Protein AF-0000000083249543 (afdb_homodimer)

Foldseek 3Di:
DLVLLQLLLLCQVVQALCVSCVVVVHDSVVSVVSPVVVCVVVVHRQWDDDPPTIDGDPVVVVVNVVSVVVVVLVVVVCVVVVCVVVVQQAEAEEEDAPLVCVVCVVLVVVLCVVPVSYHYHYDHDADCAVVQLSPVHAKYKYLDDDDDPQKDKDFFEKFWKWKKAWCPDPCQPAAEDEPQCCLVDPAAEAELDCVSCVVHPNPDPRSCVSPVDPDYHNHQVVQVVCRLVVNGMYIHTPSSCVPPPDSGMGTHAYPPNTDMTIIMMMHGPVSCVPPSSVSSVVSSCVVRPYD/DLVLLQLLLLCQVVQALCVSCVVVVHDSVVSVVSPVVVCVVVVHRQWDDDPPTIDGDPVVVVVNVVSVVVVVLVVVVCVVVCCVVVPFQQEAEEEDAPLVCVVCVVLVVVLCVVPVSYHYHYDHDADCAVVQLSPVHAKYKYLDDDDDPQKDKDFFEKFWKWKKAWCPDPCQPAAEDEPQCCLVDPAAEAELDCVSCVVRPPPDPRNCVSPVPPDYHNHQVVQVVCRLVVNGMYIHTPSSCVPPPDSGMGTHAYPPNTDMTIIMMMHGPVSCVPPSSVSSVVSSCVVRPYD

InterPro domains:
  IPR000847 LysR, HTH, N-terminal domain [PF00126] (2-61)
  IPR000847 LysR, HTH, N-terminal domain [PR00039] (17-28)
  IPR000847 LysR, HTH, N-terminal domain [PR00039] (28-38)
  IPR000847 LysR, HTH, N-terminal domain [PR00039] (38-49)
  IPR000847 LysR, HTH, N-terminal domain [PS50931] (1-57)
  IPR005119 LysR, substrate-binding [PF03466] (91-288)
  IPR036388 Winged helix-like DNA-binding domain superfamily [G3DSA:1.10.10.10] (1-87)
  IPR036390 Winged helix DNA-binding domain superfamily [SSF46785] (2-84)
  IPR050950 HTH-type LysR transcriptional regulators [PTHR30419] (2-290)

pLDDT: mean 78.31, std 14.5, range [35.41, 95.62]

Nearest PDB structures (foldseek):
  5y2v-assembly1_C  TM=4.938E-01  e=5.143E-21  Synechocystis sp. PCC 6803 substr. Kazusa
  3hhg-assembly1_D  TM=5.010E-01  e=6.761E-19  Neisseria meningitidis serogroup B
  3szp-assembly1_A-2  TM=5.269E-01  e=7.385E-17  Vibrio cholerae
  3t1b-assembly1_A  TM=4.930E-01  e=1.369E-16  Vibrio cholerae
  5z49-assembly1_A  TM=6.641E-01  e=8.810E-13  Synechococcus elongatus PCC 7942 = FACHB-805

Structure (mmCIF, N/CA/C/O backbone):
data_AF-0000000083249543-model_v1
#
loop_
_entity.id
_entity.type
_entity.pdbx_description
1 polymer 'DNA-binding transcriptional LysR family regulator'
#
loop_
_atom_site.group_PDB
_atom_site.id
_atom_site.type_symbol
_atom_site.label_atom_id
_atom_site.label_alt_id
_atom_site.label_comp_id
_atom_site.label_asym_id
_atom_site.label_entity_id
_atom_site.label_seq_id
_atom_site.pdbx_PDB_ins_code
_atom_site.Cartn_x
_atom_site.Cartn_y
_atom_site.Cartn_z
_atom_site.occupancy
_atom_site.B_iso_or_equiv
_atom_site.auth_seq_id
_atom_site.auth_comp_id
_atom_site.auth_asym_id
_atom_site.auth_atom_id
_atom_site.pdbx_PDB_model_num
ATOM 1 N N . MET A 1 1 ? -8.703 34.062 3.344 1 47.53 1 MET A N 1
ATOM 2 C CA . MET A 1 1 ? -7.457 33.406 3.783 1 47.53 1 MET A CA 1
ATOM 3 C C . MET A 1 1 ? -7.121 32.219 2.91 1 47.53 1 MET A C 1
ATOM 5 O O . MET A 1 1 ? -5.98 32.062 2.479 1 47.53 1 MET A O 1
ATOM 9 N N . PHE A 1 2 ? -8.117 31.594 2.42 1 58.72 2 PHE A N 1
ATOM 10 C CA . PHE A 1 2 ? -7.898 30.422 1.594 1 58.72 2 PHE A CA 1
ATOM 11 C C . PHE A 1 2 ? -7.398 30.812 0.209 1 58.72 2 PHE A C 1
ATOM 13 O O . PHE A 1 2 ? -6.457 30.203 -0.312 1 58.72 2 PHE A O 1
ATOM 20 N N . ARG A 1 3 ? -7.973 31.812 -0.27 1 64.5 3 ARG A N 1
ATOM 21 C CA . ARG A 1 3 ? -7.578 32.281 -1.593 1 64.5 3 ARG A CA 1
ATOM 22 C C . ARG A 1 3 ? -6.133 32.75 -1.593 1 64.5 3 ARG A C 1
ATOM 24 O O . ARG A 1 3 ? -5.398 32.531 -2.557 1 64.5 3 ARG A O 1
ATOM 31 N N . GLN A 1 4 ? -5.73 33.281 -0.477 1 74.25 4 GLN A N 1
ATOM 32 C CA . GLN A 1 4 ? -4.371 33.812 -0.358 1 74.25 4 GLN A CA 1
ATOM 33 C C . GLN A 1 4 ? -3.354 32.656 -0.355 1 74.25 4 GLN A C 1
ATOM 35 O O . GLN A 1 4 ? -2.309 32.75 -1.001 1 74.25 4 GLN A O 1
ATOM 40 N N . LEU A 1 5 ? -3.748 31.703 0.285 1 76.81 5 LEU A N 1
ATOM 41 C CA . LEU A 1 5 ? -2.838 30.562 0.345 1 76.81 5 LEU A CA 1
ATOM 42 C C . LEU A 1 5 ? -2.738 29.875 -1.013 1 76.81 5 LEU A C 1
ATOM 44 O O . LEU A 1 5 ? -1.659 29.422 -1.409 1 76.81 5 LEU A O 1
ATOM 48 N N . GLU A 1 6 ? -3.797 29.828 -1.673 1 78.12 6 GLU A N 1
ATOM 49 C CA . GLU A 1 6 ? -3.807 29.266 -3.025 1 78.12 6 GLU A CA 1
ATOM 50 C C . GLU A 1 6 ? -2.904 30.078 -3.955 1 78.12 6 GLU A C 1
ATOM 52 O O . GLU A 1 6 ? -2.145 29.516 -4.742 1 78.12 6 GLU A O 1
ATOM 57 N N . CYS A 1 7 ? -3.076 31.344 -3.816 1 80.94 7 CYS A N 1
ATOM 58 C CA . CYS A 1 7 ? -2.248 32.25 -4.613 1 80.94 7 CYS A CA 1
ATOM 59 C C . CYS A 1 7 ? -0.77 32.031 -4.301 1 80.94 7 CYS A C 1
ATOM 61 O O . CYS A 1 7 ? 0.056 31.953 -5.211 1 80.94 7 CYS A O 1
ATOM 63 N N . PHE A 1 8 ? -0.491 31.906 -3.064 1 86.62 8 PHE A N 1
ATOM 64 C CA . PHE A 1 8 ? 0.877 31.734 -2.59 1 86.62 8 PHE A CA 1
ATOM 65 C C . PHE A 1 8 ? 1.484 30.438 -3.133 1 86.62 8 PHE A C 1
ATOM 67 O O . PHE A 1 8 ? 2.588 30.453 -3.682 1 86.62 8 PHE A O 1
ATOM 74 N N . ILE A 1 9 ? 0.707 29.484 -3.014 1 81.81 9 ILE A N 1
ATOM 75 C CA . ILE A 1 9 ? 1.176 28.188 -3.459 1 81.81 9 ILE A CA 1
ATOM 76 C C . ILE A 1 9 ? 1.433 28.203 -4.965 1 81.81 9 ILE A C 1
ATOM 78 O O . ILE A 1 9 ? 2.441 27.688 -5.438 1 81.81 9 ILE A O 1
ATOM 82 N N . GLN A 1 10 ? 0.593 28.812 -5.73 1 82.94 10 GLN A N 1
ATOM 83 C CA . GLN A 1 10 ? 0.708 28.828 -7.184 1 82.94 10 GLN A CA 1
ATOM 84 C C . GLN A 1 10 ? 1.932 29.641 -7.625 1 82.94 10 GLN A C 1
ATOM 86 O O . GLN A 1 10 ? 2.609 29.266 -8.586 1 82.94 10 GLN A O 1
ATOM 91 N N . ILE A 1 11 ? 2.205 30.594 -6.887 1 85.81 11 ILE A N 1
ATOM 92 C CA . ILE A 1 11 ? 3.379 31.391 -7.219 1 85.81 11 ILE A CA 1
ATOM 93 C C . ILE A 1 11 ? 4.648 30.594 -6.938 1 85.81 11 ILE A C 1
ATOM 95 O O . ILE A 1 11 ? 5.602 30.641 -7.715 1 85.81 11 ILE A O 1
ATOM 99 N N . CYS A 1 12 ? 4.582 29.953 -5.875 1 81.31 12 CYS A N 1
ATOM 100 C CA . CYS A 1 12 ? 5.734 29.125 -5.531 1 81.31 12 CYS A CA 1
ATOM 101 C C . CYS A 1 12 ? 5.992 28.078 -6.605 1 81.31 12 CYS A C 1
ATOM 103 O O . CYS A 1 12 ? 7.148 27.781 -6.934 1 81.31 12 CYS A O 1
ATOM 105 N N . ARG A 1 13 ? 4.941 27.609 -7.129 1 77.69 13 ARG A N 1
ATOM 106 C CA . ARG A 1 13 ? 5.023 26.562 -8.133 1 77.69 13 ARG A CA 1
ATOM 107 C C . ARG A 1 13 ? 5.52 27.109 -9.469 1 77.69 13 ARG A C 1
ATOM 109 O O . ARG A 1 13 ? 6.352 26.484 -10.133 1 77.69 13 ARG A O 1
ATOM 116 N N . GLU A 1 14 ? 5.059 28.234 -9.836 1 79.06 14 GLU A N 1
ATOM 117 C CA . GLU A 1 14 ? 5.328 28.797 -11.156 1 79.06 14 GLU A CA 1
ATOM 118 C C . GLU A 1 14 ? 6.586 29.672 -11.141 1 79.06 14 GLU A C 1
ATOM 120 O O . GLU A 1 14 ? 7.199 29.906 -12.18 1 79.06 14 GLU A O 1
ATOM 125 N N . GLY A 1 15 ? 6.918 30.078 -9.922 1 81.81 15 GLY A N 1
ATOM 126 C CA . GLY A 1 15 ? 8.07 30.953 -9.773 1 81.81 15 GLY A CA 1
ATOM 127 C C . GLY A 1 15 ? 7.852 32.344 -10.359 1 81.81 15 GLY A C 1
ATOM 128 O O . GLY A 1 15 ? 8.812 33.062 -10.648 1 81.81 15 GLY A O 1
ATOM 129 N N . SER A 1 16 ? 6.625 32.594 -10.758 1 86.44 16 SER A N 1
ATOM 130 C CA . SER A 1 16 ? 6.289 33.875 -11.383 1 86.44 16 SER A CA 1
ATOM 131 C C . SER A 1 16 ? 4.883 34.312 -10.992 1 86.44 16 SER A C 1
ATOM 133 O O . SER A 1 16 ? 3.947 33.5 -10.992 1 86.44 16 SER A O 1
ATOM 135 N N . PHE A 1 17 ? 4.758 35.625 -10.672 1 88.44 17 PHE A N 1
ATOM 136 C CA . PHE A 1 17 ? 3.453 36.188 -10.344 1 88.44 17 PHE A CA 1
ATOM 137 C C . PHE A 1 17 ? 2.537 36.188 -11.562 1 88.44 17 PHE A C 1
ATOM 139 O O . PHE A 1 17 ? 1.351 35.875 -11.453 1 88.44 17 PHE A O 1
ATOM 146 N N . THR A 1 18 ? 3.162 36.469 -12.688 1 86.75 18 THR A N 1
ATOM 147 C CA . THR A 1 18 ? 2.371 36.562 -13.906 1 86.75 18 THR A CA 1
ATOM 148 C C . THR A 1 18 ? 1.858 35.188 -14.32 1 86.75 18 THR A C 1
ATOM 150 O O . THR A 1 18 ? 0.676 35.031 -14.633 1 86.75 18 THR A O 1
ATOM 153 N N . LYS A 1 19 ? 2.705 34.25 -14.281 1 86.56 19 LYS A N 1
ATOM 154 C CA . LYS A 1 19 ? 2.32 32.906 -14.664 1 86.56 19 LYS A CA 1
ATOM 155 C C . LYS A 1 19 ? 1.305 32.312 -13.68 1 86.56 19 LYS A C 1
ATOM 157 O O . LYS A 1 19 ? 0.353 31.656 -14.094 1 86.56 19 LYS A O 1
ATOM 162 N N . ALA A 1 20 ? 1.527 32.594 -12.453 1 86.25 20 ALA A N 1
ATOM 163 C CA . ALA A 1 20 ? 0.599 32.125 -11.43 1 86.25 20 ALA A CA 1
ATOM 164 C C . ALA A 1 20 ? -0.781 32.75 -11.602 1 86.25 20 ALA A C 1
ATOM 166 O O . ALA A 1 20 ? -1.802 32.062 -11.445 1 86.25 20 ALA A O 1
ATOM 167 N N . ALA A 1 21 ? -0.806 33.938 -11.938 1 86 21 ALA A N 1
ATOM 168 C CA . ALA A 1 21 ? -2.066 34.625 -12.164 1 86 21 ALA A CA 1
ATOM 169 C C . ALA A 1 21 ? -2.824 34.031 -13.344 1 86 21 ALA A C 1
ATOM 171 O O . ALA A 1 21 ? -4.047 33.875 -13.289 1 86 21 ALA A O 1
ATOM 172 N N . GLU A 1 22 ? -2.061 33.656 -14.297 1 82.31 22 GLU A N 1
ATOM 173 C CA . GLU A 1 22 ? -2.658 33 -15.477 1 82.31 22 GLU A CA 1
ATOM 174 C C . GLU A 1 22 ? -3.293 31.672 -15.117 1 82.31 22 GLU A C 1
ATOM 176 O O . GLU A 1 22 ? -4.422 31.391 -15.523 1 82.31 22 GLU A O 1
ATOM 181 N N . VAL A 1 23 ? -2.586 31.031 -14.305 1 78.5 23 VAL A N 1
ATOM 182 C CA . VAL A 1 23 ? -3.047 29.703 -13.922 1 78.5 23 VAL A CA 1
ATOM 183 C C . VAL A 1 23 ? -4.293 29.812 -13.047 1 78.5 23 VAL A C 1
ATOM 185 O O . VAL A 1 23 ? -5.23 29.031 -13.188 1 78.5 23 VAL A O 1
ATOM 188 N N . LEU A 1 24 ? -4.352 30.734 -12.242 1 78.88 24 LEU A N 1
ATOM 189 C CA . LEU A 1 24 ? -5.441 30.906 -11.297 1 78.88 24 LEU A CA 1
ATOM 190 C C . LEU A 1 24 ? -6.562 31.75 -11.906 1 78.88 24 LEU A C 1
ATOM 192 O O . LEU A 1 24 ? -7.609 31.938 -11.281 1 78.88 24 LEU A O 1
ATOM 196 N N . MET A 1 25 ? -6.328 32.188 -13.125 1 78.88 25 MET A N 1
ATOM 197 C CA . MET A 1 25 ? -7.305 33 -13.867 1 78.88 25 MET A CA 1
ATOM 198 C C . MET A 1 25 ? -7.68 34.25 -13.086 1 78.88 25 MET A C 1
ATOM 200 O O . MET A 1 25 ? -8.867 34.562 -12.93 1 78.88 25 MET A O 1
ATOM 204 N N . VAL A 1 26 ? -6.711 34.844 -12.523 1 79.94 26 VAL A N 1
ATOM 205 C CA . VAL A 1 26 ? -6.879 36.125 -11.859 1 79.94 26 VAL A CA 1
ATOM 206 C C . VAL A 1 26 ? -5.887 37.156 -12.43 1 79.94 26 VAL A C 1
ATOM 208 O O . VAL A 1 26 ? -4.945 36.781 -13.133 1 79.94 26 VAL A O 1
ATOM 211 N N . SER A 1 27 ? -6.199 38.406 -12.32 1 82.56 27 SER A N 1
ATOM 212 C CA . SER A 1 27 ? -5.254 39.438 -12.758 1 82.56 27 SER A CA 1
ATOM 213 C C . SER A 1 27 ? -4.016 39.469 -11.867 1 82.56 27 SER A C 1
ATOM 215 O O . SER A 1 27 ? -4.086 39.125 -10.688 1 82.56 27 SER A O 1
ATOM 217 N N . GLN A 1 28 ? -2.924 39.75 -12.508 1 86.38 28 GLN A N 1
ATOM 218 C CA . GLN A 1 28 ? -1.664 39.781 -11.773 1 86.38 28 GLN A CA 1
ATOM 219 C C . GLN A 1 28 ? -1.732 40.75 -10.609 1 86.38 28 GLN A C 1
ATOM 221 O O . GLN A 1 28 ? -1.274 40.469 -9.508 1 86.38 28 GLN A O 1
ATOM 226 N N . PRO A 1 29 ? -2.32 41.969 -10.75 1 86.44 29 PRO A N 1
ATOM 227 C CA . PRO A 1 29 ? -2.414 42.875 -9.594 1 86.44 29 PRO A CA 1
ATOM 228 C C . PRO A 1 29 ? -3.24 42.281 -8.453 1 86.44 29 PRO A C 1
ATOM 230 O O . PRO A 1 29 ? -2.916 42.469 -7.281 1 86.44 29 PRO A O 1
ATOM 233 N N . THR A 1 30 ? -4.242 41.562 -8.828 1 81.62 30 THR A N 1
ATOM 234 C CA . THR A 1 30 ? -5.082 40.906 -7.836 1 81.62 30 THR A CA 1
ATOM 235 C C . THR A 1 30 ? -4.289 39.875 -7.062 1 81.62 30 THR A C 1
ATOM 237 O O . THR A 1 30 ? -4.383 39.781 -5.836 1 81.62 30 THR A O 1
ATOM 240 N N . LEU A 1 31 ? -3.578 39.094 -7.77 1 85.88 31 LEU A N 1
ATOM 241 C CA . LEU A 1 31 ? -2.748 38.062 -7.141 1 85.88 31 LEU A CA 1
ATOM 242 C C . LEU A 1 31 ? -1.699 38.719 -6.234 1 85.88 31 LEU A C 1
ATOM 244 O O . LEU A 1 31 ? -1.454 38.219 -5.129 1 85.88 31 LEU A O 1
ATOM 248 N N . SER A 1 32 ? -1.116 39.812 -6.691 1 86.38 32 SER A N 1
ATOM 249 C CA . SER A 1 32 ? -0.111 40.531 -5.914 1 86.38 32 SER A CA 1
ATOM 250 C C . SER A 1 32 ? -0.702 41.094 -4.621 1 86.38 32 SER A C 1
ATOM 252 O O . SER A 1 32 ? -0.06 41.031 -3.57 1 86.38 32 SER A O 1
ATOM 254 N N . GLN A 1 33 ? -1.858 41.531 -4.746 1 83.75 33 GLN A N 1
ATOM 255 C CA . GLN A 1 33 ? -2.549 42.062 -3.572 1 83.75 33 GLN A CA 1
ATOM 256 C C . GLN A 1 33 ? -2.82 40.969 -2.555 1 83.75 33 GLN A C 1
ATOM 258 O O . GLN A 1 33 ? -2.672 41.156 -1.35 1 83.75 33 GLN A O 1
ATOM 263 N N . GLN A 1 34 ? -3.246 39.844 -3.066 1 81.81 34 GLN A N 1
ATOM 264 C CA . GLN A 1 34 ? -3.498 38.719 -2.193 1 81.81 34 GLN A CA 1
ATOM 265 C C . GLN A 1 34 ? -2.238 38.312 -1.43 1 81.81 34 GLN A C 1
ATOM 267 O O . GLN A 1 34 ? -2.303 37.969 -0.244 1 81.81 34 GLN A O 1
ATOM 272 N N . ILE A 1 35 ? -1.172 38.375 -2.072 1 85.12 35 ILE A N 1
ATOM 273 C CA . ILE A 1 35 ? 0.094 38 -1.449 1 85.12 35 ILE A CA 1
ATOM 274 C C . ILE A 1 35 ? 0.492 39.062 -0.418 1 85.12 35 ILE A C 1
ATOM 276 O O . ILE A 1 35 ? 0.984 38.719 0.662 1 85.12 35 ILE A O 1
ATOM 280 N N . ARG A 1 36 ? 0.278 40.281 -0.744 1 82.19 36 ARG A N 1
ATOM 281 C CA . ARG A 1 36 ? 0.567 41.344 0.202 1 82.19 36 ARG A CA 1
ATOM 282 C C . ARG A 1 36 ? -0.241 41.188 1.484 1 82.19 36 ARG A C 1
ATOM 284 O O . ARG A 1 36 ? 0.281 41.375 2.584 1 82.19 36 ARG A O 1
ATOM 291 N N . PHE A 1 37 ? -1.453 40.844 1.234 1 76.38 37 PHE A N 1
ATOM 292 C CA . PHE A 1 37 ? -2.307 40.594 2.391 1 76.38 37 PHE A CA 1
ATOM 293 C C . PHE A 1 37 ? -1.778 39.438 3.217 1 76.38 37 PHE A C 1
ATOM 295 O O . PHE A 1 37 ? -1.752 39.5 4.445 1 76.38 37 PHE A O 1
ATOM 302 N N . LEU A 1 38 ? -1.419 38.406 2.553 1 77.56 38 LEU A N 1
ATOM 303 C CA . LEU A 1 38 ? -0.895 37.219 3.227 1 77.56 38 LEU A CA 1
ATOM 304 C C . LEU A 1 38 ? 0.393 37.531 3.975 1 77.56 38 LEU A C 1
ATOM 306 O O . LEU A 1 38 ? 0.577 37.125 5.117 1 77.56 38 LEU A O 1
ATOM 310 N N . GLU A 1 39 ? 1.278 38.281 3.365 1 80.06 39 GLU A N 1
ATOM 311 C CA . GLU A 1 39 ? 2.535 38.688 3.988 1 80.06 39 GLU A CA 1
ATOM 312 C C . GLU A 1 39 ? 2.291 39.562 5.199 1 80.06 39 GLU A C 1
ATOM 314 O O . GLU A 1 39 ? 2.984 39.469 6.215 1 80.06 39 GLU A O 1
ATOM 319 N N . ALA A 1 40 ? 1.326 40.406 5.047 1 73.88 40 ALA A N 1
ATOM 320 C CA . ALA A 1 40 ? 0.954 41.281 6.172 1 73.88 40 ALA A CA 1
ATOM 321 C C . ALA A 1 40 ? 0.43 40.438 7.34 1 73.88 40 ALA A C 1
ATOM 323 O O . ALA A 1 40 ? 0.74 40.719 8.5 1 73.88 40 ALA A O 1
ATOM 324 N N . GLU A 1 41 ? -0.272 39.469 6.957 1 68.5 41 GLU A N 1
ATOM 325 C CA . GLU A 1 41 ? -0.856 38.625 7.98 1 68.5 41 GLU A CA 1
ATOM 326 C C . GLU A 1 41 ? 0.215 37.781 8.68 1 68.5 41 GLU A C 1
ATOM 328 O O . GLU A 1 41 ? 0.161 37.594 9.891 1 68.5 41 GLU A O 1
ATOM 333 N N . VAL A 1 42 ? 1.174 37.344 7.859 1 70.56 42 VAL A N 1
ATOM 334 C CA . VAL A 1 42 ? 2.207 36.469 8.398 1 70.56 42 VAL A CA 1
ATOM 335 C C . VAL A 1 42 ? 3.363 37.281 8.945 1 70.56 42 VAL A C 1
ATOM 337 O O . VAL A 1 42 ? 4.16 36.812 9.75 1 70.56 42 VAL A O 1
ATOM 340 N N . GLY A 1 43 ? 3.455 38.5 8.609 1 71.94 43 GLY A N 1
ATOM 341 C CA . GLY A 1 43 ? 4.391 39.469 9.148 1 71.94 43 GLY A CA 1
ATOM 342 C C . GLY A 1 43 ? 5.77 39.406 8.516 1 71.94 43 GLY A C 1
ATOM 343 O O . GLY A 1 43 ? 6.75 39.875 9.094 1 71.94 43 GLY A O 1
ATOM 344 N N . THR A 1 44 ? 5.855 38.594 7.508 1 77.94 44 THR A N 1
ATOM 345 C CA . THR A 1 44 ? 7.133 38.469 6.809 1 77.94 44 THR A CA 1
ATOM 346 C C . THR A 1 44 ? 6.918 38.406 5.301 1 77.94 44 THR A C 1
ATOM 348 O O . THR A 1 44 ? 5.82 38.094 4.836 1 77.94 44 THR A O 1
ATOM 351 N N . SER A 1 45 ? 7.973 38.812 4.668 1 84.94 45 SER A N 1
ATOM 352 C CA . SER A 1 45 ? 7.938 38.656 3.219 1 84.94 45 SER A CA 1
ATOM 353 C C . SER A 1 45 ? 8.094 37.188 2.816 1 84.94 45 SER A C 1
ATOM 355 O O . SER A 1 45 ? 8.914 36.469 3.389 1 84.94 45 SER A O 1
ATOM 357 N N . LEU A 1 46 ? 7.254 36.844 1.905 1 85.88 46 LEU A N 1
ATOM 358 C CA . LEU A 1 46 ? 7.25 35.438 1.481 1 85.88 46 LEU A CA 1
ATOM 359 C C . LEU A 1 46 ? 8.008 35.25 0.171 1 85.88 46 LEU A C 1
ATOM 361 O O . LEU A 1 46 ? 8.43 34.156 -0.168 1 85.88 46 LEU A O 1
ATOM 365 N N . PHE A 1 47 ? 8.117 36.375 -0.564 1 88.81 47 PHE A N 1
ATOM 366 C CA . PHE A 1 47 ? 8.828 36.344 -1.838 1 88.81 47 PHE A CA 1
ATOM 367 C C . PHE A 1 47 ? 9.859 37.469 -1.902 1 88.81 47 PHE A C 1
ATOM 369 O O . PHE A 1 47 ? 9.695 38.5 -1.275 1 88.81 47 PHE A O 1
ATOM 376 N N . GLU A 1 48 ? 11.031 37.094 -2.521 1 86.69 48 GLU A N 1
ATOM 377 C CA . GLU A 1 48 ? 12.023 38.125 -2.826 1 86.69 48 GLU A CA 1
ATOM 378 C C . GLU A 1 48 ? 12.242 38.25 -4.332 1 86.69 48 GLU A C 1
ATOM 380 O O . GLU A 1 48 ? 12.156 37.25 -5.062 1 86.69 48 GLU A O 1
ATOM 385 N N . ARG A 1 49 ? 12.375 39.469 -4.789 1 77.38 49 ARG A N 1
ATOM 386 C CA . ARG A 1 49 ? 12.594 39.719 -6.207 1 77.38 49 ARG A CA 1
ATOM 387 C C . ARG A 1 49 ? 14.039 39.438 -6.602 1 77.38 49 ARG A C 1
ATOM 389 O O . ARG A 1 49 ? 14.969 39.844 -5.91 1 77.38 49 ARG A O 1
ATOM 396 N N . VAL A 1 50 ? 14.227 38.562 -7.504 1 77.19 50 VAL A N 1
ATOM 397 C CA . VAL A 1 50 ? 15.547 38.281 -8.062 1 77.19 50 VAL A CA 1
ATOM 398 C C . VAL A 1 50 ? 15.523 38.531 -9.57 1 77.19 50 VAL A C 1
ATOM 400 O O . VAL A 1 50 ? 15.016 37.688 -10.328 1 77.19 50 VAL A O 1
ATOM 403 N N . GLY A 1 51 ? 16.109 39.531 -10.031 1 70.25 51 GLY A N 1
ATOM 404 C CA . GLY A 1 51 ? 16.094 39.875 -11.438 1 70.25 51 GLY A CA 1
ATOM 405 C C . GLY A 1 51 ? 14.688 40.062 -11.992 1 70.25 51 GLY A C 1
ATOM 406 O O . GLY A 1 51 ? 13.914 40.875 -11.461 1 70.25 51 GLY A O 1
ATOM 407 N N . ARG A 1 52 ? 14.32 39.281 -13.016 1 64.69 52 ARG A N 1
ATOM 408 C CA . ARG A 1 52 ? 13.008 39.375 -13.641 1 64.69 52 ARG A CA 1
ATOM 409 C C . ARG A 1 52 ? 12.016 38.438 -13 1 64.69 52 ARG A C 1
ATOM 411 O O . ARG A 1 52 ? 10.836 38.406 -13.383 1 64.69 52 ARG A O 1
ATOM 418 N N . GLY A 1 53 ? 12.438 37.625 -11.938 1 75.69 53 GLY A N 1
ATOM 419 C CA . GLY A 1 53 ? 11.562 36.625 -11.367 1 75.69 53 GLY A CA 1
ATOM 420 C C . GLY A 1 53 ? 11.422 36.719 -9.859 1 75.69 53 GLY A C 1
ATOM 421 O O . GLY A 1 53 ? 11.75 37.781 -9.273 1 75.69 53 GLY A O 1
ATOM 422 N N . VAL A 1 54 ? 10.602 35.875 -9.227 1 83.81 54 VAL A N 1
ATOM 423 C CA . VAL A 1 54 ? 10.391 35.875 -7.785 1 83.81 54 VAL A CA 1
ATOM 424 C C . VAL A 1 54 ? 10.906 34.562 -7.195 1 83.81 54 VAL A C 1
ATOM 426 O O . VAL A 1 54 ? 10.805 33.531 -7.828 1 83.81 54 VAL A O 1
ATOM 429 N N . LYS A 1 55 ? 11.648 34.75 -6.105 1 84.31 55 LYS A N 1
ATOM 430 C CA . LYS A 1 55 ? 12.086 33.594 -5.355 1 84.31 55 LYS A CA 1
ATOM 431 C C . LYS A 1 55 ? 11.422 33.531 -3.982 1 84.31 55 LYS A C 1
ATOM 433 O O . LYS A 1 55 ? 11.211 34.562 -3.348 1 84.31 55 LYS A O 1
ATOM 438 N N . VAL A 1 56 ? 11.094 32.344 -3.586 1 83.5 56 VAL A N 1
ATOM 439 C CA . VAL A 1 56 ? 10.469 32.156 -2.281 1 83.5 56 VAL A CA 1
ATOM 440 C C . VAL A 1 56 ? 11.508 32.344 -1.18 1 83.5 56 VAL A C 1
ATOM 442 O O . VAL A 1 56 ? 12.648 31.859 -1.3 1 83.5 56 VAL A O 1
ATOM 445 N N . THR A 1 57 ? 11.18 33.188 -0.142 1 80 57 THR A N 1
ATOM 446 C CA . THR A 1 57 ? 12.07 33.406 0.989 1 80 57 THR A CA 1
ATOM 447 C C . THR A 1 57 ? 12.117 32.188 1.892 1 80 57 THR A C 1
ATOM 449 O O . THR A 1 57 ? 11.344 31.25 1.706 1 80 57 THR A O 1
ATOM 452 N N . ALA A 1 58 ? 13.023 32.219 2.785 1 71.44 58 ALA A N 1
ATOM 453 C CA . ALA A 1 58 ? 13.094 31.125 3.762 1 71.44 58 ALA A CA 1
ATOM 454 C C . ALA A 1 58 ? 11.773 30.984 4.52 1 71.44 58 ALA A C 1
ATOM 456 O O . ALA A 1 58 ? 11.289 29.859 4.727 1 71.44 58 ALA A O 1
ATOM 457 N N . ASP A 1 59 ? 11.25 32.125 4.863 1 72.5 59 ASP A N 1
ATOM 458 C CA . ASP A 1 59 ? 9.945 32.156 5.52 1 72.5 59 ASP A CA 1
ATOM 459 C C . ASP A 1 59 ? 8.859 31.656 4.578 1 72.5 59 ASP A C 1
ATOM 461 O O . ASP A 1 59 ? 7.93 30.969 5.008 1 72.5 59 ASP A O 1
ATOM 465 N N . GLY A 1 60 ? 9.031 32 3.383 1 77.94 60 GLY A N 1
ATOM 466 C CA . GLY A 1 60 ? 8.086 31.516 2.385 1 77.94 60 GLY A CA 1
ATOM 467 C C . GLY A 1 60 ? 8.102 30.016 2.221 1 77.94 60 GLY A C 1
ATOM 468 O O . GLY A 1 60 ? 7.051 29.391 2.057 1 77.94 60 GLY A O 1
ATOM 469 N N . GLU A 1 61 ? 9.203 29.531 2.291 1 74 61 GLU A N 1
ATOM 470 C CA . GLU A 1 61 ? 9.344 28.078 2.156 1 74 61 GLU A CA 1
ATOM 471 C C . GLU A 1 61 ? 8.656 27.344 3.307 1 74 61 GLU A C 1
ATOM 473 O O . GLU A 1 61 ? 8.008 26.328 3.098 1 74 61 GLU A O 1
ATOM 478 N N . ILE A 1 62 ? 8.828 27.922 4.422 1 63.44 62 ILE A N 1
ATOM 479 C CA . ILE A 1 62 ? 8.172 27.359 5.602 1 63.44 62 ILE A CA 1
ATOM 480 C C . ILE A 1 62 ? 6.66 27.438 5.434 1 63.44 62 ILE A C 1
ATOM 482 O O . ILE A 1 62 ? 5.953 26.469 5.684 1 63.44 62 ILE A O 1
ATOM 486 N N . LEU A 1 63 ? 6.219 28.594 4.988 1 69.31 63 LEU A N 1
ATOM 487 C CA . LEU A 1 63 ? 4.781 28.781 4.797 1 69.31 63 LEU A CA 1
ATOM 488 C C . LEU A 1 63 ? 4.258 27.875 3.693 1 69.31 63 LEU A C 1
ATOM 490 O O . LEU A 1 63 ? 3.127 27.391 3.766 1 69.31 63 LEU A O 1
ATOM 494 N N . TYR A 1 64 ? 5.078 27.688 2.727 1 74 64 TYR A N 1
ATOM 495 C CA . TYR A 1 64 ? 4.652 26.859 1.606 1 74 64 TYR A CA 1
ATOM 496 C C . TYR A 1 64 ? 4.277 25.469 2.078 1 74 64 TYR A C 1
ATOM 498 O O . TYR A 1 64 ? 3.213 24.953 1.723 1 74 64 TYR A O 1
ATOM 506 N N . ASP A 1 65 ? 5.07 25.031 2.838 1 61.78 65 ASP A N 1
ATOM 507 C CA . ASP A 1 65 ? 4.816 23.688 3.371 1 61.78 65 ASP A CA 1
ATOM 508 C C . ASP A 1 65 ? 3.533 23.672 4.199 1 61.78 65 ASP A C 1
ATOM 510 O O . ASP A 1 65 ? 2.717 22.75 4.062 1 61.78 65 ASP A O 1
ATOM 514 N N . LYS A 1 66 ? 3.355 24.656 4.945 1 60.97 66 LYS A N 1
ATOM 515 C CA . LYS A 1 66 ? 2.168 24.781 5.785 1 60.97 66 LYS A CA 1
ATOM 516 C C . LYS A 1 66 ? 0.922 25.031 4.941 1 60.97 66 LYS A C 1
ATOM 518 O O . LYS A 1 66 ? -0.151 24.5 5.234 1 60.97 66 LYS A O 1
ATOM 523 N N . ALA A 1 67 ? 1.152 25.812 3.975 1 67.75 67 ALA A N 1
ATOM 524 C CA . ALA A 1 67 ? 0.044 26.141 3.086 1 67.75 67 ALA A CA 1
ATOM 525 C C . ALA A 1 67 ? -0.467 24.906 2.348 1 67.75 67 ALA A C 1
ATOM 527 O O . ALA A 1 67 ? -1.677 24.734 2.199 1 67.75 67 ALA A O 1
ATOM 528 N N . LEU A 1 68 ? 0.408 24.109 1.974 1 65.12 68 LEU A N 1
ATOM 529 C CA . LEU A 1 68 ? 0.012 22.875 1.307 1 65.12 68 LEU A CA 1
ATOM 530 C C . LEU A 1 68 ? -0.825 22 2.234 1 65.12 68 LEU A C 1
ATOM 532 O O . LEU A 1 68 ? -1.835 21.422 1.814 1 65.12 68 LEU A O 1
ATOM 536 N N . SER A 1 69 ? -0.434 21.984 3.355 1 58.53 69 SER A N 1
ATOM 537 C CA . SER A 1 69 ? -1.161 21.203 4.352 1 58.53 69 SER A CA 1
ATOM 538 C C . SER A 1 69 ? -2.549 21.781 4.602 1 58.53 69 SER A C 1
ATOM 540 O O . SER A 1 69 ? -3.529 21.031 4.699 1 58.53 69 SER A O 1
ATOM 542 N N . VAL A 1 70 ? -2.635 23.031 4.691 1 56.91 70 VAL A N 1
ATOM 543 C CA . VAL A 1 70 ? -3.902 23.734 4.898 1 56.91 70 VAL A CA 1
ATOM 544 C C . VAL A 1 70 ? -4.812 23.516 3.691 1 56.91 70 VAL A C 1
ATOM 546 O O . VAL A 1 70 ? -6.008 23.25 3.848 1 56.91 70 VAL A O 1
ATOM 549 N N . MET A 1 71 ? -4.23 23.562 2.57 1 58.75 71 MET A N 1
ATOM 550 C CA . MET A 1 71 ? -5.047 23.391 1.372 1 58.75 71 MET A CA 1
ATOM 551 C C . MET A 1 71 ? -5.582 21.969 1.285 1 58.75 71 MET A C 1
ATOM 553 O O . MET A 1 71 ? -6.723 21.75 0.869 1 58.75 71 MET A O 1
ATOM 557 N N . ARG A 1 72 ? -4.746 21.156 1.655 1 57.78 72 ARG A N 1
ATOM 558 C CA . ARG A 1 72 ? -5.211 19.766 1.719 1 57.78 72 ARG A CA 1
ATOM 559 C C . ARG A 1 72 ? -6.379 19.625 2.691 1 57.78 72 ARG A C 1
ATOM 561 O O . ARG A 1 72 ? -7.352 18.922 2.406 1 57.78 72 ARG A O 1
ATOM 568 N N . LEU A 1 73 ? -6.289 20.281 3.738 1 51.47 73 LEU A N 1
ATOM 569 C CA . LEU A 1 73 ? -7.352 20.266 4.738 1 51.47 73 LEU A CA 1
ATOM 570 C C . LEU A 1 73 ? -8.617 20.922 4.199 1 51.47 73 LEU A C 1
ATOM 572 O O . LEU A 1 73 ? -9.727 20.453 4.453 1 51.47 73 LEU A O 1
ATOM 576 N N . ILE A 1 74 ? -8.445 21.953 3.527 1 49.28 74 ILE A N 1
ATOM 577 C CA . ILE A 1 74 ? -9.57 22.656 2.93 1 49.28 74 ILE A CA 1
ATOM 578 C C . ILE A 1 74 ? -10.219 21.781 1.857 1 49.28 74 ILE A C 1
ATOM 580 O O . ILE A 1 74 ? -11.445 21.672 1.791 1 49.28 74 ILE A O 1
ATOM 584 N N . GLU A 1 75 ? -9.383 21.281 1.097 1 51.81 75 GLU A N 1
ATOM 585 C CA . GLU A 1 75 ? -9.93 20.391 0.077 1 51.81 75 GLU A CA 1
ATOM 586 C C . GLU A 1 75 ? -10.68 19.219 0.71 1 51.81 75 GLU A C 1
ATOM 588 O O . GLU A 1 75 ? -11.734 18.812 0.219 1 51.81 75 GLU A O 1
ATOM 593 N N . GLU A 1 76 ? -10.078 18.844 1.694 1 51.34 76 GLU A N 1
ATOM 594 C CA . GLU A 1 76 ? -10.734 17.797 2.457 1 51.34 76 GLU A CA 1
ATOM 595 C C . GLU A 1 76 ? -12.062 18.266 3.035 1 51.34 76 GLU A C 1
ATOM 597 O O . GLU A 1 76 ? -13.055 17.547 3.014 1 51.34 76 GLU A O 1
ATOM 602 N N . SER A 1 77 ? -12.055 19.453 3.533 1 45.09 77 SER A N 1
ATOM 603 C CA . SER A 1 77 ? -13.281 20.047 4.062 1 45.09 77 SER A CA 1
ATOM 604 C C . SER A 1 77 ? -14.312 20.266 2.959 1 45.09 77 SER A C 1
ATOM 606 O O . SER A 1 77 ? -15.5 20.047 3.164 1 45.09 77 SER A O 1
ATOM 608 N N . LYS A 1 78 ? -13.789 20.781 1.936 1 46.62 78 LYS A N 1
ATOM 609 C CA . LYS A 1 78 ? -14.695 20.938 0.802 1 46.62 78 LYS A CA 1
ATOM 610 C C . LYS A 1 78 ? -15.281 19.609 0.369 1 46.62 78 LYS A C 1
ATOM 612 O O . LYS A 1 78 ? -16.469 19.516 0.069 1 46.62 78 LYS A O 1
ATOM 617 N N . LYS A 1 79 ? -14.406 18.719 0.289 1 46 79 LYS A N 1
ATOM 618 C CA . LYS A 1 79 ? -14.898 17.391 -0.034 1 46 79 LYS A CA 1
ATOM 619 C C . LYS A 1 79 ? -15.938 16.922 0.984 1 46 79 LYS A C 1
ATOM 621 O O . LYS A 1 79 ? -16.984 16.391 0.612 1 46 79 LYS A O 1
ATOM 626 N N . GLU A 1 80 ? -15.602 17.188 2.166 1 44.38 80 GLU A N 1
ATOM 627 C CA . GLU A 1 80 ? -16.531 16.812 3.227 1 44.38 80 GLU A CA 1
ATOM 628 C C . GLU A 1 80 ? -17.844 17.594 3.115 1 44.38 80 GLU A C 1
ATOM 630 O O . GLU A 1 80 ? -18.922 17.016 3.273 1 44.38 80 GLU A O 1
ATOM 635 N N . THR A 1 81 ? -17.719 18.891 2.914 1 41.12 81 THR A N 1
ATOM 636 C CA . THR A 1 81 ? -18.906 19.719 2.779 1 41.12 81 THR A CA 1
ATOM 637 C C . THR A 1 81 ? -19.656 19.375 1.498 1 41.12 81 THR A C 1
ATOM 639 O O . THR A 1 81 ? -20.891 19.328 1.487 1 41.12 81 THR A O 1
ATOM 642 N N . TYR A 1 82 ? -18.953 19.297 0.456 1 40.38 82 TYR A N 1
ATOM 643 C CA . TYR A 1 82 ? -19.578 18.859 -0.785 1 40.38 82 TYR A CA 1
ATOM 644 C C . TYR A 1 82 ? -20.266 17.516 -0.604 1 40.38 82 TYR A C 1
ATOM 646 O O . TYR A 1 82 ? -21.406 17.312 -1.05 1 40.38 82 TYR A O 1
ATOM 654 N N . GLU A 1 83 ? -19.484 16.641 -0.073 1 42.22 83 GLU A N 1
ATOM 655 C CA . GLU A 1 83 ? -20.094 15.344 0.196 1 42.22 83 GLU A CA 1
ATOM 656 C C . GLU A 1 83 ? -21.297 15.469 1.126 1 42.22 83 GLU A C 1
ATOM 658 O O . GLU A 1 83 ? -22.281 14.75 0.974 1 42.22 83 GLU A O 1
ATOM 663 N N . LEU A 1 84 ? -21.219 16.344 1.985 1 38.66 84 LEU A N 1
ATOM 664 C CA . LEU A 1 84 ? -22.391 16.625 2.803 1 38.66 84 LEU A CA 1
ATOM 665 C C . LEU A 1 84 ? -23.531 17.203 1.951 1 38.66 84 LEU A C 1
ATOM 667 O O . LEU A 1 84 ? -24.688 16.844 2.145 1 38.66 84 LEU A O 1
ATOM 671 N N . ARG A 1 85 ? -23.281 18.234 1.25 1 35.41 85 ARG A N 1
ATOM 672 C CA . ARG A 1 85 ? -24.344 18.828 0.453 1 35.41 85 ARG A CA 1
ATOM 673 C C . ARG A 1 85 ? -24.766 17.906 -0.68 1 35.41 85 ARG A C 1
ATOM 675 O O . ARG A 1 85 ? -25.906 17.969 -1.166 1 35.41 85 ARG A O 1
ATOM 682 N N . HIS A 1 86 ? -23.875 17.438 -1.517 1 39.81 86 HIS A N 1
ATOM 683 C CA . HIS A 1 86 ? -24.297 16.484 -2.543 1 39.81 86 HIS A CA 1
ATOM 684 C C . HIS A 1 86 ? -24.344 15.07 -1.994 1 39.81 86 HIS A C 1
ATOM 686 O O . HIS A 1 86 ? -23.391 14.305 -2.143 1 39.81 86 HIS A O 1
ATOM 692 N N . ALA A 1 87 ? -24.953 14.758 -0.999 1 41.09 87 ALA A N 1
ATOM 693 C CA . ALA A 1 87 ? -25.391 13.594 -0.237 1 41.09 87 ALA A CA 1
ATOM 694 C C . ALA A 1 87 ? -25.578 12.375 -1.145 1 41.09 87 ALA A C 1
ATOM 696 O O . ALA A 1 87 ? -25.766 11.258 -0.664 1 41.09 87 ALA A O 1
ATOM 697 N N . ARG A 1 88 ? -25.984 12.508 -2.391 1 40.41 88 ARG A N 1
ATOM 698 C CA . ARG A 1 88 ? -26.516 11.289 -2.99 1 40.41 88 ARG A CA 1
ATOM 699 C C . ARG A 1 88 ? -25.406 10.297 -3.309 1 40.41 88 ARG A C 1
ATOM 701 O O . ARG A 1 88 ? -25.672 9.117 -3.531 1 40.41 88 ARG A O 1
ATOM 708 N N . VAL A 1 89 ? -24.281 10.742 -3.803 1 51.06 89 VAL A N 1
ATOM 709 C CA . VAL A 1 89 ? -23.438 9.648 -4.258 1 51.06 89 VAL A CA 1
ATOM 710 C C . VAL A 1 89 ? -22.703 9.031 -3.068 1 51.06 89 VAL A C 1
ATOM 712 O O . VAL A 1 89 ? -21.906 9.703 -2.402 1 51.06 89 VAL A O 1
ATOM 715 N N . ASN A 1 90 ? -23.172 8.117 -2.283 1 72.12 90 ASN A N 1
ATOM 716 C CA . ASN A 1 90 ? -22.766 7.27 -1.168 1 72.12 90 ASN A CA 1
ATOM 717 C C . ASN A 1 90 ? -21.422 6.598 -1.443 1 72.12 90 ASN A C 1
ATOM 719 O O . ASN A 1 90 ? -21.375 5.516 -2.031 1 72.12 90 ASN A O 1
ATOM 723 N N . LYS A 1 91 ? -20.328 7.434 -1.324 1 81.81 91 LYS A N 1
ATOM 724 C CA . LYS A 1 91 ? -19 6.844 -1.52 1 81.81 91 LYS A CA 1
ATOM 725 C C . LYS A 1 91 ? -18.344 6.535 -0.183 1 81.81 91 LYS A C 1
ATOM 727 O O . LYS A 1 91 ? -18.484 7.297 0.776 1 81.81 91 LYS A O 1
ATOM 732 N N . LEU A 1 92 ? -17.656 5.43 -0.158 1 89.88 92 LEU A N 1
ATOM 733 C CA . LEU A 1 92 ? -16.922 4.973 1.017 1 89.88 92 LEU A CA 1
ATOM 734 C C . LEU A 1 92 ? -15.477 4.648 0.661 1 89.88 92 LEU A C 1
ATOM 736 O O . LEU A 1 92 ? -15.219 3.807 -0.204 1 89.88 92 LEU A O 1
ATOM 740 N N . SER A 1 93 ? -14.562 5.359 1.284 1 91 93 SER A N 1
ATOM 741 C CA . SER A 1 93 ? -13.141 5.102 1.083 1 91 93 SER A CA 1
ATOM 742 C C . SER A 1 93 ? -12.602 4.133 2.133 1 91 93 SER A C 1
ATOM 744 O O . SER A 1 93 ? -12.703 4.398 3.332 1 91 93 SER A O 1
ATOM 746 N N . ILE A 1 94 ? -11.961 3.082 1.609 1 93.5 94 ILE A N 1
ATOM 747 C CA . ILE A 1 94 ? -11.531 2.002 2.494 1 93.5 94 ILE A CA 1
ATOM 748 C C . ILE A 1 94 ? -10.023 1.792 2.361 1 93.5 94 ILE A C 1
ATOM 750 O O . ILE A 1 94 ? -9.508 1.654 1.25 1 93.5 94 ILE A O 1
ATOM 754 N N . GLY A 1 95 ? -9.344 1.885 3.463 1 92.38 95 GLY A N 1
ATOM 755 C CA . GLY A 1 95 ? -7.945 1.472 3.516 1 92.38 95 GLY A CA 1
ATOM 756 C C . GLY A 1 95 ? -7.773 0.013 3.895 1 92.38 95 GLY A C 1
ATOM 757 O O . GLY A 1 95 ? -8.242 -0.421 4.949 1 92.38 95 GLY A O 1
ATOM 758 N N . ILE A 1 96 ? -7.066 -0.719 2.994 1 91.06 96 ILE A N 1
ATOM 759 C CA . ILE A 1 96 ? -6.914 -2.152 3.211 1 91.06 96 ILE A CA 1
ATOM 760 C C . ILE A 1 96 ? -5.699 -2.666 2.439 1 91.06 96 ILE A C 1
ATOM 762 O O . ILE A 1 96 ? -5.414 -2.195 1.337 1 91.06 96 ILE A O 1
ATOM 766 N N . SER A 1 97 ? -5 -3.555 3.068 1 87.94 97 SER A N 1
ATOM 767 C CA . SER A 1 97 ? -3.898 -4.156 2.326 1 87.94 97 SER A CA 1
ATOM 768 C C . SER A 1 97 ? -4.41 -5.043 1.198 1 87.94 97 SER A C 1
ATOM 770 O O . SER A 1 97 ? -5.492 -5.625 1.301 1 87.94 97 SER A O 1
ATOM 772 N N . PRO A 1 98 ? -3.613 -5.16 0.119 1 82.94 98 PRO A N 1
ATOM 773 C CA . PRO A 1 98 ? -4.051 -6.008 -0.992 1 82.94 98 PRO A CA 1
ATOM 774 C C . PRO A 1 98 ? -4.352 -7.441 -0.558 1 82.94 98 PRO A C 1
ATOM 776 O O . PRO A 1 98 ? -5.312 -8.047 -1.038 1 82.94 98 PRO A O 1
ATOM 779 N N . MET A 1 99 ? -3.598 -7.941 0.301 1 82.94 99 MET A N 1
ATOM 780 C CA . MET A 1 99 ? -3.801 -9.32 0.74 1 82.94 99 MET A CA 1
ATOM 781 C C . MET A 1 99 ? -5.094 -9.453 1.538 1 82.94 99 MET A C 1
ATOM 783 O O . MET A 1 99 ? -5.844 -10.414 1.357 1 82.94 99 MET A O 1
ATOM 787 N N . ASP A 1 100 ? -5.297 -8.508 2.391 1 88 100 ASP A N 1
ATOM 788 C CA . ASP A 1 100 ? -6.535 -8.539 3.16 1 88 100 ASP A CA 1
ATOM 789 C C . ASP A 1 100 ? -7.746 -8.305 2.26 1 88 100 ASP A C 1
ATOM 791 O O . ASP A 1 100 ? -8.812 -8.875 2.488 1 88 100 ASP A O 1
ATOM 795 N N . PHE A 1 101 ? -7.605 -7.477 1.326 1 89.25 101 PHE A N 1
ATOM 796 C CA . PHE A 1 101 ? -8.68 -7.258 0.366 1 89.25 101 PHE A CA 1
ATOM 797 C C . PHE A 1 101 ? -9.062 -8.562 -0.324 1 89.25 101 PHE A C 1
ATOM 799 O O . PHE A 1 101 ? -10.242 -8.875 -0.469 1 89.25 101 PHE A O 1
ATOM 806 N N . PHE A 1 102 ? -8.055 -9.234 -0.715 1 83.75 102 PHE A N 1
ATOM 807 C CA . PHE A 1 102 ? -8.312 -10.5 -1.392 1 83.75 102 PHE A CA 1
ATOM 808 C C . PHE A 1 102 ? -9.148 -11.422 -0.517 1 83.75 102 PHE A C 1
ATOM 810 O O . PHE A 1 102 ? -10.117 -12.016 -0.989 1 83.75 102 PHE A O 1
ATOM 817 N N . CYS A 1 103 ? -8.812 -11.477 0.712 1 84.38 103 CYS A N 1
ATOM 818 C CA . CYS A 1 103 ? -9.492 -12.375 1.64 1 84.38 103 CYS A CA 1
ATOM 819 C C . CYS A 1 103 ? -10.906 -11.891 1.935 1 84.38 103 CYS A C 1
ATOM 821 O O . CYS A 1 103 ? -11.812 -12.695 2.156 1 84.38 103 CYS A O 1
ATOM 823 N N . LEU A 1 104 ? -11.133 -10.602 1.87 1 89.69 104 LEU A N 1
ATOM 824 C CA . LEU A 1 104 ? -12.414 -10.031 2.279 1 89.69 104 LEU A CA 1
ATOM 825 C C . LEU A 1 104 ? -13.266 -9.688 1.064 1 89.69 104 LEU A C 1
ATOM 827 O O . LEU A 1 104 ? -14.344 -9.102 1.205 1 89.69 104 LEU A O 1
ATOM 831 N N . THR A 1 105 ? -12.828 -10.016 -0.078 1 88.38 105 THR A N 1
ATOM 832 C CA . THR A 1 105 ? -13.539 -9.688 -1.312 1 88.38 105 THR A CA 1
ATOM 833 C C . THR A 1 105 ? -14.977 -10.195 -1.262 1 88.38 105 THR A C 1
ATOM 835 O O . THR A 1 105 ? -15.906 -9.469 -1.624 1 88.38 105 THR A O 1
ATOM 838 N N . PRO A 1 106 ? -15.203 -11.461 -0.797 1 87.38 106 PRO A N 1
ATOM 839 C CA . PRO A 1 106 ? -16.594 -11.938 -0.724 1 87.38 106 PRO A CA 1
ATOM 840 C C . PRO A 1 106 ? -17.469 -11.039 0.144 1 87.38 106 PRO A C 1
ATOM 842 O O . PRO A 1 106 ? -18.625 -10.781 -0.204 1 87.38 106 PRO A O 1
ATOM 845 N N . GLN A 1 107 ? -16.906 -10.594 1.217 1 91.44 107 GLN A N 1
ATOM 846 C CA . GLN A 1 107 ? -17.656 -9.719 2.105 1 91.44 107 GLN A CA 1
ATOM 847 C C . GLN A 1 107 ? -17.938 -8.375 1.444 1 91.44 107 GLN A C 1
ATOM 849 O O . GLN A 1 107 ? -19.047 -7.828 1.573 1 91.44 107 GLN A O 1
ATOM 854 N N . PHE A 1 108 ? -16.984 -7.848 0.731 1 92.25 108 PHE A N 1
ATOM 855 C CA . PHE A 1 108 ? -17.188 -6.578 0.045 1 92.25 108 PHE A CA 1
ATOM 856 C C . PHE A 1 108 ? -18.219 -6.719 -1.065 1 92.25 108 PHE A C 1
ATOM 858 O O . PHE A 1 108 ? -19 -5.801 -1.308 1 92.25 108 PHE A O 1
ATOM 865 N N . THR A 1 109 ? -18.172 -7.801 -1.74 1 88.75 109 THR A N 1
ATOM 866 C CA . THR A 1 109 ? -19.141 -8.062 -2.795 1 88.75 109 THR A CA 1
ATOM 867 C C . THR A 1 109 ? -20.562 -8.141 -2.221 1 88.75 109 THR A C 1
ATOM 869 O O . THR A 1 109 ? -21.5 -7.555 -2.771 1 88.75 109 THR A O 1
ATOM 872 N N . LYS A 1 110 ? -20.672 -8.906 -1.144 1 90.25 110 LYS A N 1
ATOM 873 C CA . LYS A 1 110 ? -21.969 -9.008 -0.479 1 90.25 110 LYS A CA 1
ATOM 874 C C . LYS A 1 110 ? -22.453 -7.641 -0.003 1 90.25 110 LYS A C 1
ATOM 876 O O . LYS A 1 110 ? -23.641 -7.336 -0.087 1 90.25 110 LYS A O 1
ATOM 881 N N . PHE A 1 111 ? -21.609 -6.895 0.536 1 92.19 111 PHE A N 1
ATOM 882 C CA . PHE A 1 111 ? -21.953 -5.547 0.966 1 92.19 111 PHE A CA 1
ATOM 883 C C . PHE A 1 111 ? -22.5 -4.727 -0.202 1 92.19 111 PHE A C 1
ATOM 885 O O . PHE A 1 111 ? -23.5 -4.023 -0.065 1 92.19 111 PHE A O 1
ATOM 892 N N . HIS A 1 112 ? -21.781 -4.793 -1.229 1 86.06 112 HIS A N 1
ATOM 893 C CA . HIS A 1 112 ? -22.203 -4.055 -2.418 1 86.06 112 HIS A CA 1
ATOM 894 C C . HIS A 1 112 ? -23.578 -4.508 -2.898 1 86.06 112 HIS A C 1
ATOM 896 O O . HIS A 1 112 ? -24.359 -3.699 -3.4 1 86.06 112 HIS A O 1
ATOM 902 N N . GLU A 1 113 ? -23.812 -5.754 -2.873 1 86.75 113 GLU A N 1
ATOM 903 C CA . GLU A 1 113 ? -25.125 -6.285 -3.26 1 86.75 113 GLU A CA 1
ATOM 904 C C . GLU A 1 113 ? -26.234 -5.738 -2.367 1 86.75 113 GLU A C 1
ATOM 906 O O . GLU A 1 113 ? -27.328 -5.43 -2.844 1 86.75 113 GLU A O 1
ATOM 911 N N . GLN A 1 114 ? -25.906 -5.656 -1.131 1 88.44 114 GLN A N 1
ATOM 912 C CA . GLN A 1 114 ? -26.891 -5.164 -0.163 1 88.44 114 GLN A CA 1
ATOM 913 C C . GLN A 1 114 ? -27.062 -3.65 -0.275 1 88.44 114 GLN A C 1
ATOM 915 O O . GLN A 1 114 ? -28.156 -3.127 -0.066 1 88.44 114 GLN A O 1
ATOM 920 N N . TYR A 1 115 ? -26.016 -2.996 -0.534 1 89 115 TYR A N 1
ATOM 921 C CA . TYR A 1 115 ? -26.031 -1.542 -0.647 1 89 115 TYR A CA 1
ATOM 922 C C . TYR A 1 115 ? -25.438 -1.089 -1.976 1 89 115 TYR A C 1
ATOM 924 O O . TYR A 1 115 ? -24.422 -0.412 -2.004 1 89 115 TYR A O 1
ATOM 932 N N . PRO A 1 116 ? -26.125 -1.238 -3 1 84.25 116 PRO A N 1
ATOM 933 C CA . PRO A 1 116 ? -25.594 -0.971 -4.34 1 84.25 116 PRO A CA 1
ATOM 934 C C . PRO A 1 116 ? -25.375 0.517 -4.598 1 84.25 116 PRO A C 1
ATOM 936 O O . PRO A 1 116 ? -24.641 0.883 -5.527 1 84.25 116 PRO A O 1
ATOM 939 N N . ASP A 1 117 ? -25.875 1.297 -3.797 1 81.88 117 ASP A N 1
ATOM 940 C CA . ASP A 1 117 ? -25.766 2.736 -4.016 1 81.88 117 ASP A CA 1
ATOM 941 C C . ASP A 1 117 ? -24.484 3.295 -3.422 1 81.88 117 ASP A C 1
ATOM 943 O O . ASP A 1 117 ? -24.109 4.438 -3.695 1 81.88 117 ASP A O 1
ATOM 947 N N . ILE A 1 118 ? -23.828 2.473 -2.699 1 86.5 118 ILE A N 1
ATOM 948 C CA . ILE A 1 118 ? -22.578 2.922 -2.09 1 86.5 118 ILE A CA 1
ATOM 949 C C . ILE A 1 118 ? -21.406 2.508 -2.967 1 86.5 118 ILE A C 1
ATOM 951 O O . ILE A 1 118 ? -21.156 1.314 -3.172 1 86.5 118 ILE A O 1
ATOM 955 N N . ALA A 1 119 ? -20.719 3.477 -3.43 1 86.38 119 ALA A N 1
ATOM 956 C CA . ALA A 1 119 ? -19.5 3.197 -4.184 1 86.38 119 ALA A CA 1
ATOM 957 C C . ALA A 1 119 ? -18.312 3 -3.252 1 86.38 119 ALA A C 1
ATOM 959 O O . ALA A 1 119 ? -18.109 3.783 -2.322 1 86.38 119 ALA A O 1
ATOM 960 N N . LEU A 1 120 ? -17.562 1.914 -3.506 1 90.69 120 LEU A N 1
ATOM 961 C CA . LEU A 1 120 ? -16.422 1.602 -2.666 1 90.69 120 LEU A CA 1
ATOM 962 C C . LEU A 1 120 ? -15.109 1.949 -3.375 1 90.69 120 LEU A C 1
ATOM 964 O O . LEU A 1 120 ? -14.891 1.539 -4.52 1 90.69 120 LEU A O 1
ATOM 968 N N . THR A 1 121 ? -14.336 2.732 -2.711 1 89.5 121 THR A N 1
ATOM 969 C CA . THR A 1 121 ? -12.984 3.025 -3.17 1 89.5 121 THR A CA 1
ATOM 970 C C . THR A 1 121 ? -11.945 2.438 -2.215 1 89.5 121 THR A C 1
ATOM 972 O O . THR A 1 121 ? -12.016 2.656 -1.004 1 89.5 121 THR A O 1
ATOM 975 N N . PHE A 1 122 ? -10.961 1.751 -2.791 1 90.69 122 PHE A N 1
ATOM 976 C CA . PHE A 1 122 ? -9.977 1.065 -1.958 1 90.69 122 PHE A CA 1
ATOM 977 C C . PHE A 1 122 ? -8.602 1.695 -2.117 1 90.69 122 PHE A C 1
ATOM 979 O O . PHE A 1 122 ? -8.109 1.855 -3.236 1 90.69 122 PHE A O 1
ATOM 986 N N . ALA A 1 123 ? -8.031 2.025 -1.035 1 86.06 123 ALA A N 1
ATOM 987 C CA . ALA A 1 123 ? -6.633 2.455 -0.992 1 86.06 123 ALA A CA 1
ATOM 988 C C . ALA A 1 123 ? -5.754 1.394 -0.343 1 86.06 123 ALA A C 1
ATOM 990 O O . ALA A 1 123 ? -6.105 0.839 0.702 1 86.06 123 ALA A O 1
ATOM 991 N N . SER A 1 124 ? -4.66 1.166 -1.061 1 81.81 124 SER A N 1
ATOM 992 C CA . SER A 1 124 ? -3.729 0.202 -0.489 1 81.81 124 SER A CA 1
ATOM 993 C C . SER A 1 124 ? -3.02 0.776 0.734 1 81.81 124 SER A C 1
ATOM 995 O O . SER A 1 124 ? -2.301 1.773 0.631 1 81.81 124 SER A O 1
ATOM 997 N N . ALA A 1 125 ? -3.271 0.15 1.872 1 76.56 125 ALA A N 1
ATOM 998 C CA . ALA A 1 125 ? -2.646 0.628 3.104 1 76.56 125 ALA A CA 1
ATOM 999 C C . ALA A 1 125 ? -2.439 -0.514 4.094 1 76.56 125 ALA A C 1
ATOM 1001 O O . ALA A 1 125 ? -3.344 -1.323 4.312 1 76.56 125 ALA A O 1
ATOM 1002 N N . GLU A 1 126 ? -1.14 -0.596 4.531 1 67.56 126 GLU A N 1
ATOM 1003 C CA . GLU A 1 126 ? -0.88 -1.556 5.598 1 67.56 126 GLU A CA 1
ATOM 1004 C C . GLU A 1 126 ? -1.287 -0.994 6.957 1 67.56 126 GLU A C 1
ATOM 1006 O O . GLU A 1 126 ? -1.763 -1.73 7.824 1 67.56 126 GLU A O 1
ATOM 1011 N N . ASN A 1 127 ? -1.023 0.239 7.176 1 67.44 127 ASN A N 1
ATOM 1012 C CA . ASN A 1 127 ? -1.465 1.008 8.336 1 67.44 127 ASN A CA 1
ATOM 1013 C C . ASN A 1 127 ? -2.211 2.271 7.922 1 67.44 127 ASN A C 1
ATOM 1015 O O . ASN A 1 127 ? -1.629 3.166 7.305 1 67.44 127 ASN A O 1
ATOM 1019 N N . SER A 1 128 ? -3.549 2.188 8.297 1 75.44 128 SER A N 1
ATOM 1020 C CA . SER A 1 128 ? -4.375 3.283 7.805 1 75.44 128 SER A CA 1
ATOM 1021 C C . SER A 1 128 ? -4.719 4.266 8.922 1 75.44 128 SER A C 1
ATOM 1023 O O . SER A 1 128 ? -5.605 5.105 8.766 1 75.44 128 SER A O 1
ATOM 1025 N N . SER A 1 129 ? -4.027 4.125 10.023 1 76.88 129 SER A N 1
ATOM 1026 C CA . SER A 1 129 ? -4.418 4.922 11.18 1 76.88 129 SER A CA 1
ATOM 1027 C C . SER A 1 129 ? -4.316 6.414 10.875 1 76.88 129 SER A C 1
ATOM 1029 O O . SER A 1 129 ? -5.234 7.18 11.18 1 76.88 129 SER A O 1
ATOM 1031 N N . GLN A 1 130 ? -3.26 6.707 10.281 1 71.38 130 GLN A N 1
ATOM 1032 C CA . GLN A 1 130 ? -3.051 8.117 9.977 1 71.38 130 GLN A CA 1
ATOM 1033 C C . GLN A 1 130 ? -4.031 8.602 8.914 1 71.38 130 GLN A C 1
ATOM 1035 O O . GLN A 1 130 ? -4.562 9.711 9.008 1 71.38 130 GLN A O 1
ATOM 1040 N N . GLN A 1 131 ? -4.246 7.809 7.988 1 78.31 131 GLN A N 1
ATOM 1041 C CA . GLN A 1 131 ? -5.148 8.172 6.898 1 78.31 131 GLN A CA 1
ATOM 1042 C C . GLN A 1 131 ? -6.586 8.297 7.398 1 78.31 131 GLN A C 1
ATOM 1044 O O . GLN A 1 131 ? -7.359 9.102 6.879 1 78.31 131 GLN A O 1
ATOM 1049 N N . VAL A 1 132 ? -6.902 7.492 8.312 1 81.81 132 VAL A N 1
ATOM 1050 C CA . VAL A 1 132 ? -8.234 7.57 8.914 1 81.81 132 VAL A CA 1
ATOM 1051 C C . VAL A 1 132 ? -8.344 8.828 9.773 1 81.81 132 VAL A C 1
ATOM 1053 O O . VAL A 1 132 ? -9.352 9.531 9.727 1 81.81 132 VAL A O 1
ATOM 1056 N N . ALA A 1 133 ? -7.277 9.07 10.477 1 75 133 ALA A N 1
ATOM 1057 C CA . ALA A 1 133 ? -7.258 10.234 11.359 1 75 133 ALA A CA 1
ATOM 1058 C C . ALA A 1 133 ? -7.379 11.523 10.562 1 75 133 ALA A C 1
ATOM 1060 O O . ALA A 1 133 ? -8.047 12.469 10.992 1 75 133 ALA A O 1
ATOM 1061 N N . ASP A 1 134 ? -6.773 11.445 9.398 1 67.56 134 ASP A N 1
ATOM 1062 C CA . ASP A 1 134 ? -6.797 12.664 8.602 1 67.56 134 ASP A CA 1
ATOM 1063 C C . ASP A 1 134 ? -7.957 12.648 7.609 1 67.56 134 ASP A C 1
ATOM 1065 O O . ASP A 1 134 ? -8.07 13.539 6.762 1 67.56 134 ASP A O 1
ATOM 1069 N N . SER A 1 135 ? -8.727 11.648 7.617 1 74.12 135 SER A N 1
ATOM 1070 C CA . SER A 1 135 ? -9.984 11.508 6.887 1 74.12 135 SER A CA 1
ATOM 1071 C C . SER A 1 135 ? -9.734 11.258 5.406 1 74.12 135 SER A C 1
ATOM 1073 O O . SER A 1 135 ? -10.617 11.477 4.574 1 74.12 135 SER A O 1
ATOM 1075 N N . SER A 1 136 ? -8.594 10.898 5.102 1 75.12 136 SER A N 1
ATOM 1076 C CA . SER A 1 136 ? -8.336 10.484 3.727 1 75.12 136 SER A CA 1
ATOM 1077 C C . SER A 1 136 ? -8.977 9.133 3.43 1 75.12 136 SER A C 1
ATOM 1079 O O . SER A 1 136 ? -9.25 8.805 2.271 1 75.12 136 SER A O 1
ATOM 1081 N N . ILE A 1 137 ? -9.188 8.406 4.496 1 86.19 137 ILE A N 1
ATOM 1082 C CA . ILE A 1 137 ? -9.875 7.121 4.453 1 86.19 137 ILE A CA 1
ATOM 1083 C C . ILE A 1 137 ? -11 7.105 5.488 1 86.19 137 ILE A C 1
ATOM 1085 O O . ILE A 1 137 ? -10.828 7.602 6.605 1 86.19 137 ILE A O 1
ATOM 1089 N N . ASP A 1 138 ? -12.102 6.582 5.066 1 89.38 138 ASP A N 1
ATOM 1090 C CA . ASP A 1 138 ? -13.242 6.539 5.973 1 89.38 138 ASP A CA 1
ATOM 1091 C C . ASP A 1 138 ? -13.117 5.379 6.953 1 89.38 138 ASP A C 1
ATOM 1093 O O . ASP A 1 138 ? -13.438 5.523 8.141 1 89.38 138 ASP A O 1
ATOM 1097 N N . ILE A 1 139 ? -12.742 4.25 6.383 1 92.38 139 ILE A N 1
ATOM 1098 C CA . ILE A 1 139 ? -12.625 3.033 7.18 1 92.38 139 ILE A CA 1
ATOM 1099 C C . ILE A 1 139 ? -11.312 2.32 6.852 1 92.38 139 ILE A C 1
ATOM 1101 O O . ILE A 1 139 ? -10.922 2.236 5.688 1 92.38 139 ILE A O 1
ATOM 1105 N N . GLY A 1 140 ? -10.664 1.903 7.887 1 93 140 GLY A N 1
ATOM 1106 C CA . GLY A 1 140 ? -9.445 1.124 7.703 1 93 140 GLY A CA 1
ATOM 1107 C C . GLY A 1 140 ? -9.57 -0.302 8.203 1 93 140 GLY A C 1
ATOM 1108 O O . GLY A 1 140 ? -10.195 -0.549 9.234 1 93 140 GLY A O 1
ATOM 1109 N N . PHE A 1 141 ? -9.102 -1.234 7.41 1 92.25 141 PHE A N 1
ATOM 1110 C CA . PHE A 1 141 ? -8.883 -2.613 7.832 1 92.25 141 PHE A CA 1
ATOM 1111 C C . PHE A 1 141 ? -7.406 -2.867 8.117 1 92.25 141 PHE A C 1
ATOM 1113 O O . PHE A 1 141 ? -6.574 -2.779 7.211 1 92.25 141 PHE A O 1
ATOM 1120 N N . THR A 1 142 ? -7.121 -3.123 9.383 1 90.19 142 THR A N 1
ATOM 1121 C CA . THR A 1 142 ? -5.699 -3.197 9.719 1 90.19 142 THR A CA 1
ATOM 1122 C C . THR A 1 142 ? -5.477 -4.086 10.938 1 90.19 142 THR A C 1
ATOM 1124 O O . THR A 1 142 ? -6.395 -4.305 11.727 1 90.19 142 THR A O 1
ATOM 1127 N N . ASP A 1 143 ? -4.27 -4.641 10.945 1 87.06 143 ASP A N 1
ATOM 1128 C CA . ASP A 1 143 ? -3.859 -5.344 12.156 1 87.06 143 ASP A CA 1
ATOM 1129 C C . ASP A 1 143 ? -2.885 -4.504 12.977 1 87.06 143 ASP A C 1
ATOM 1131 O O . ASP A 1 143 ? -2.416 -4.941 14.031 1 87.06 143 ASP A O 1
ATOM 1135 N N . GLN A 1 144 ? -2.521 -3.443 12.391 1 75.62 144 GLN A N 1
ATOM 1136 C CA . GLN A 1 144 ? -1.644 -2.516 13.094 1 75.62 144 GLN A CA 1
ATOM 1137 C C . GLN A 1 144 ? -2.396 -1.256 13.508 1 75.62 144 GLN A C 1
ATOM 1139 O O . GLN A 1 144 ? -3.098 -0.648 12.695 1 75.62 144 GLN A O 1
ATOM 1144 N N . TYR A 1 145 ? -2.59 -1.051 14.727 1 67.88 145 TYR A N 1
ATOM 1145 C CA . TYR A 1 145 ? -3.338 0.111 15.195 1 67.88 145 TYR A CA 1
ATOM 1146 C C . TYR A 1 145 ? -2.52 0.921 16.188 1 67.88 145 TYR A C 1
ATOM 1148 O O . TYR A 1 145 ? -1.943 0.364 17.125 1 67.88 145 TYR A O 1
ATOM 1156 N N . ASP A 1 146 ? -2.344 2.146 15.68 1 66.06 146 ASP A N 1
ATOM 1157 C CA . ASP A 1 146 ? -1.823 3.082 16.672 1 66.06 146 ASP A CA 1
ATOM 1158 C C . ASP A 1 146 ? -2.957 3.748 17.438 1 66.06 146 ASP A C 1
ATOM 1160 O O . ASP A 1 146 ? -3.83 4.387 16.859 1 66.06 146 ASP A O 1
ATOM 1164 N N . PRO A 1 147 ? -2.965 3.41 18.672 1 61.25 147 PRO A N 1
ATOM 1165 C CA . PRO A 1 147 ? -4.035 4.031 19.469 1 61.25 147 PRO A CA 1
ATOM 1166 C C . PRO A 1 147 ? -4.117 5.543 19.25 1 61.25 147 PRO A C 1
ATOM 1168 O O . PRO A 1 147 ? -3.092 6.227 19.25 1 61.25 147 PRO A O 1
ATOM 1171 N N . ASN A 1 148 ? -5.172 5.914 18.703 1 64.19 148 ASN A N 1
ATOM 1172 C CA . ASN A 1 148 ? -5.516 7.309 18.453 1 64.19 148 ASN A CA 1
ATOM 1173 C C . ASN A 1 148 ? -6.926 7.637 18.938 1 64.19 148 ASN A C 1
ATOM 1175 O O . ASN A 1 148 ? -7.863 6.875 18.688 1 64.19 148 ASN A O 1
ATOM 1179 N N . LYS A 1 149 ? -6.973 8.586 19.766 1 62.66 149 LYS A N 1
ATOM 1180 C CA . LYS A 1 149 ? -8.258 8.922 20.375 1 62.66 149 LYS A CA 1
ATOM 1181 C C . LYS A 1 149 ? -9.305 9.227 19.312 1 62.66 149 LYS A C 1
ATOM 1183 O O . LYS A 1 149 ? -10.508 9.062 19.547 1 62.66 149 LYS A O 1
ATOM 1188 N N . GLU A 1 150 ? -8.852 9.688 18.234 1 71.25 150 GLU A N 1
ATOM 1189 C CA . GLU A 1 150 ? -9.805 10.07 17.203 1 71.25 150 GLU A CA 1
ATOM 1190 C C . GLU A 1 150 ? -10.242 8.867 16.375 1 71.25 150 GLU A C 1
ATOM 1192 O O . GLU A 1 150 ? -11.203 8.945 15.609 1 71.25 150 GLU A O 1
ATOM 1197 N N . VAL A 1 151 ? -9.492 7.898 16.641 1 82.06 151 VAL A N 1
ATOM 1198 C CA . VAL A 1 151 ? -9.758 6.719 15.82 1 82.06 151 VAL A CA 1
ATOM 1199 C C . VAL A 1 151 ? -10.336 5.605 16.688 1 82.06 151 VAL A C 1
ATOM 1201 O O . VAL A 1 151 ? -9.789 5.277 17.734 1 82.06 151 VAL A O 1
ATOM 1204 N N . HIS A 1 152 ? -11.508 5.215 16.375 1 85.56 152 HIS A N 1
ATOM 1205 C CA . HIS A 1 152 ? -12.141 4.074 17.031 1 85.56 152 HIS A CA 1
ATOM 1206 C C . HIS A 1 152 ? -11.742 2.766 16.359 1 85.56 152 HIS A C 1
ATOM 1208 O O . HIS A 1 152 ? -11.625 2.705 15.133 1 85.56 152 HIS A O 1
ATOM 1214 N N . MET A 1 153 ? -11.594 1.843 17.203 1 88.25 153 MET A N 1
ATOM 1215 C CA . MET A 1 153 ? -11.188 0.529 16.703 1 88.25 153 MET A CA 1
ATOM 1216 C C . MET A 1 153 ? -12.203 -0.537 17.109 1 88.25 153 MET A C 1
ATOM 1218 O O . MET A 1 153 ? -12.672 -0.555 18.25 1 88.25 153 MET A O 1
ATOM 1222 N N . LEU A 1 154 ? -12.578 -1.384 16.188 1 88.25 154 LEU A N 1
ATOM 1223 C CA . LEU A 1 154 ? -13.43 -2.545 16.422 1 88.25 154 LEU A CA 1
ATOM 1224 C C . LEU A 1 154 ? -12.742 -3.826 15.961 1 88.25 154 LEU A C 1
ATOM 1226 O O . LEU A 1 154 ? -12.227 -3.895 14.844 1 88.25 154 LEU A O 1
ATOM 1230 N N . HIS A 1 155 ? -12.797 -4.719 16.828 1 89.69 155 HIS A N 1
ATOM 1231 C CA . HIS A 1 155 ? -12.188 -6 16.469 1 89.69 155 HIS A CA 1
ATOM 1232 C C . HIS A 1 155 ? -13.062 -6.766 15.484 1 89.69 155 HIS A C 1
ATOM 1234 O O . HIS A 1 155 ? -14.281 -6.848 15.656 1 89.69 155 HIS A O 1
ATOM 1240 N N . LEU A 1 156 ? -12.438 -7.32 14.453 1 90.5 156 LEU A N 1
ATOM 1241 C CA . LEU A 1 156 ? -13.18 -8.078 13.453 1 90.5 156 LEU A CA 1
ATOM 1242 C C . LEU A 1 156 ? -12.953 -9.578 13.625 1 90.5 156 LEU A C 1
ATOM 1244 O O . LEU A 1 156 ? -13.891 -10.328 13.898 1 90.5 156 LEU A O 1
ATOM 1248 N N . TYR A 1 157 ? -11.641 -9.984 13.438 1 88 157 TYR A N 1
ATOM 1249 C CA . TYR A 1 157 ? -11.328 -11.406 13.57 1 88 157 TYR A CA 1
ATOM 1250 C C . TYR A 1 157 ? -9.844 -11.609 13.836 1 88 157 TYR A C 1
ATOM 1252 O O . TYR A 1 157 ? -9.055 -10.664 13.773 1 88 157 TYR A O 1
ATOM 1260 N N . LYS A 1 158 ? -9.555 -12.812 14.273 1 89.81 158 LYS A N 1
ATOM 1261 C CA . LYS A 1 158 ? -8.172 -13.234 14.469 1 89.81 158 LYS A CA 1
ATOM 1262 C C . LYS A 1 158 ? -7.754 -14.258 13.414 1 89.81 158 LYS A C 1
ATOM 1264 O O . LYS A 1 158 ? -8.594 -15.008 12.898 1 89.81 158 LYS A O 1
ATOM 1269 N N . GLU A 1 159 ? -6.547 -14.18 13.078 1 89.69 159 GLU A N 1
ATOM 1270 C CA . GLU A 1 159 ? -6.023 -15.141 12.117 1 89.69 159 GLU A CA 1
ATOM 1271 C C . GLU A 1 159 ? -4.621 -15.602 12.5 1 89.69 159 GLU A C 1
ATOM 1273 O O . GLU A 1 159 ? -3.812 -14.805 12.984 1 89.69 159 GLU A O 1
ATOM 1278 N N . GLU A 1 160 ? -4.367 -16.875 12.242 1 91.31 160 GLU A N 1
ATOM 1279 C CA . GLU A 1 160 ? -3.047 -17.438 12.523 1 91.31 160 GLU A CA 1
ATOM 1280 C C . GLU A 1 160 ? -2.031 -17 11.469 1 91.31 160 GLU A C 1
ATOM 1282 O O . GLU A 1 160 ? -2.377 -16.812 10.297 1 91.31 160 GLU A O 1
ATOM 1287 N N . LEU A 1 161 ? -0.85 -16.797 12 1 92.5 161 LEU A N 1
ATOM 1288 C CA . LEU A 1 161 ? 0.293 -16.609 11.117 1 92.5 161 LEU A CA 1
ATOM 1289 C C . LEU A 1 161 ? 1.062 -17.906 10.945 1 92.5 161 LEU A C 1
ATOM 1291 O O . LEU A 1 161 ? 1.047 -18.766 11.828 1 92.5 161 LEU A O 1
ATOM 1295 N N . ALA A 1 162 ? 1.667 -18.031 9.828 1 92.94 162 ALA A N 1
ATOM 1296 C CA . ALA A 1 162 ? 2.416 -19.25 9.5 1 92.94 162 ALA A CA 1
ATOM 1297 C C . ALA A 1 162 ? 3.746 -18.906 8.836 1 92.94 162 ALA A C 1
ATOM 1299 O O . ALA A 1 162 ? 3.957 -17.766 8.406 1 92.94 162 ALA A O 1
ATOM 1300 N N . LEU A 1 163 ? 4.562 -19.859 8.875 1 93.06 163 LEU A N 1
ATOM 1301 C CA . LEU A 1 163 ? 5.82 -19.719 8.148 1 93.06 163 LEU A CA 1
ATOM 1302 C C . LEU A 1 163 ? 5.645 -20.094 6.68 1 93.06 163 LEU A C 1
ATOM 1304 O O . LEU A 1 163 ? 5.109 -21.156 6.363 1 93.06 163 LEU A O 1
ATOM 1308 N N . VAL A 1 164 ? 6.047 -19.219 5.844 1 92.88 164 VAL A N 1
ATOM 1309 C CA . VAL A 1 164 ? 5.953 -19.453 4.406 1 92.88 164 VAL A CA 1
ATOM 1310 C C . VAL A 1 164 ? 7.352 -19.609 3.816 1 92.88 164 VAL A C 1
ATOM 1312 O O . VAL A 1 164 ? 8.203 -18.734 3.994 1 92.88 164 VAL A O 1
ATOM 1315 N N . VAL A 1 165 ? 7.488 -20.719 3.137 1 93.31 165 VAL A N 1
ATOM 1316 C CA . VAL A 1 165 ? 8.781 -21 2.516 1 93.31 165 VAL A CA 1
ATOM 1317 C C . VAL A 1 165 ? 8.586 -21.297 1.029 1 93.31 165 VAL A C 1
ATOM 1319 O O . VAL A 1 165 ? 7.465 -21.547 0.583 1 93.31 165 VAL A O 1
ATOM 1322 N N . TYR A 1 166 ? 9.633 -21.047 0.213 1 91.88 166 TYR A N 1
ATOM 1323 C CA . TYR A 1 166 ? 9.562 -21.438 -1.192 1 91.88 166 TYR A CA 1
ATOM 1324 C C . TYR A 1 166 ? 9.656 -22.938 -1.351 1 91.88 166 TYR A C 1
ATOM 1326 O O . TYR A 1 166 ? 10.133 -23.641 -0.449 1 91.88 166 TYR A O 1
ATOM 1334 N N . ALA A 1 167 ? 9.25 -23.547 -2.473 1 90.31 167 ALA A N 1
ATOM 1335 C CA . ALA A 1 167 ? 8.961 -24.969 -2.68 1 90.31 167 ALA A CA 1
ATOM 1336 C C . ALA A 1 167 ? 10.219 -25.812 -2.504 1 90.31 167 ALA A C 1
ATOM 1338 O O . ALA A 1 167 ? 10.156 -26.953 -2.049 1 90.31 167 ALA A O 1
ATOM 1339 N N . ASP A 1 168 ? 11.312 -25.312 -2.834 1 93.81 168 ASP A N 1
ATOM 1340 C CA . ASP A 1 168 ? 12.531 -26.109 -2.734 1 93.81 168 ASP A CA 1
ATOM 1341 C C . ASP A 1 168 ? 13.344 -25.719 -1.499 1 93.81 168 ASP A C 1
ATOM 1343 O O . ASP A 1 168 ? 14.539 -26 -1.423 1 93.81 168 ASP A O 1
ATOM 1347 N N . HIS A 1 169 ? 12.766 -25.094 -0.564 1 94.94 169 HIS A N 1
ATOM 1348 C CA . HIS A 1 169 ? 13.406 -24.781 0.706 1 94.94 169 HIS A CA 1
ATOM 1349 C C . HIS A 1 169 ? 13.664 -26.047 1.521 1 94.94 169 HIS A C 1
ATOM 1351 O O . HIS A 1 169 ? 12.867 -26.984 1.48 1 94.94 169 HIS A O 1
ATOM 1357 N N . PRO A 1 170 ? 14.672 -26.062 2.277 1 94.94 170 PRO A N 1
ATOM 1358 C CA . PRO A 1 170 ? 15 -27.234 3.08 1 94.94 170 PRO A CA 1
ATOM 1359 C C . PRO A 1 170 ? 13.867 -27.641 4.023 1 94.94 170 PRO A C 1
ATOM 1361 O O . PRO A 1 170 ? 13.734 -28.828 4.363 1 94.94 170 PRO A O 1
ATOM 1364 N N . TRP A 1 171 ? 13.094 -26.703 4.414 1 95.5 171 TRP A N 1
ATOM 1365 C CA . TRP A 1 171 ? 12.016 -27 5.355 1 95.5 171 TRP A CA 1
ATOM 1366 C C . TRP A 1 171 ? 10.695 -27.219 4.625 1 95.5 171 TRP A C 1
ATOM 1368 O O . TRP A 1 171 ? 9.641 -27.344 5.258 1 95.5 171 TRP A O 1
ATOM 1378 N N . ALA A 1 172 ? 10.695 -27.281 3.32 1 94.12 172 ALA A N 1
ATOM 1379 C CA . ALA A 1 172 ? 9.484 -27.312 2.51 1 94.12 172 ALA A CA 1
ATOM 1380 C C . ALA A 1 172 ? 8.664 -28.562 2.797 1 94.12 172 ALA A C 1
ATOM 1382 O O . ALA A 1 172 ? 7.445 -28.578 2.611 1 94.12 172 ALA A O 1
ATOM 1383 N N . ASP A 1 173 ? 9.25 -29.562 3.303 1 94.31 173 ASP A N 1
ATOM 1384 C CA . ASP A 1 173 ? 8.547 -30.812 3.539 1 94.31 173 ASP A CA 1
ATOM 1385 C C . ASP A 1 173 ? 7.949 -30.859 4.941 1 94.31 173 ASP A C 1
ATOM 1387 O O . ASP A 1 173 ? 7.18 -31.766 5.27 1 94.31 173 ASP A O 1
ATOM 1391 N N . ARG A 1 174 ? 8.281 -29.875 5.691 1 94.81 174 ARG A N 1
ATOM 1392 C CA . ARG A 1 174 ? 7.719 -29.797 7.039 1 94.81 174 ARG A CA 1
ATOM 1393 C C . ARG A 1 174 ? 6.316 -29.203 7.016 1 94.81 174 ARG A C 1
ATOM 1395 O O . ARG A 1 174 ? 6.016 -28.344 6.188 1 94.81 174 ARG A O 1
ATOM 1402 N N . THR A 1 175 ? 5.512 -29.734 7.945 1 94.06 175 THR A N 1
ATOM 1403 C CA . THR A 1 175 ? 4.148 -29.203 8.008 1 94.06 175 THR A CA 1
ATOM 1404 C C . THR A 1 175 ? 3.943 -28.375 9.266 1 94.06 175 THR A C 1
ATOM 1406 O O . THR A 1 175 ? 3.068 -27.5 9.297 1 94.06 175 THR A O 1
ATOM 1409 N N . VAL A 1 176 ? 4.727 -28.703 10.281 1 95.62 176 VAL A N 1
ATOM 1410 C CA . VAL A 1 176 ? 4.625 -28 11.547 1 95.62 176 VAL A CA 1
ATOM 1411 C C . VAL A 1 176 ? 6.02 -27.812 12.148 1 95.62 176 VAL A C 1
ATOM 1413 O O . VAL A 1 176 ? 6.855 -28.719 12.086 1 95.62 176 VAL A O 1
ATOM 1416 N N . ILE A 1 177 ? 6.25 -26.656 12.648 1 94.12 177 ILE A N 1
ATOM 1417 C CA . ILE A 1 177 ? 7.48 -26.406 13.391 1 94.12 177 ILE A CA 1
ATOM 1418 C C . ILE A 1 177 ? 7.18 -25.578 14.633 1 94.12 177 ILE A C 1
ATOM 1420 O O . ILE A 1 177 ? 6.207 -24.812 14.656 1 94.12 177 ILE A O 1
ATOM 1424 N N . SER A 1 178 ? 7.984 -25.781 15.672 1 91.06 178 SER A N 1
ATOM 1425 C CA . SER A 1 178 ? 7.852 -24.906 16.828 1 91.06 178 SER A CA 1
ATOM 1426 C C . SER A 1 178 ? 8.453 -23.531 16.578 1 91.06 178 SER A C 1
ATOM 1428 O O . SER A 1 178 ? 9.406 -23.406 15.797 1 91.06 178 SER A O 1
ATOM 1430 N N . PHE A 1 179 ? 7.848 -22.609 17.219 1 87 179 PHE A N 1
ATOM 1431 C CA . PHE A 1 179 ? 8.336 -21.25 17.062 1 87 179 PHE A CA 1
ATOM 1432 C C . PHE A 1 179 ? 9.812 -21.156 17.422 1 87 179 PHE A C 1
ATOM 1434 O O . PHE A 1 179 ? 10.57 -20.438 16.766 1 87 179 PHE A O 1
ATOM 1441 N N . GLN A 1 180 ? 10.25 -21.906 18.375 1 83.56 180 GLN A N 1
ATOM 1442 C CA . GLN A 1 180 ? 11.633 -21.891 18.844 1 83.56 180 GLN A CA 1
ATOM 1443 C C . GLN A 1 180 ? 12.57 -22.469 17.781 1 83.56 180 GLN A C 1
ATOM 1445 O O . GLN A 1 180 ? 13.742 -22.078 17.703 1 83.56 180 GLN A O 1
ATOM 1450 N N . GLU A 1 181 ? 12.109 -23.406 17.016 1 87.69 181 GLU A N 1
ATOM 1451 C CA . GLU A 1 181 ? 12.914 -24.031 15.969 1 87.69 181 GLU A CA 1
ATOM 1452 C C . GLU A 1 181 ? 13.367 -23.016 14.922 1 87.69 181 GLU A C 1
ATOM 1454 O O . GLU A 1 181 ? 14.305 -23.281 14.164 1 87.69 181 GLU A O 1
ATOM 1459 N N . LEU A 1 182 ? 12.703 -21.875 14.914 1 87.94 182 LEU A N 1
ATOM 1460 C CA . LEU A 1 182 ? 13.078 -20.828 13.977 1 87.94 182 LEU A CA 1
ATOM 1461 C C . LEU A 1 182 ? 14.508 -20.375 14.219 1 87.94 182 LEU A C 1
ATOM 1463 O O . LEU A 1 182 ? 15.133 -19.781 13.328 1 87.94 182 LEU A O 1
ATOM 1467 N N . GLU A 1 183 ? 14.945 -20.578 15.32 1 81.81 183 GLU A N 1
ATOM 1468 C CA . GLU A 1 183 ? 16.312 -20.203 15.648 1 81.81 183 GLU A CA 1
ATOM 1469 C C . GLU A 1 183 ? 17.312 -21 14.812 1 81.81 183 GLU A C 1
ATOM 1471 O O . GLU A 1 183 ? 18.469 -20.562 14.641 1 81.81 183 GLU A O 1
ATOM 1476 N N . ASP A 1 184 ? 16.875 -22.141 14.32 1 84.12 184 ASP A N 1
ATOM 1477 C CA . ASP A 1 184 ? 17.734 -23.016 13.539 1 84.12 184 ASP A CA 1
ATOM 1478 C C . ASP A 1 184 ? 17.688 -22.656 12.055 1 84.12 184 ASP A C 1
ATOM 1480 O O . ASP A 1 184 ? 18.344 -23.281 11.234 1 84.12 184 ASP A O 1
ATOM 1484 N N . LEU A 1 185 ? 16.906 -21.625 11.75 1 86.5 185 LEU A N 1
ATOM 1485 C CA . LEU A 1 185 ? 16.766 -21.219 10.359 1 86.5 185 LEU A CA 1
ATOM 1486 C C . LEU A 1 185 ? 18.062 -20.656 9.812 1 86.5 185 LEU A C 1
ATOM 1488 O O . LEU A 1 185 ? 18.688 -19.797 10.438 1 86.5 185 LEU A O 1
ATOM 1492 N N . GLU A 1 186 ? 18.422 -21.109 8.633 1 83.56 186 GLU A N 1
ATOM 1493 C CA . GLU A 1 186 ? 19.656 -20.625 7.996 1 83.56 186 GLU A CA 1
ATOM 1494 C C . GLU A 1 186 ? 19.359 -19.453 7.055 1 83.56 186 GLU A C 1
ATOM 1496 O O . GLU A 1 186 ? 20.203 -18.594 6.852 1 83.56 186 GLU A O 1
ATOM 1501 N N . SER A 1 187 ? 18.172 -19.484 6.539 1 87.19 187 SER A N 1
ATOM 1502 C CA . SER A 1 187 ? 17.797 -18.422 5.617 1 87.19 187 SER A CA 1
ATOM 1503 C C . SER A 1 187 ? 17.328 -17.188 6.371 1 87.19 187 SER A C 1
ATOM 1505 O O . SER A 1 187 ? 17.031 -17.25 7.566 1 87.19 187 SER A O 1
ATOM 1507 N N . SER A 1 188 ? 17.25 -16.078 5.637 1 87.75 188 SER A N 1
ATOM 1508 C CA . SER A 1 188 ? 16.688 -14.859 6.207 1 87.75 188 SER A CA 1
ATOM 1509 C C . SER A 1 188 ? 15.219 -15.031 6.551 1 87.75 188 SER A C 1
ATOM 1511 O O . SER A 1 188 ? 14.477 -15.68 5.812 1 87.75 188 SER A O 1
ATOM 1513 N N . LEU A 1 189 ? 14.875 -14.461 7.688 1 89.06 189 LEU A N 1
ATOM 1514 C CA . LEU A 1 189 ? 13.477 -14.453 8.109 1 89.06 189 LEU A CA 1
ATOM 1515 C C . LEU A 1 189 ? 12.883 -13.055 8 1 89.06 189 LEU A C 1
ATOM 1517 O O . LEU A 1 189 ? 13.406 -12.102 8.578 1 89.06 189 LEU A O 1
ATOM 1521 N N . PHE A 1 190 ? 11.828 -13.055 7.238 1 89.06 190 PHE A N 1
ATOM 1522 C CA . PHE A 1 190 ? 11.125 -11.789 7.066 1 89.06 190 PHE A CA 1
ATOM 1523 C C . PHE A 1 190 ? 9.836 -11.773 7.883 1 89.06 190 PHE A C 1
ATOM 1525 O O . PHE A 1 190 ? 9.062 -12.734 7.859 1 89.06 190 PHE A O 1
ATOM 1532 N N . VAL A 1 191 ? 9.672 -10.664 8.609 1 84.81 191 VAL A N 1
ATOM 1533 C CA . VAL A 1 191 ? 8.453 -10.484 9.391 1 84.81 191 VAL A CA 1
ATOM 1534 C C . VAL A 1 191 ? 7.922 -9.062 9.203 1 84.81 191 VAL A C 1
ATOM 1536 O O . VAL A 1 191 ? 8.695 -8.117 9.102 1 84.81 191 VAL A O 1
ATOM 1539 N N . GLY A 1 192 ? 6.641 -8.992 9.109 1 83.88 192 GLY A N 1
ATOM 1540 C CA . GLY A 1 192 ? 6.039 -7.668 9.039 1 83.88 192 GLY A CA 1
ATOM 1541 C C . GLY A 1 192 ? 5.98 -6.969 10.383 1 83.88 192 GLY A C 1
ATOM 1542 O O . GLY A 1 192 ? 5.949 -5.738 10.445 1 83.88 192 GLY A O 1
ATOM 1543 N N . ASP A 1 193 ? 5.816 -7.684 11.398 1 79 193 ASP A N 1
ATOM 1544 C CA . ASP A 1 193 ? 5.781 -7.211 12.781 1 79 193 ASP A CA 1
ATOM 1545 C C . ASP A 1 193 ? 7.012 -7.684 13.555 1 79 193 ASP A C 1
ATOM 1547 O O . ASP A 1 193 ? 7.082 -8.836 13.977 1 79 193 ASP A O 1
ATOM 1551 N N . LYS A 1 194 ? 7.812 -6.797 13.883 1 74.94 194 LYS A N 1
ATOM 1552 C CA . LYS A 1 194 ? 9.086 -7.129 14.516 1 74.94 194 LYS A CA 1
ATOM 1553 C C . LYS A 1 194 ? 8.867 -7.656 15.938 1 74.94 194 LYS A C 1
ATOM 1555 O O . LYS A 1 194 ? 9.75 -8.305 16.5 1 74.94 194 LYS A O 1
ATOM 1560 N N . SER A 1 195 ? 7.68 -7.32 16.469 1 75 195 SER A N 1
ATOM 1561 C CA . SER A 1 195 ? 7.402 -7.832 17.812 1 75 195 SER A CA 1
ATOM 1562 C C . SER A 1 195 ? 7.375 -9.359 17.828 1 75 195 SER A C 1
ATOM 1564 O O . SER A 1 195 ? 7.543 -9.977 18.891 1 75 195 SER A O 1
ATOM 1566 N N . LEU A 1 196 ? 7.172 -9.945 16.75 1 76 196 LEU A N 1
ATOM 1567 C CA . LEU A 1 196 ? 7.16 -11.398 16.641 1 76 196 LEU A CA 1
ATOM 1568 C C . LEU A 1 196 ? 8.539 -11.977 16.938 1 76 196 LEU A C 1
ATOM 1570 O O . LEU A 1 196 ? 8.656 -13.07 17.5 1 76 196 LEU A O 1
ATOM 1574 N N . ILE A 1 197 ? 9.461 -11.164 16.562 1 72.56 197 ILE A N 1
ATOM 1575 C CA . ILE A 1 197 ? 10.836 -11.625 16.75 1 72.56 197 ILE A CA 1
ATOM 1576 C C . ILE A 1 197 ? 11.203 -11.547 18.234 1 72.56 197 ILE A C 1
ATOM 1578 O O . ILE A 1 197 ? 12.039 -12.32 18.703 1 72.56 197 ILE A O 1
ATOM 1582 N N . GLU A 1 198 ? 10.602 -10.539 18.828 1 67.88 198 GLU A N 1
ATOM 1583 C CA . GLU A 1 198 ? 10.898 -10.375 20.25 1 67.88 198 GLU A CA 1
ATOM 1584 C C . GLU A 1 198 ? 10.555 -11.641 21.031 1 67.88 198 GLU A C 1
ATOM 1586 O O . GLU A 1 198 ? 11.117 -11.891 22.109 1 67.88 198 GLU A O 1
ATOM 1591 N N . HIS A 1 199 ? 9.641 -12.32 20.531 1 63.66 199 HIS A N 1
ATOM 1592 C CA . HIS A 1 199 ? 9.242 -13.555 21.188 1 63.66 199 HIS A CA 1
ATOM 1593 C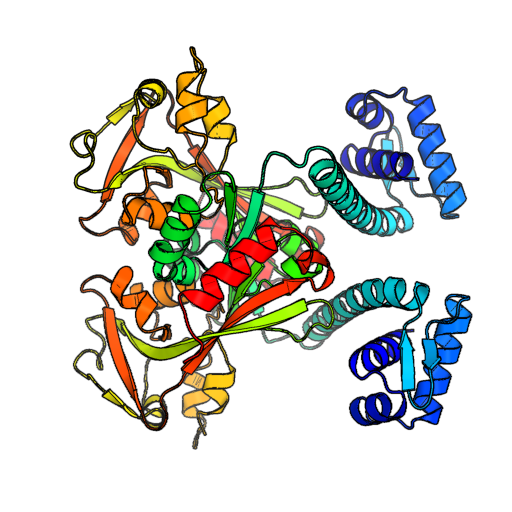 C . HIS A 1 199 ? 10.281 -14.648 20.984 1 63.66 199 HIS A C 1
ATOM 1595 O O . HIS A 1 199 ? 10.242 -15.688 21.656 1 63.66 199 HIS A O 1
ATOM 1601 N N . LEU A 1 200 ? 11.023 -14.336 20.047 1 62.69 200 LEU A N 1
ATOM 1602 C CA . LEU A 1 200 ? 12.102 -15.297 19.828 1 62.69 200 LEU A CA 1
ATOM 1603 C C . LEU A 1 200 ? 13.25 -15.062 20.797 1 62.69 200 LEU A C 1
ATOM 1605 O O . LEU A 1 200 ? 13.617 -13.914 21.062 1 62.69 200 LEU A O 1
ATOM 1609 N N . GLN A 1 201 ? 13.328 -15.602 22.016 1 53.53 201 GLN A N 1
ATOM 1610 C CA . GLN A 1 201 ? 14.422 -15.555 22.984 1 53.53 201 GLN A CA 1
ATOM 1611 C C . GLN A 1 201 ? 15.711 -16.109 22.375 1 53.53 201 GLN A C 1
ATOM 1613 O O . GLN A 1 201 ? 15.992 -17.297 22.484 1 53.53 201 GLN A O 1
ATOM 1618 N N . PRO A 1 202 ? 16.328 -15.18 21.625 1 49.56 202 PRO A N 1
ATOM 1619 C CA . PRO A 1 202 ? 17.531 -15.828 21.078 1 49.56 202 PRO A CA 1
ATOM 1620 C C . PRO A 1 202 ? 18.438 -16.391 22.172 1 49.56 202 PRO A C 1
ATOM 1622 O O . PRO A 1 202 ? 18.75 -15.695 23.141 1 49.56 202 PRO A O 1
ATOM 1625 N N . SER A 1 203 ? 18.266 -17.422 22.625 1 49.44 203 SER A N 1
ATOM 1626 C CA . SER A 1 203 ? 19.297 -17.906 23.531 1 49.44 203 SER A CA 1
ATOM 1627 C C . SER A 1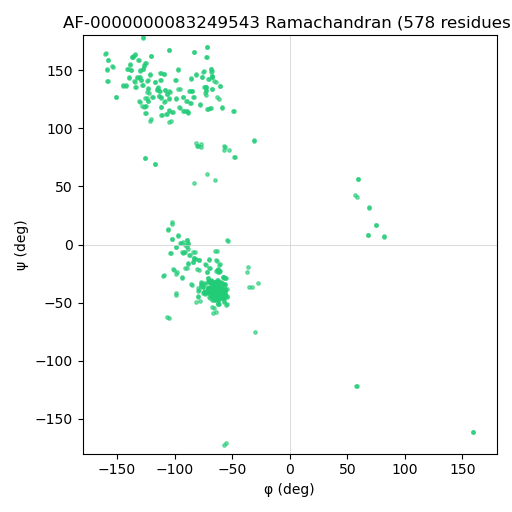 203 ? 20.688 -17.453 23.094 1 49.44 203 SER A C 1
ATOM 1629 O O . SER A 1 203 ? 21.641 -17.5 23.859 1 49.44 203 SER A O 1
ATOM 1631 N N . GLY A 1 204 ? 21.141 -17.328 21.719 1 42.25 204 GLY A N 1
ATOM 1632 C CA . GLY A 1 204 ? 22.453 -16.938 21.219 1 42.25 204 GLY A CA 1
ATOM 1633 C C . GLY A 1 204 ? 22.391 -15.93 20.094 1 42.25 204 GLY A C 1
ATOM 1634 O O . GLY A 1 204 ? 21.312 -15.609 19.594 1 42.25 204 GLY A O 1
ATOM 1635 N N . ALA A 1 205 ? 23.594 -15.18 19.734 1 44.59 205 ALA A N 1
ATOM 1636 C CA . ALA A 1 205 ? 24.094 -14.242 18.719 1 44.59 205 ALA A CA 1
ATOM 1637 C C . ALA A 1 205 ? 23.547 -14.578 17.344 1 44.59 205 ALA A C 1
ATOM 1639 O O . ALA A 1 205 ? 23.484 -13.711 16.469 1 44.59 205 ALA A O 1
ATOM 1640 N N . ARG A 1 206 ? 23.203 -15.695 17.172 1 44.12 206 ARG A N 1
ATOM 1641 C CA . ARG A 1 206 ? 23.016 -16.219 15.812 1 44.12 206 ARG A CA 1
ATOM 1642 C C . ARG A 1 206 ? 21.688 -15.742 15.227 1 44.12 206 ARG A C 1
ATOM 1644 O O . ARG A 1 206 ? 21.609 -15.445 14.031 1 44.12 206 ARG A O 1
ATOM 1651 N N . ILE A 1 207 ? 20.578 -15.805 15.836 1 47.53 207 ILE A N 1
ATOM 1652 C CA . ILE A 1 207 ? 19.281 -15.469 15.258 1 47.53 207 ILE A CA 1
ATOM 1653 C C . ILE A 1 207 ? 19.266 -13.992 14.867 1 47.53 207 ILE A C 1
ATOM 1655 O O . ILE A 1 207 ? 18.719 -13.633 13.82 1 47.53 207 ILE A O 1
ATOM 1659 N N . ALA A 1 208 ? 19.891 -13.195 15.695 1 49.03 208 ALA A N 1
ATOM 1660 C CA . ALA A 1 208 ? 19.906 -11.766 15.383 1 49.03 208 ALA A CA 1
ATOM 1661 C C . ALA A 1 208 ? 20.5 -11.516 14 1 49.03 208 ALA A C 1
ATOM 1663 O O . ALA A 1 208 ? 20.047 -10.633 13.273 1 49.03 208 ALA A O 1
ATOM 1664 N N . LYS A 1 209 ? 21.547 -12.297 13.742 1 49.12 209 LYS A N 1
ATOM 1665 C CA . LYS A 1 209 ? 22.266 -12.148 12.484 1 49.12 209 LYS A CA 1
ATOM 1666 C C . LYS A 1 209 ? 21.375 -12.547 11.297 1 49.12 209 LYS A C 1
ATOM 1668 O O . LYS A 1 209 ? 21.438 -11.922 10.234 1 49.12 209 LYS A O 1
ATOM 1673 N N . THR A 1 210 ? 20.688 -13.711 11.477 1 49.53 210 THR A N 1
ATOM 1674 C CA . THR A 1 210 ? 19.844 -14.258 10.414 1 49.53 210 THR A CA 1
ATOM 1675 C C . THR A 1 210 ? 18.609 -13.398 10.211 1 49.53 210 THR A C 1
ATOM 1677 O O . THR A 1 210 ? 18.094 -13.289 9.094 1 49.53 210 THR A O 1
ATOM 1680 N N . LEU A 1 211 ? 18.203 -12.82 11.328 1 53.5 211 LEU A N 1
ATOM 1681 C CA . LEU A 1 211 ? 17.016 -11.977 11.305 1 53.5 211 LEU A CA 1
ATOM 1682 C C . LEU A 1 211 ? 17.344 -10.586 10.773 1 53.5 211 LEU A C 1
ATOM 1684 O O . LEU A 1 211 ? 16.438 -9.805 10.461 1 53.5 211 LEU A O 1
ATOM 1688 N N . GLN A 1 212 ? 18.594 -10.312 10.867 1 54.47 212 GLN A N 1
ATOM 1689 C CA . GLN A 1 212 ? 19 -8.984 10.422 1 54.47 212 GLN A CA 1
ATOM 1690 C C . GLN A 1 212 ? 18.938 -8.867 8.898 1 54.47 212 GLN A C 1
ATOM 1692 O O . GLN A 1 212 ? 19.922 -9.102 8.203 1 54.47 212 GLN A O 1
ATOM 1697 N N . SER A 1 213 ? 17.641 -9.078 8.484 1 61.16 213 SER A N 1
ATOM 1698 C CA . SER A 1 213 ? 17.453 -9.008 7.043 1 61.16 213 SER A CA 1
ATOM 1699 C C . SER A 1 213 ? 17.781 -7.609 6.516 1 61.16 213 SER A C 1
ATOM 1701 O O . SER A 1 213 ? 17.531 -6.613 7.199 1 61.16 213 SER A O 1
ATOM 1703 N N . LYS A 1 214 ? 18.641 -7.625 5.543 1 75.81 214 LYS A N 1
ATOM 1704 C CA . LYS A 1 214 ? 19 -6.422 4.805 1 75.81 214 LYS A CA 1
ATOM 1705 C C . LYS A 1 214 ? 17.812 -5.863 4.035 1 75.81 214 LYS A C 1
ATOM 1707 O O . LYS A 1 214 ? 17.859 -4.75 3.512 1 75.81 214 LYS A O 1
ATOM 1712 N N . PHE A 1 215 ? 16.703 -6.684 4.105 1 83.81 215 PHE A N 1
ATOM 1713 C CA . PHE A 1 215 ? 15.43 -6.258 3.529 1 83.81 215 PHE A CA 1
ATOM 1714 C C . PHE A 1 215 ? 14.32 -6.297 4.574 1 83.81 215 PHE A C 1
ATOM 1716 O O . PHE A 1 215 ? 14.141 -7.309 5.258 1 83.81 215 PHE A O 1
ATOM 1723 N N . GLU A 1 216 ? 13.68 -5.223 4.707 1 87.44 216 GLU A N 1
ATOM 1724 C CA . GLU A 1 216 ? 12.57 -5.145 5.652 1 87.44 216 GLU A CA 1
ATOM 1725 C C . GLU A 1 216 ? 11.328 -4.539 5.004 1 87.44 216 GLU A C 1
ATOM 1727 O O . GLU A 1 216 ? 11.438 -3.686 4.117 1 87.44 216 GLU A O 1
ATOM 1732 N N . SER A 1 217 ? 10.195 -5.059 5.422 1 89.38 217 SER A N 1
ATOM 1733 C CA . SER A 1 217 ? 8.93 -4.492 4.977 1 89.38 217 SER A CA 1
ATOM 1734 C C . SER A 1 217 ? 7.797 -4.859 5.93 1 89.38 217 SER A C 1
ATOM 1736 O O . SER A 1 217 ? 7.84 -5.906 6.582 1 89.38 217 SER A O 1
ATOM 1738 N N . THR A 1 218 ? 6.836 -3.975 5.977 1 84.69 218 THR A N 1
ATOM 1739 C CA . THR A 1 218 ? 5.621 -4.301 6.719 1 84.69 218 THR A CA 1
ATOM 1740 C C . THR A 1 218 ? 4.52 -4.773 5.777 1 84.69 218 THR A C 1
ATOM 1742 O O . THR A 1 218 ? 3.436 -5.156 6.223 1 84.69 218 THR A O 1
ATOM 1745 N N . SER A 1 219 ? 4.789 -4.773 4.543 1 87.38 219 SER A N 1
ATOM 1746 C CA . SER A 1 219 ? 3.807 -5.18 3.545 1 87.38 219 SER A CA 1
ATOM 1747 C C . SER A 1 219 ? 3.83 -6.691 3.332 1 87.38 219 SER A C 1
ATOM 1749 O O . SER A 1 219 ? 4.848 -7.25 2.918 1 87.38 219 SER A O 1
ATOM 1751 N N . THR A 1 220 ? 2.723 -7.266 3.557 1 86.81 220 THR A N 1
ATOM 1752 C CA . THR A 1 220 ? 2.605 -8.703 3.355 1 86.81 220 THR A CA 1
ATOM 1753 C C . THR A 1 220 ? 2.9 -9.07 1.904 1 86.81 220 THR A C 1
ATOM 1755 O O . THR A 1 220 ? 3.5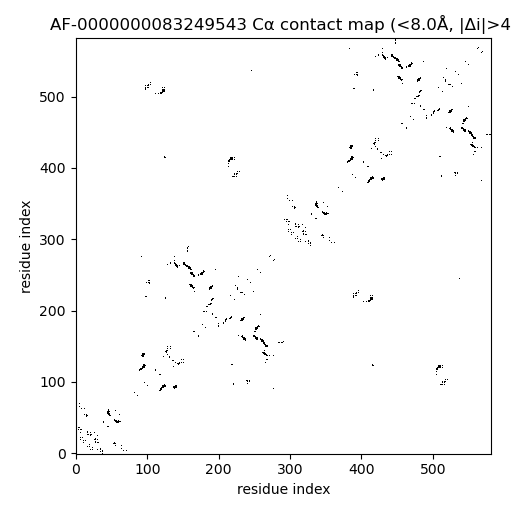59 -10.078 1.636 1 86.81 220 THR A O 1
ATOM 1758 N N . ALA A 1 221 ? 2.42 -8.281 1.035 1 83.94 221 ALA A N 1
ATOM 1759 C CA . ALA A 1 221 ? 2.627 -8.562 -0.383 1 83.94 221 ALA A CA 1
ATOM 1760 C C . ALA A 1 221 ? 4.109 -8.508 -0.743 1 83.94 221 ALA A C 1
ATOM 1762 O O . ALA A 1 221 ? 4.598 -9.328 -1.526 1 83.94 221 ALA A O 1
ATOM 1763 N N . ILE A 1 222 ? 4.801 -7.543 -0.24 1 88.12 222 ILE A N 1
ATOM 1764 C CA . ILE A 1 222 ? 6.227 -7.414 -0.509 1 88.12 222 ILE A CA 1
ATOM 1765 C C . ILE A 1 222 ? 6.98 -8.586 0.116 1 88.12 222 ILE A C 1
ATOM 1767 O O . ILE A 1 222 ? 7.855 -9.18 -0.519 1 88.12 222 ILE A O 1
ATOM 1771 N N . LEU A 1 223 ? 6.641 -8.914 1.285 1 89.19 223 LEU A N 1
ATOM 1772 C CA . LEU A 1 223 ? 7.277 -10.039 1.957 1 89.19 223 LEU A CA 1
ATOM 1773 C C . LEU A 1 223 ? 7.055 -11.336 1.181 1 89.19 223 LEU A C 1
ATOM 1775 O O . LEU A 1 223 ? 7.977 -12.141 1.035 1 89.19 223 LEU A O 1
ATOM 1779 N N . LEU A 1 224 ? 5.855 -11.453 0.737 1 86.75 224 LEU A N 1
ATOM 1780 C CA . LEU A 1 224 ? 5.543 -12.633 -0.072 1 86.75 224 LEU A CA 1
ATOM 1781 C C . LEU A 1 224 ? 6.406 -12.672 -1.329 1 86.75 224 LEU A C 1
ATOM 1783 O O . LEU A 1 224 ? 6.887 -13.734 -1.726 1 86.75 224 LEU A O 1
ATOM 1787 N N . SER A 1 225 ? 6.535 -11.539 -1.905 1 84.5 225 SER A N 1
ATOM 1788 C CA . SER A 1 225 ? 7.379 -11.445 -3.092 1 84.5 225 SER A CA 1
ATOM 1789 C C . SER A 1 225 ? 8.812 -11.852 -2.783 1 84.5 225 SER A C 1
ATOM 1791 O O . SER A 1 225 ? 9.469 -12.5 -3.598 1 84.5 225 SER A O 1
ATOM 1793 N N . MET A 1 226 ? 9.297 -11.461 -1.682 1 88.81 226 MET A N 1
ATOM 1794 C CA . MET A 1 226 ? 10.648 -11.812 -1.271 1 88.81 226 MET A CA 1
ATOM 1795 C C . MET A 1 226 ? 10.805 -13.328 -1.134 1 88.81 226 MET A C 1
ATOM 1797 O O . MET A 1 226 ? 11.82 -13.891 -1.543 1 88.81 226 MET A O 1
ATOM 1801 N N . VAL A 1 227 ? 9.82 -13.977 -0.617 1 89.56 227 VAL A N 1
ATOM 1802 C CA . VAL A 1 227 ? 9.844 -15.422 -0.469 1 89.56 227 VAL A CA 1
ATOM 1803 C C . VAL A 1 227 ? 9.797 -16.078 -1.845 1 89.56 227 VAL A C 1
ATOM 1805 O O . VAL A 1 227 ? 10.539 -17.031 -2.111 1 89.56 227 VAL A O 1
ATOM 1808 N N . LEU A 1 228 ? 8.945 -15.562 -2.658 1 84.38 228 LEU A N 1
ATOM 1809 C CA . LEU A 1 228 ? 8.805 -16.109 -4.004 1 84.38 228 LEU A CA 1
ATOM 1810 C C . LEU A 1 228 ? 10.125 -16.016 -4.766 1 84.38 228 LEU A C 1
ATOM 1812 O O . LEU A 1 228 ? 10.43 -16.891 -5.582 1 84.38 228 LEU A O 1
ATOM 1816 N N . GLN A 1 229 ? 10.812 -15.008 -4.445 1 83.94 229 GLN A N 1
ATOM 1817 C CA . GLN A 1 229 ? 12.094 -14.805 -5.113 1 83.94 229 GLN A CA 1
ATOM 1818 C C . GLN A 1 229 ? 13.219 -15.508 -4.367 1 83.94 229 GLN A C 1
ATOM 1820 O O . GLN A 1 229 ? 14.398 -15.273 -4.645 1 83.94 229 GLN A O 1
ATOM 1825 N N . LYS A 1 230 ? 12.906 -16.203 -3.355 1 89.25 230 LYS A N 1
ATOM 1826 C CA . LYS A 1 230 ? 13.797 -17.094 -2.605 1 89.25 230 LYS A CA 1
ATOM 1827 C C . LYS A 1 230 ? 14.852 -16.297 -1.846 1 89.25 230 LYS A C 1
ATOM 1829 O O . LYS A 1 230 ? 16 -16.719 -1.729 1 89.25 230 LYS A O 1
ATOM 1834 N N . MET A 1 231 ? 14.445 -15.109 -1.449 1 88.12 231 MET A N 1
ATOM 1835 C CA . MET A 1 231 ? 15.344 -14.266 -0.667 1 88.12 231 MET A CA 1
ATOM 1836 C C . MET A 1 231 ? 15.383 -14.711 0.79 1 88.12 231 MET A C 1
ATOM 1838 O O . MET A 1 231 ? 16.266 -14.305 1.546 1 88.12 231 MET A O 1
ATOM 1842 N N . GLY A 1 232 ? 14.484 -15.523 1.155 1 91.81 232 GLY A N 1
ATOM 1843 C CA . GLY A 1 232 ? 14.289 -16.016 2.51 1 91.81 232 GLY A CA 1
ATOM 1844 C C . GLY A 1 232 ? 12.898 -16.547 2.756 1 91.81 232 GLY A C 1
ATOM 1845 O O . GLY A 1 232 ? 12.219 -16.969 1.818 1 91.81 232 GLY A O 1
ATOM 1846 N N . VAL A 1 233 ? 12.609 -16.625 4.043 1 93.38 233 VAL A N 1
ATOM 1847 C CA . VAL A 1 233 ? 11.281 -17.078 4.438 1 93.38 233 VAL A CA 1
ATOM 1848 C C . VAL A 1 233 ? 10.586 -16 5.254 1 93.38 233 VAL A C 1
ATOM 1850 O O . VAL A 1 233 ? 11.219 -15.039 5.703 1 93.38 233 VAL A O 1
ATOM 1853 N N . ALA A 1 234 ? 9.273 -16.172 5.32 1 92.62 234 ALA A N 1
ATOM 1854 C CA . ALA A 1 234 ? 8.547 -15.102 6.004 1 92.62 234 ALA A CA 1
ATOM 1855 C C . ALA A 1 234 ? 7.426 -15.672 6.871 1 92.62 234 ALA A C 1
ATOM 1857 O O . ALA A 1 234 ? 6.926 -16.766 6.609 1 92.62 234 ALA A O 1
ATOM 1858 N N . ILE A 1 235 ? 7.113 -14.969 7.91 1 91.5 235 ILE A N 1
ATOM 1859 C CA . ILE A 1 235 ? 5.906 -15.242 8.68 1 91.5 235 ILE A CA 1
ATOM 1860 C C . ILE A 1 235 ? 4.758 -14.375 8.164 1 91.5 235 ILE A C 1
ATOM 1862 O O . ILE A 1 235 ? 4.805 -13.148 8.281 1 91.5 235 ILE A O 1
ATOM 1866 N N . LEU A 1 236 ? 3.758 -15.047 7.617 1 91.62 236 LEU A N 1
ATOM 1867 C CA . LEU A 1 236 ? 2.656 -14.359 6.949 1 91.62 236 LEU A CA 1
ATOM 1868 C C . LEU A 1 236 ? 1.316 -14.969 7.344 1 91.62 236 LEU A C 1
ATOM 1870 O O . LEU A 1 236 ? 1.265 -16.094 7.844 1 91.62 236 LEU A O 1
ATOM 1874 N N . PRO A 1 237 ? 0.24 -14.164 7.09 1 89.38 237 PRO A N 1
ATOM 1875 C CA . PRO A 1 237 ? -1.079 -14.758 7.316 1 89.38 237 PRO A CA 1
ATOM 1876 C C . PRO A 1 237 ? -1.335 -15.984 6.441 1 89.38 237 PRO A C 1
ATOM 1878 O O . PRO A 1 237 ? -1.05 -15.953 5.242 1 89.38 237 PRO A O 1
ATOM 1881 N N . ALA A 1 238 ? -1.895 -16.984 7.078 1 81.62 238 ALA A N 1
ATOM 1882 C CA . ALA A 1 238 ? -2.137 -18.25 6.379 1 81.62 238 ALA A CA 1
ATOM 1883 C C . ALA A 1 238 ? -3.094 -18.047 5.207 1 81.62 238 ALA A C 1
ATOM 1885 O O . ALA A 1 238 ? -2.949 -18.688 4.164 1 81.62 238 ALA A O 1
ATOM 1886 N N . SER A 1 239 ? -3.992 -17.141 5.34 1 76.88 239 SER A N 1
ATOM 1887 C CA . SER A 1 239 ? -5 -16.891 4.316 1 76.88 239 SER A CA 1
ATOM 1888 C C . SER A 1 239 ? -4.379 -16.297 3.059 1 76.88 239 SER A C 1
ATOM 1890 O O . SER A 1 239 ? -4.93 -16.422 1.964 1 76.88 239 SER A O 1
ATOM 1892 N N . SER A 1 240 ? -3.326 -15.531 3.219 1 72 240 SER A N 1
ATOM 1893 C CA . SER A 1 240 ? -2.693 -14.828 2.104 1 72 240 SER A CA 1
ATOM 1894 C C . SER A 1 240 ? -2.137 -15.82 1.081 1 72 240 SER A C 1
ATOM 1896 O O . SER A 1 240 ? -2.094 -15.523 -0.115 1 72 240 SER A O 1
ATOM 1898 N N . ILE A 1 241 ? -1.743 -16.922 1.479 1 65.5 241 ILE A N 1
ATOM 1899 C CA . ILE A 1 241 ? -1.008 -17.875 0.647 1 65.5 241 ILE A CA 1
ATOM 1900 C C . ILE A 1 241 ? -1.99 -18.734 -0.145 1 65.5 241 ILE A C 1
ATOM 1902 O O . ILE A 1 241 ? -1.706 -19.125 -1.279 1 65.5 241 ILE A O 1
ATOM 1906 N N . GLU A 1 242 ? -3.01 -18.969 0.462 1 62.06 242 GLU A N 1
ATOM 1907 C CA . GLU A 1 242 ? -3.977 -19.844 -0.198 1 62.06 242 GLU A CA 1
ATOM 1908 C C . GLU A 1 242 ? -4.473 -19.234 -1.505 1 62.06 242 GLU A C 1
ATOM 1910 O O . GLU A 1 242 ? -4.816 -19.953 -2.441 1 62.06 242 GLU A O 1
ATOM 1915 N N . ILE A 1 243 ? -4.348 -18.031 -1.528 1 57.78 243 ILE A N 1
ATOM 1916 C CA . ILE A 1 243 ? -4.988 -17.328 -2.639 1 57.78 243 ILE A CA 1
ATOM 1917 C C . ILE A 1 243 ? -3.953 -17.031 -3.725 1 57.78 243 ILE A C 1
ATOM 1919 O O . ILE A 1 243 ? -4.246 -17.141 -4.918 1 57.78 243 ILE A O 1
ATOM 1923 N N . LEU A 1 244 ? -2.879 -16.641 -3.215 1 58.44 244 LEU A N 1
ATOM 1924 C CA . LEU A 1 244 ? -1.945 -16.062 -4.176 1 58.44 244 LEU A CA 1
ATOM 1925 C C . LEU A 1 244 ? -0.901 -17.094 -4.598 1 58.44 244 LEU A C 1
ATOM 1927 O O . LEU A 1 244 ? -0.207 -16.906 -5.602 1 58.44 244 LEU A O 1
ATOM 1931 N N . SER A 1 245 ? -0.754 -18.031 -3.703 1 58.19 245 SER A N 1
ATOM 1932 C CA . SER A 1 245 ? 0.486 -18.766 -3.891 1 58.19 245 SER A CA 1
ATOM 1933 C C . SER A 1 245 ? 0.222 -20.125 -4.531 1 58.19 245 SER A C 1
ATOM 1935 O O . SER A 1 245 ? -0.776 -20.781 -4.227 1 58.19 245 SER A O 1
ATOM 1937 N N . GLY A 1 246 ? 0.6 -20.172 -5.812 1 61.69 246 GLY A N 1
ATOM 1938 C CA . GLY A 1 246 ? 0.698 -21.422 -6.551 1 61.69 246 GLY A CA 1
ATOM 1939 C C . GLY A 1 246 ? 1.639 -22.422 -5.91 1 61.69 246 GLY A C 1
ATOM 1940 O O . GLY A 1 246 ? 2.02 -22.266 -4.746 1 61.69 246 GLY A O 1
ATOM 1941 N N . PRO A 1 247 ? 1.937 -23.516 -6.531 1 66 247 PRO A N 1
ATOM 1942 C CA . PRO A 1 247 ? 2.818 -24.609 -6.129 1 66 247 PRO A CA 1
ATOM 1943 C C . PRO A 1 247 ? 4.219 -24.141 -5.75 1 66 247 PRO A C 1
ATOM 1945 O O . PRO A 1 247 ? 5.012 -24.906 -5.207 1 66 247 PRO A O 1
ATOM 1948 N N . GLN A 1 248 ? 4.473 -22.922 -5.75 1 81.19 248 GLN A N 1
ATOM 1949 C CA . GLN A 1 248 ? 5.828 -22.422 -5.555 1 81.19 248 GLN A CA 1
ATOM 1950 C C . GLN A 1 248 ? 6.098 -22.125 -4.082 1 81.19 248 GLN A C 1
ATOM 1952 O O . GLN A 1 248 ? 7.238 -21.875 -3.689 1 81.19 248 GLN A O 1
ATOM 1957 N N . LEU A 1 249 ? 5.043 -22.219 -3.287 1 87.5 249 LEU A N 1
ATOM 1958 C CA . LEU A 1 249 ? 5.203 -21.875 -1.879 1 87.5 249 LEU A CA 1
ATOM 1959 C C . LEU A 1 249 ? 4.629 -22.969 -0.984 1 87.5 249 LEU A C 1
ATOM 1961 O O . LEU A 1 249 ? 3.738 -23.703 -1.4 1 87.5 249 LEU A O 1
ATOM 1965 N N . LYS A 1 250 ? 5.195 -23.078 0.135 1 90.31 250 LYS A N 1
ATOM 1966 C CA . LYS A 1 250 ? 4.723 -24.016 1.16 1 90.31 250 LYS A CA 1
ATOM 1967 C C . LYS A 1 250 ? 4.43 -23.281 2.467 1 90.31 250 LYS A C 1
ATOM 1969 O O . LYS A 1 250 ? 5.18 -22.391 2.865 1 90.31 250 LYS A O 1
ATOM 1974 N N . ILE A 1 251 ? 3.334 -23.75 3.053 1 91.56 251 ILE A N 1
ATOM 1975 C CA . ILE A 1 251 ? 2.926 -23.156 4.32 1 91.56 251 ILE A CA 1
ATOM 1976 C C . ILE A 1 251 ? 3.227 -24.125 5.461 1 91.56 251 ILE A C 1
ATOM 1978 O O . ILE A 1 251 ? 2.852 -25.297 5.406 1 91.56 251 ILE A O 1
ATOM 1982 N N . ILE A 1 252 ? 3.893 -23.625 6.465 1 94.06 252 ILE A N 1
ATOM 1983 C CA . ILE A 1 252 ? 4.246 -24.422 7.629 1 94.06 252 ILE A CA 1
ATOM 1984 C C . ILE A 1 252 ? 3.604 -23.828 8.883 1 94.06 252 ILE A C 1
ATOM 1986 O O . ILE A 1 252 ? 3.803 -22.656 9.188 1 94.06 252 ILE A O 1
ATOM 1990 N N . ARG A 1 253 ? 2.908 -24.625 9.594 1 94.62 253 ARG A N 1
ATOM 1991 C CA . ARG A 1 253 ? 2.254 -24.172 10.812 1 94.62 253 ARG A CA 1
ATOM 1992 C C . ARG A 1 253 ? 3.271 -23.938 11.922 1 94.62 253 ARG A C 1
ATOM 1994 O O . ARG A 1 253 ? 4.184 -24.75 12.117 1 94.62 253 ARG A O 1
ATOM 2001 N N . LEU A 1 254 ? 3.145 -22.781 12.594 1 93.38 254 LEU A N 1
ATOM 2002 C CA . LEU A 1 254 ? 3.961 -22.484 13.758 1 93.38 254 LEU A CA 1
ATOM 2003 C C . LEU A 1 254 ? 3.215 -22.812 15.047 1 93.38 254 LEU A C 1
ATOM 2005 O O . LEU A 1 254 ? 2.043 -22.469 15.203 1 93.38 254 LEU A O 1
ATOM 2009 N N . VAL A 1 255 ? 3.957 -23.5 15.922 1 93.25 255 VAL A N 1
ATOM 2010 C CA . VAL A 1 255 ? 3.328 -23.891 17.188 1 93.25 255 VAL A CA 1
ATOM 2011 C C . VAL A 1 255 ? 4.242 -23.516 18.344 1 93.25 255 VAL A C 1
ATOM 2013 O O . VAL A 1 255 ? 5.41 -23.172 18.141 1 93.25 255 VAL A O 1
ATOM 2016 N N . ASN A 1 256 ? 3.662 -23.406 19.484 1 88.81 256 ASN A N 1
ATOM 2017 C CA . ASN A 1 256 ? 4.355 -23.219 20.75 1 88.81 256 ASN A CA 1
ATOM 2018 C C . ASN A 1 256 ? 5.195 -21.938 20.734 1 88.81 256 ASN A C 1
ATOM 2020 O O . ASN A 1 256 ? 6.398 -21.984 21 1 88.81 256 ASN A O 1
ATOM 2024 N N . PRO A 1 257 ? 4.547 -20.953 20.484 1 88 257 PRO A N 1
ATOM 2025 C CA . PRO A 1 257 ? 3.127 -20.672 20.25 1 88 257 PRO A CA 1
ATOM 2026 C C . PRO A 1 257 ? 2.793 -20.438 18.781 1 88 257 PRO A C 1
ATOM 2028 O O . PRO A 1 257 ? 3.697 -20.359 17.953 1 88 257 PRO A O 1
ATOM 2031 N N . THR A 1 258 ? 1.544 -20.453 18.578 1 90.5 258 THR A N 1
ATOM 2032 C CA . THR A 1 258 ? 1.078 -20.031 17.266 1 90.5 258 THR A CA 1
ATOM 2033 C C . THR A 1 258 ? 0.829 -18.531 17.234 1 90.5 258 THR A C 1
ATOM 2035 O O . THR A 1 258 ? -0.048 -18.031 17.953 1 90.5 258 THR A O 1
ATOM 2038 N N . PRO A 1 259 ? 1.636 -17.875 16.422 1 90.5 259 PRO A N 1
ATOM 2039 C CA . PRO A 1 259 ? 1.373 -16.438 16.359 1 90.5 259 PRO A CA 1
ATOM 2040 C C . PRO A 1 259 ? 0.036 -16.109 15.695 1 90.5 259 PRO A C 1
ATOM 2042 O O . PRO A 1 259 ? -0.373 -16.797 14.758 1 90.5 259 PRO A O 1
ATOM 2045 N N . VAL A 1 260 ? -0.599 -15.039 16.234 1 89.88 260 VAL A N 1
ATOM 2046 C CA . VAL A 1 260 ? -1.899 -14.617 15.727 1 89.88 260 VAL A CA 1
ATOM 2047 C C . VAL A 1 260 ? -1.902 -13.109 15.5 1 89.88 260 VAL A C 1
ATOM 2049 O O . VAL A 1 260 ? -1.186 -12.367 16.172 1 89.88 260 VAL A O 1
ATOM 2052 N N . ARG A 1 261 ? -2.602 -12.781 14.43 1 88.44 261 ARG A N 1
ATOM 2053 C CA . ARG A 1 261 ? -2.842 -11.352 14.242 1 88.44 261 ARG A CA 1
ATOM 2054 C C . ARG A 1 261 ? -4.32 -11.016 14.422 1 88.44 261 ARG A C 1
ATOM 2056 O O . ARG A 1 261 ? -5.184 -11.859 14.188 1 88.44 261 ARG A O 1
ATOM 2063 N N . LYS A 1 262 ? -4.527 -9.82 14.93 1 89.25 262 LYS A N 1
ATOM 2064 C CA . LYS A 1 262 ? -5.883 -9.312 15.133 1 89.25 262 LYS A CA 1
ATOM 2065 C C . LYS A 1 262 ? -6.25 -8.273 14.078 1 89.25 262 LYS A C 1
ATOM 2067 O O . LYS A 1 262 ? -5.641 -7.207 14.016 1 89.25 262 LYS A O 1
ATOM 2072 N N . MET A 1 263 ? -7.242 -8.688 13.297 1 90.69 263 MET A N 1
ATOM 2073 C CA . MET A 1 263 ? -7.727 -7.75 12.289 1 90.69 263 MET A CA 1
ATOM 2074 C C . MET A 1 263 ? -8.805 -6.836 12.867 1 90.69 263 MET A C 1
ATOM 2076 O O . MET A 1 263 ? -9.742 -7.305 13.516 1 90.69 263 MET A O 1
ATOM 2080 N N . ASN A 1 264 ? -8.594 -5.523 12.586 1 91.12 264 ASN A N 1
ATOM 2081 C CA . ASN A 1 264 ? -9.492 -4.527 13.156 1 91.12 264 ASN A CA 1
ATOM 2082 C C . ASN A 1 264 ? -10.062 -3.609 12.078 1 91.12 264 ASN A C 1
ATOM 2084 O O . ASN A 1 264 ? -9.461 -3.438 11.023 1 91.12 264 ASN A O 1
ATOM 2088 N N . LEU A 1 265 ? -11.219 -3.16 12.391 1 91.88 265 LEU A N 1
ATOM 2089 C CA . LEU A 1 265 ? -11.82 -2.051 11.664 1 91.88 265 LEU A CA 1
ATOM 2090 C C . LEU A 1 265 ? -11.625 -0.738 12.422 1 91.88 265 LEU A C 1
ATOM 2092 O O . LEU A 1 265 ? -11.93 -0.649 13.609 1 91.88 265 LEU A O 1
ATOM 2096 N N . ILE A 1 266 ? -11.062 0.219 11.711 1 91.38 266 ILE A N 1
ATOM 2097 C CA . ILE A 1 266 ? -10.836 1.497 12.375 1 91.38 266 ILE A CA 1
ATOM 2098 C C . ILE A 1 266 ? -11.555 2.609 11.617 1 91.38 266 ILE A C 1
ATOM 2100 O O . ILE A 1 266 ? -11.641 2.572 10.383 1 91.38 266 ILE A O 1
ATOM 2104 N N . PHE A 1 267 ? -12.039 3.586 12.297 1 88.75 267 PHE A N 1
ATOM 2105 C CA . PHE A 1 267 ? -12.734 4.738 11.727 1 88.75 267 PHE A CA 1
ATOM 2106 C C . PHE A 1 267 ? -12.688 5.922 12.688 1 88.75 267 PHE A C 1
ATOM 2108 O O . PHE A 1 267 ? -12.414 5.754 13.875 1 88.75 267 PHE A O 1
ATOM 2115 N N . ARG A 1 268 ? -12.883 7.039 12.094 1 83.62 268 ARG A N 1
ATOM 2116 C CA . ARG A 1 268 ? -12.891 8.227 12.938 1 83.62 268 ARG A CA 1
ATOM 2117 C C . ARG A 1 268 ? -14.141 8.266 13.812 1 83.62 268 ARG A C 1
ATOM 2119 O O . ARG A 1 268 ? -15.242 7.992 13.336 1 83.62 268 ARG A O 1
ATOM 2126 N N . ARG A 1 269 ? -13.977 8.711 14.969 1 74.75 269 ARG A N 1
ATOM 2127 C CA . ARG A 1 269 ? -15.07 8.719 15.938 1 74.75 269 ARG A CA 1
ATOM 2128 C C . ARG A 1 269 ? -16.234 9.562 15.438 1 74.75 269 ARG A C 1
ATOM 2130 O O . ARG A 1 269 ? -17.391 9.148 15.547 1 74.75 269 ARG A O 1
ATOM 2137 N N . HIS A 1 270 ? -15.992 10.664 14.867 1 68.38 270 HIS A N 1
ATOM 2138 C CA . HIS A 1 270 ? -17.062 11.562 14.453 1 68.38 270 HIS A CA 1
ATOM 2139 C C . HIS A 1 270 ? -17.656 11.133 13.117 1 68.38 270 HIS A C 1
ATOM 2141 O O . HIS A 1 270 ? -18.703 11.648 12.695 1 68.38 270 HIS A O 1
ATOM 2147 N N . HIS A 1 271 ? -17 10.258 12.484 1 66.69 271 HIS A N 1
ATOM 2148 C CA . HIS A 1 271 ? -17.469 9.812 11.18 1 66.69 271 HIS A CA 1
ATOM 2149 C C . HIS A 1 271 ? -18.531 8.719 11.32 1 66.69 271 HIS A C 1
ATOM 2151 O O . HIS A 1 271 ? -19.188 8.359 10.344 1 66.69 271 HIS A O 1
ATOM 2157 N N . TYR A 1 272 ? -18.734 8.305 12.508 1 67.38 272 TYR A N 1
ATOM 2158 C CA . TYR A 1 272 ? -19.75 7.273 12.711 1 67.38 272 TYR A CA 1
ATOM 2159 C C . TYR A 1 272 ? -21.125 7.785 12.328 1 67.38 272 TYR A C 1
ATOM 2161 O O . TYR A 1 272 ? -22.016 7 11.984 1 67.38 272 TYR A O 1
ATOM 2169 N N . GLN A 1 273 ? -21.188 8.945 12.203 1 68.25 273 GLN A N 1
ATOM 2170 C CA . GLN A 1 273 ? -22.484 9.531 11.875 1 68.25 273 GLN A CA 1
ATOM 2171 C C . GLN A 1 273 ? -22.75 9.477 10.367 1 68.25 273 GLN A C 1
ATOM 2173 O O . GLN A 1 273 ? -23.891 9.625 9.922 1 68.25 273 GLN A O 1
ATOM 2178 N N . ASN A 1 274 ? -21.766 9.227 9.609 1 77.88 274 ASN A N 1
ATOM 2179 C CA . ASN A 1 274 ? -21.938 9 8.18 1 77.88 274 ASN A CA 1
ATOM 2180 C C . ASN A 1 274 ? -22.656 7.68 7.902 1 77.88 274 ASN A C 1
ATOM 2182 O O . ASN A 1 274 ? -22.188 6.613 8.312 1 77.88 274 ASN A O 1
ATOM 2186 N N . PRO A 1 275 ? -23.781 7.723 7.324 1 80.5 275 PRO A N 1
ATOM 2187 C CA . PRO A 1 275 ? -24.594 6.516 7.129 1 80.5 275 PRO A CA 1
ATOM 2188 C C . PRO A 1 275 ? -23.844 5.418 6.383 1 80.5 275 PRO A C 1
ATOM 2190 O O . PRO A 1 275 ? -23.984 4.234 6.703 1 80.5 275 PRO A O 1
ATOM 2193 N N . SER A 1 276 ? -23.078 5.805 5.395 1 86.75 276 SER A N 1
ATOM 2194 C CA . SER A 1 276 ? -22.328 4.812 4.637 1 86.75 276 SER A CA 1
ATOM 2195 C C . SER A 1 276 ? -21.297 4.117 5.516 1 86.75 276 SER A C 1
ATOM 2197 O O . SER A 1 276 ? -21.094 2.906 5.402 1 86.75 276 SER A O 1
ATOM 2199 N N . VAL A 1 277 ? -20.688 4.82 6.352 1 88.88 277 VAL A N 1
ATOM 2200 C CA . VAL A 1 277 ? -19.719 4.281 7.289 1 88.88 277 VAL A CA 1
ATOM 2201 C C . VAL A 1 277 ? -20.406 3.34 8.273 1 88.88 277 VAL A C 1
ATOM 2203 O O . VAL A 1 277 ? -19.938 2.225 8.508 1 88.88 277 VAL A O 1
ATOM 2206 N N . GLN A 1 278 ? -21.484 3.795 8.773 1 87 278 GLN A N 1
ATOM 2207 C CA . GLN A 1 278 ? -22.25 2.994 9.734 1 87 278 GLN A CA 1
ATOM 2208 C C . GLN A 1 278 ? -22.719 1.684 9.109 1 87 278 GLN A C 1
ATOM 2210 O O . GLN A 1 278 ? -22.625 0.624 9.727 1 87 278 GLN A O 1
ATOM 2215 N N . LYS A 1 279 ? -23.25 1.771 7.961 1 89.56 279 LYS A N 1
ATOM 2216 C CA . LYS A 1 279 ? -23.703 0.578 7.258 1 89.56 279 LYS A CA 1
ATOM 2217 C C . LYS A 1 279 ? -22.578 -0.42 7.055 1 89.56 279 LYS A C 1
ATOM 2219 O O . LYS A 1 279 ? -22.766 -1.626 7.23 1 89.56 279 LYS A O 1
ATOM 2224 N N . CYS A 1 280 ? -21.453 0.104 6.645 1 92.38 280 CYS A N 1
ATOM 2225 C CA . CYS A 1 280 ? -20.312 -0.758 6.41 1 92.38 280 CYS A CA 1
ATOM 2226 C C . CYS A 1 280 ? -19.859 -1.435 7.703 1 92.38 280 CYS A C 1
ATOM 2228 O O . CYS A 1 280 ? -19.641 -2.646 7.727 1 92.38 280 CYS A O 1
ATOM 2230 N N . ILE A 1 281 ? -19.797 -0.688 8.734 1 90.56 281 ILE A N 1
ATOM 2231 C CA . ILE A 1 281 ? -19.359 -1.204 10.031 1 90.56 281 ILE A CA 1
ATOM 2232 C C . ILE A 1 281 ? -20.344 -2.285 10.5 1 90.56 281 ILE A C 1
ATOM 2234 O O . ILE A 1 281 ? -19.922 -3.385 10.867 1 90.56 281 ILE A O 1
ATOM 2238 N N . ASP A 1 282 ? -21.578 -1.96 10.477 1 89.5 282 ASP A N 1
ATOM 2239 C CA . ASP A 1 282 ? -22.594 -2.898 10.93 1 89.5 282 ASP A CA 1
ATOM 2240 C C . ASP A 1 282 ? -22.562 -4.188 10.109 1 89.5 282 ASP A C 1
ATOM 2242 O O . ASP A 1 282 ? -22.688 -5.281 10.656 1 89.5 282 ASP A O 1
ATOM 2246 N N . PHE A 1 283 ? -22.375 -4.062 8.906 1 92.94 283 PHE A N 1
ATOM 2247 C CA . PHE A 1 283 ? -22.344 -5.215 8.016 1 92.94 283 PHE A CA 1
ATOM 2248 C C . PHE A 1 283 ? -21.203 -6.152 8.391 1 92.94 283 PHE A C 1
ATOM 2250 O O . PHE A 1 283 ? -21.391 -7.359 8.523 1 92.94 283 PHE A O 1
ATOM 2257 N N . PHE A 1 284 ? -20.031 -5.598 8.523 1 93.06 284 PHE A N 1
ATOM 2258 C CA . PHE A 1 284 ? -18.859 -6.43 8.766 1 93.06 284 PHE A CA 1
ATOM 2259 C C . PHE A 1 284 ? -18.875 -7.012 10.172 1 93.06 284 PHE A C 1
ATOM 2261 O O . PHE A 1 284 ? -18.406 -8.117 10.406 1 93.06 284 PHE A O 1
ATOM 2268 N N . LEU A 1 285 ? -19.422 -6.34 11.086 1 88 285 LEU A N 1
ATOM 2269 C CA . LEU A 1 285 ? -19.547 -6.871 12.438 1 88 285 LEU A CA 1
ATOM 2270 C C . LEU A 1 285 ? -20.531 -8.031 12.477 1 88 285 LEU A C 1
ATOM 2272 O O . LEU A 1 285 ? -20.375 -8.969 13.25 1 88 285 LEU A O 1
ATOM 2276 N N . GLU A 1 286 ? -21.484 -7.961 11.672 1 86.88 286 GLU A N 1
ATOM 2277 C CA . GLU A 1 286 ? -22.484 -9.023 11.586 1 86.88 286 GLU A CA 1
ATOM 2278 C C . GLU A 1 286 ? -21.922 -10.25 10.875 1 86.88 286 GLU A C 1
ATOM 2280 O O . GLU A 1 286 ? -22.203 -11.391 11.258 1 86.88 286 GLU A O 1
ATOM 2285 N N . GLN A 1 287 ? -21.188 -10.07 9.852 1 84.38 287 GLN A N 1
ATOM 2286 C CA . GLN A 1 287 ? -20.688 -11.156 9.016 1 84.38 287 GLN A CA 1
ATOM 2287 C C . GLN A 1 287 ? -19.516 -11.867 9.688 1 84.38 287 GLN A C 1
ATOM 2289 O O . GLN A 1 287 ? -19.266 -13.047 9.43 1 84.38 287 GLN A O 1
ATOM 2294 N N . MET A 1 288 ? -18.75 -11.102 10.367 1 76.56 288 MET A N 1
ATOM 2295 C CA . MET A 1 288 ? -17.562 -11.695 10.969 1 76.56 288 MET A CA 1
ATOM 2296 C C . MET A 1 288 ? -17.609 -11.602 12.492 1 76.56 288 MET A C 1
ATOM 2298 O O . MET A 1 288 ? -16.859 -10.844 13.102 1 76.56 288 MET A O 1
ATOM 2302 N N . PRO A 1 289 ? -18.469 -12.32 13.055 1 58.47 289 PRO A N 1
ATOM 2303 C CA . PRO A 1 289 ? -18.609 -12.195 14.508 1 58.47 289 PRO A CA 1
ATOM 2304 C C . PRO A 1 289 ? -17.297 -12.516 15.25 1 58.47 289 PRO A C 1
ATOM 2306 O O . PRO A 1 289 ? -16.516 -13.336 14.773 1 58.47 289 PRO A O 1
ATOM 2309 N N . SER A 1 290 ? -16.766 -11.469 15.992 1 57.72 290 SER A N 1
ATOM 2310 C CA . SER A 1 290 ? -15.578 -11.562 16.828 1 57.72 290 SER A CA 1
ATOM 2311 C C . SER A 1 290 ? -15.422 -12.961 17.422 1 57.72 290 SER A C 1
ATOM 2313 O O . SER A 1 290 ? -16.359 -13.5 18.016 1 57.72 290 SER A O 1
ATOM 2315 N N . SER A 1 291 ? -14.695 -13.781 16.641 1 49.5 291 SER A N 1
ATOM 2316 C CA . SER A 1 291 ? -14.414 -14.992 17.406 1 49.5 291 SER A CA 1
ATOM 2317 C C . SER A 1 291 ? -13.477 -14.703 18.578 1 49.5 291 SER A C 1
ATOM 2319 O O . SER A 1 291 ? -12.656 -13.781 18.516 1 49.5 291 SER A O 1
ATOM 2321 N N . MET B 1 1 ? 10.172 24.188 23.844 1 47.47 1 MET B N 1
ATOM 2322 C CA . MET B 1 1 ? 8.93 24.156 23.094 1 47.47 1 MET B CA 1
ATOM 2323 C C . MET B 1 1 ? 8.555 22.719 22.734 1 47.47 1 MET B C 1
ATOM 2325 O O . MET B 1 1 ? 7.402 22.312 22.891 1 47.47 1 MET B O 1
ATOM 2329 N N . PHE B 1 2 ? 9.531 21.906 22.562 1 58.78 2 PHE B N 1
ATOM 2330 C CA . PHE B 1 2 ? 9.273 20.531 22.203 1 58.78 2 PHE B CA 1
ATOM 2331 C C . PHE B 1 2 ? 8.766 19.734 23.391 1 58.78 2 PHE B C 1
ATOM 2333 O O . PHE B 1 2 ? 7.809 18.969 23.281 1 58.78 2 PHE B O 1
ATOM 2340 N N . ARG B 1 3 ? 9.359 19.984 24.469 1 64.75 3 ARG B N 1
ATOM 2341 C CA . ARG B 1 3 ? 8.953 19.281 25.688 1 64.75 3 ARG B CA 1
ATOM 2342 C C . ARG B 1 3 ? 7.523 19.641 26.062 1 64.75 3 ARG B C 1
ATOM 2344 O O . ARG B 1 3 ? 6.766 18.781 26.531 1 64.75 3 ARG B O 1
ATOM 2351 N N . GLN B 1 4 ? 7.156 20.844 25.75 1 74.25 4 GLN B N 1
ATOM 2352 C CA . GLN B 1 4 ? 5.812 21.297 26.094 1 74.25 4 GLN B CA 1
ATOM 2353 C C . GLN B 1 4 ? 4.766 20.609 25.219 1 74.25 4 GLN B C 1
ATOM 2355 O O . GLN B 1 4 ? 3.715 20.203 25.719 1 74.25 4 GLN B O 1
ATOM 2360 N N . LEU B 1 5 ? 5.145 20.453 24.062 1 76.81 5 LEU B N 1
ATOM 2361 C CA . LEU B 1 5 ? 4.207 19.797 23.172 1 76.81 5 LEU B CA 1
ATOM 2362 C C . LEU B 1 5 ? 4.066 18.328 23.516 1 76.81 5 LEU B C 1
ATOM 2364 O O . LEU B 1 5 ? 2.971 17.766 23.438 1 76.81 5 LEU B O 1
ATOM 2368 N N . GLU B 1 6 ? 5.109 17.75 23.875 1 78.12 6 GLU B N 1
ATOM 2369 C CA . GLU B 1 6 ? 5.082 16.359 24.328 1 78.12 6 GLU B CA 1
ATOM 2370 C C . GLU B 1 6 ? 4.184 16.188 25.562 1 78.12 6 GLU B C 1
ATOM 2372 O O . GLU B 1 6 ? 3.4 15.242 25.641 1 78.12 6 GLU B O 1
ATOM 2377 N N . CYS B 1 7 ? 4.387 17.094 26.438 1 81.06 7 CYS B N 1
ATOM 2378 C CA . CYS B 1 7 ? 3.57 17.094 27.656 1 81.06 7 CYS B CA 1
ATOM 2379 C C . CYS B 1 7 ? 2.092 17.25 27.312 1 81.06 7 CYS B C 1
ATOM 2381 O O . CYS B 1 7 ? 1.248 16.531 27.844 1 81.06 7 CYS B O 1
ATOM 2383 N N . PHE B 1 8 ? 1.839 18.109 26.406 1 86.56 8 PHE B N 1
ATOM 2384 C CA . PHE B 1 8 ? 0.476 18.406 25.984 1 86.56 8 PHE B CA 1
ATOM 2385 C C . PHE B 1 8 ? -0.177 17.188 25.359 1 86.56 8 PHE B C 1
ATOM 2387 O O . PHE B 1 8 ? -1.289 16.797 25.719 1 86.56 8 PHE B O 1
ATOM 2394 N N . ILE B 1 9 ? 0.577 16.641 24.531 1 81.94 9 ILE B N 1
ATOM 2395 C CA . ILE B 1 9 ? 0.063 15.469 23.828 1 81.94 9 ILE B CA 1
ATOM 2396 C C . ILE B 1 9 ? -0.218 14.344 24.812 1 81.94 9 ILE B C 1
ATOM 2398 O O . ILE B 1 9 ? -1.248 13.672 24.719 1 81.94 9 ILE B O 1
ATOM 2402 N N . GLN B 1 10 ? 0.624 14.117 25.75 1 82.81 10 GLN B N 1
ATOM 2403 C CA . GLN B 1 10 ? 0.485 13.023 26.719 1 82.81 10 GLN B CA 1
ATOM 2404 C C . GLN B 1 10 ? -0.725 13.242 27.625 1 82.81 10 GLN B C 1
ATOM 2406 O O . GLN B 1 10 ? -1.429 12.289 27.953 1 82.81 10 GLN B O 1
ATOM 2411 N N . ILE B 1 11 ? -0.96 14.43 27.891 1 85.75 11 ILE B N 1
ATOM 2412 C CA . ILE B 1 11 ? -2.119 14.727 28.719 1 85.75 11 ILE B CA 1
ATOM 2413 C C . ILE B 1 11 ? -3.402 14.461 27.938 1 85.75 11 ILE B C 1
ATOM 2415 O O . ILE B 1 11 ? -4.371 13.922 28.469 1 85.75 11 ILE B O 1
ATOM 2419 N N . CYS B 1 12 ? -3.342 14.859 26.766 1 81.31 12 CYS B N 1
ATOM 2420 C CA . CYS B 1 12 ? -4.508 14.625 25.906 1 81.31 12 CYS B CA 1
ATOM 2421 C C . CYS B 1 12 ? -4.816 13.141 25.812 1 81.31 12 CYS B C 1
ATOM 2423 O O . CYS B 1 12 ? -5.984 12.742 25.812 1 81.31 12 CYS B O 1
ATOM 2425 N N . ARG B 1 13 ? -3.789 12.414 25.781 1 77.75 13 ARG B N 1
ATOM 2426 C CA . ARG B 1 13 ? -3.914 10.969 25.625 1 77.75 13 ARG B CA 1
ATOM 2427 C C . ARG B 1 13 ? -4.418 10.32 26.906 1 77.75 13 ARG B C 1
ATOM 2429 O O . ARG B 1 13 ? -5.277 9.438 26.859 1 77.75 13 ARG B O 1
ATOM 2436 N N . GLU B 1 14 ? -3.922 10.734 28 1 78.81 14 GLU B N 1
ATOM 2437 C CA . GLU B 1 14 ? -4.195 10.094 29.281 1 78.81 14 GLU B CA 1
ATOM 2438 C C . GLU B 1 14 ? -5.43 10.695 29.953 1 78.81 14 GLU B C 1
ATOM 2440 O O . GLU B 1 14 ? -6.051 10.062 30.797 1 78.81 14 GLU B O 1
ATOM 2445 N N . GLY B 1 15 ? -5.738 11.906 29.484 1 81.5 15 GLY B N 1
ATOM 2446 C CA . GLY B 1 15 ? -6.863 12.617 30.078 1 81.5 15 GLY B CA 1
ATOM 2447 C C . GLY B 1 15 ? -6.621 13.047 31.516 1 81.5 15 GLY B C 1
ATOM 2448 O O . GLY B 1 15 ? -7.566 13.32 32.25 1 81.5 15 GLY B O 1
ATOM 2449 N N . SER B 1 16 ? -5.395 12.867 31.953 1 86.31 16 SER B N 1
ATOM 2450 C CA . SER B 1 16 ? -5.031 13.203 33.312 1 86.31 16 SER B CA 1
ATOM 2451 C C . SER B 1 16 ? -3.609 13.75 33.406 1 86.31 16 SER B C 1
ATOM 2453 O O . SER B 1 16 ? -2.695 13.203 32.781 1 86.31 16 SER B O 1
ATOM 2455 N N . PHE B 1 17 ? -3.432 14.836 34.219 1 88.38 17 PHE B N 1
ATOM 2456 C CA . PHE B 1 17 ? -2.105 15.414 34.406 1 88.38 17 PHE B CA 1
ATOM 2457 C C . PHE B 1 17 ? -1.212 14.445 35.188 1 88.38 17 PHE B C 1
ATOM 2459 O O . PHE B 1 17 ? -0.032 14.289 34.844 1 88.38 17 PHE B O 1
ATOM 2466 N N . THR B 1 18 ? -1.841 13.781 36.125 1 86.56 18 THR B N 1
ATOM 2467 C CA . THR B 1 18 ? -1.069 12.875 36.969 1 86.56 18 THR B CA 1
ATOM 2468 C C . THR B 1 18 ? -0.597 11.664 36.156 1 86.56 18 THR B C 1
ATOM 2470 O O . THR B 1 18 ? 0.569 11.273 36.25 1 86.56 18 THR B O 1
ATOM 2473 N N . LYS B 1 19 ? -1.472 11.133 35.438 1 86.56 19 LYS B N 1
ATOM 2474 C CA . LYS B 1 19 ? -1.126 9.961 34.656 1 86.56 19 LYS B CA 1
ATOM 2475 C C . LYS B 1 19 ? -0.111 10.312 33.562 1 86.56 19 LYS B C 1
ATOM 2477 O O . LYS B 1 19 ? 0.818 9.547 33.312 1 86.56 19 LYS B O 1
ATOM 2482 N N . ALA B 1 20 ? -0.309 11.422 32.969 1 86.25 20 ALA B N 1
ATOM 2483 C CA . ALA B 1 20 ? 0.624 11.883 31.953 1 86.25 20 ALA B CA 1
ATOM 2484 C C . ALA B 1 20 ? 2.016 12.109 32.531 1 86.25 20 ALA B C 1
ATOM 2486 O O . ALA B 1 20 ? 3.021 11.766 31.906 1 86.25 20 ALA B O 1
ATOM 2487 N N . ALA B 1 21 ? 2.066 12.609 33.656 1 86 21 ALA B N 1
ATOM 2488 C CA . ALA B 1 21 ? 3.34 12.852 34.344 1 86 21 ALA B CA 1
ATOM 2489 C C . ALA B 1 21 ? 4.062 11.539 34.625 1 86 21 ALA B C 1
ATOM 2491 O O . ALA B 1 21 ? 5.285 11.445 34.469 1 86 21 ALA B O 1
ATOM 2492 N N . GLU B 1 22 ? 3.275 10.586 34.938 1 82.38 22 GLU B N 1
ATOM 2493 C CA . GLU B 1 22 ? 3.836 9.258 35.219 1 82.38 22 GLU B CA 1
ATOM 2494 C C . GLU B 1 22 ? 4.441 8.656 33.938 1 82.38 22 GLU B C 1
ATOM 2496 O O . GLU B 1 22 ? 5.555 8.125 33.969 1 82.38 22 GLU B O 1
ATOM 2501 N N . VAL B 1 23 ? 3.738 8.891 32.938 1 78.81 23 VAL B N 1
ATOM 2502 C CA . VAL B 1 23 ? 4.172 8.312 31.672 1 78.81 23 VAL B CA 1
ATOM 2503 C C . VAL B 1 23 ? 5.434 9.023 31.188 1 78.81 23 VAL B C 1
ATOM 2505 O O . VAL B 1 23 ? 6.352 8.383 30.656 1 78.81 23 VAL B O 1
ATOM 2508 N N . LEU B 1 24 ? 5.523 10.227 31.375 1 78.88 24 LEU B N 1
ATOM 2509 C CA . LEU B 1 24 ? 6.637 11.039 30.891 1 78.88 24 LEU B CA 1
ATOM 2510 C C . LEU B 1 24 ? 7.77 11.07 31.906 1 78.88 24 LEU B C 1
ATOM 2512 O O . LEU B 1 24 ? 8.828 11.641 31.641 1 78.88 24 LEU B O 1
ATOM 2516 N N . MET B 1 25 ? 7.52 10.43 33.062 1 79.06 25 MET B N 1
ATOM 2517 C CA . MET B 1 25 ? 8.5 10.344 34.125 1 79.06 25 MET B CA 1
ATOM 2518 C C . MET B 1 25 ? 8.93 11.742 34.594 1 79.06 25 MET B C 1
ATOM 2520 O O . MET B 1 25 ? 10.125 12.016 34.719 1 79.06 25 MET B O 1
ATOM 2524 N N . VAL B 1 26 ? 7.988 12.57 34.688 1 80.12 26 VAL B N 1
ATOM 2525 C CA . VAL B 1 26 ? 8.203 13.906 35.25 1 80.12 26 VAL B CA 1
ATOM 2526 C C . VAL B 1 26 ? 7.227 14.148 36.375 1 80.12 26 VAL B C 1
ATOM 2528 O O . VAL B 1 26 ? 6.262 13.398 36.562 1 80.12 26 VAL B O 1
ATOM 2531 N N . SER B 1 27 ? 7.578 15.039 37.281 1 82.44 27 SER B N 1
ATOM 2532 C CA . SER B 1 27 ? 6.648 15.391 38.344 1 82.44 27 SER B CA 1
ATOM 2533 C C . SER B 1 27 ? 5.43 16.125 37.812 1 82.44 27 SER B C 1
ATOM 2535 O O . SER B 1 27 ? 5.512 16.812 36.781 1 82.44 27 SER B O 1
ATOM 2537 N N . GLN B 1 28 ? 4.336 15.844 38.438 1 86 28 GLN B N 1
ATOM 2538 C CA . GLN B 1 28 ? 3.09 16.469 38 1 86 28 GLN B CA 1
ATOM 2539 C C . GLN B 1 28 ? 3.207 18 38 1 86 28 GLN B C 1
ATOM 2541 O O . GLN B 1 28 ? 2.764 18.656 37.062 1 86 28 GLN B O 1
ATOM 2546 N N . PRO B 1 29 ? 3.82 18.641 39.031 1 86.31 29 PRO B N 1
ATOM 2547 C CA . PRO B 1 29 ? 3.957 20.094 38.969 1 86.31 29 PRO B CA 1
ATOM 2548 C C . PRO B 1 29 ? 4.785 20.562 37.781 1 86.31 29 PRO B C 1
ATOM 2550 O O . PRO B 1 29 ? 4.484 21.594 37.156 1 86.31 29 PRO B O 1
ATOM 2553 N N . THR B 1 30 ? 5.766 19.781 37.469 1 81.62 30 THR B N 1
ATOM 2554 C CA . THR B 1 30 ? 6.602 20.094 36.312 1 81.62 30 THR B CA 1
ATOM 2555 C C . THR B 1 30 ? 5.789 20.047 35 1 81.62 30 THR B C 1
ATOM 2557 O O . THR B 1 30 ? 5.898 20.922 34.156 1 81.62 30 THR B O 1
ATOM 2560 N N . LEU B 1 31 ? 5.043 19.031 34.906 1 85.81 31 LEU B N 1
ATOM 2561 C CA . LEU B 1 31 ? 4.195 18.891 33.719 1 85.81 31 LEU B CA 1
ATOM 2562 C C . LEU B 1 31 ? 3.178 20.016 33.625 1 85.81 31 LEU B C 1
ATOM 2564 O O . LEU B 1 31 ? 2.936 20.562 32.562 1 85.81 31 LEU B O 1
ATOM 2568 N N . SER B 1 32 ? 2.613 20.391 34.781 1 86.25 32 SER B N 1
ATOM 2569 C CA . SER B 1 32 ? 1.641 21.484 34.844 1 86.25 32 SER B CA 1
ATOM 2570 C C . SER B 1 32 ? 2.268 22.812 34.438 1 86.25 32 SER B C 1
ATOM 2572 O O . SER B 1 32 ? 1.642 23.594 33.719 1 86.25 32 SER B O 1
ATOM 2574 N N . GLN B 1 33 ? 3.439 22.969 34.844 1 83.69 33 GLN B N 1
ATOM 2575 C CA . GLN B 1 33 ? 4.164 24.172 34.469 1 83.69 33 GLN B CA 1
ATOM 2576 C C . GLN B 1 33 ? 4.418 24.234 32.969 1 83.69 33 GLN B C 1
ATOM 2578 O O . GLN B 1 33 ? 4.297 25.297 32.375 1 83.69 33 GLN B O 1
ATOM 2583 N N . GLN B 1 34 ? 4.805 23.125 32.469 1 81.81 34 GLN B N 1
ATOM 2584 C CA . GLN B 1 34 ? 5.043 23.062 31.016 1 81.81 34 GLN B CA 1
ATOM 2585 C C . GLN B 1 34 ? 3.785 23.422 30.234 1 81.81 34 GLN B C 1
ATOM 2587 O O . GLN B 1 34 ? 3.859 24.109 29.219 1 81.81 34 GLN B O 1
ATOM 2592 N N . ILE B 1 35 ? 2.705 23 30.703 1 85.06 35 ILE B N 1
ATOM 2593 C CA . ILE B 1 35 ? 1.44 23.281 30.031 1 85.06 35 ILE B CA 1
ATOM 2594 C C . ILE B 1 35 ? 1.087 24.766 30.172 1 85.06 35 ILE B C 1
ATOM 2596 O O . ILE B 1 35 ? 0.601 25.391 29.234 1 85.06 35 ILE B O 1
ATOM 2600 N N . ARG B 1 36 ? 1.33 25.281 31.312 1 82.38 36 ARG B N 1
ATOM 2601 C CA . ARG B 1 36 ? 1.085 26.703 31.531 1 82.38 36 ARG B CA 1
ATOM 2602 C C . ARG B 1 36 ? 1.91 27.547 30.578 1 82.38 36 ARG B C 1
ATOM 2604 O O . ARG B 1 36 ? 1.411 28.531 30.016 1 82.38 36 ARG B O 1
ATOM 2611 N N . PHE B 1 37 ? 3.113 27.125 30.469 1 76.44 37 PHE B N 1
ATOM 2612 C CA . PHE B 1 37 ? 3.979 27.828 29.531 1 76.44 37 PHE B CA 1
ATOM 2613 C C . PHE B 1 37 ? 3.434 27.719 28.125 1 76.44 37 PHE B C 1
ATOM 2615 O O . PHE B 1 37 ? 3.432 28.703 27.375 1 76.44 37 PHE B O 1
ATOM 2622 N N . LEU B 1 38 ? 3.029 26.562 27.75 1 77.56 38 LEU B N 1
ATOM 2623 C CA . LEU B 1 38 ? 2.484 26.328 26.422 1 77.56 38 LEU B CA 1
ATOM 2624 C C . LEU B 1 38 ? 1.22 27.156 26.203 1 77.56 38 LEU B C 1
ATOM 2626 O O . LEU B 1 38 ? 1.045 27.766 25.141 1 77.56 38 LEU B O 1
ATOM 2630 N N . GLU B 1 39 ? 0.344 27.188 27.172 1 80.12 39 GLU B N 1
ATOM 2631 C CA . GLU B 1 39 ? -0.89 27.969 27.094 1 80.12 39 GLU B CA 1
ATOM 2632 C C . GLU B 1 39 ? -0.597 29.453 26.984 1 80.12 39 GLU B C 1
ATOM 2634 O O . GLU B 1 39 ? -1.276 30.188 26.266 1 80.12 39 GLU B O 1
ATOM 2639 N N . ALA B 1 40 ? 0.395 29.844 27.719 1 73.75 40 ALA B N 1
ATOM 2640 C CA . ALA B 1 40 ? 0.811 31.234 27.641 1 73.75 40 ALA B CA 1
ATOM 2641 C C . ALA B 1 40 ? 1.331 31.578 26.25 1 73.75 40 ALA B C 1
ATOM 2643 O O . ALA B 1 40 ? 1.051 32.656 25.734 1 73.75 40 ALA B O 1
ATOM 2644 N N . GLU B 1 41 ? 1.994 30.656 25.75 1 68.81 41 GLU B N 1
ATOM 2645 C CA . GLU B 1 41 ? 2.568 30.875 24.422 1 68.81 41 GLU B CA 1
ATOM 2646 C C . GLU B 1 41 ? 1.482 30.906 23.359 1 68.81 41 GLU B C 1
ATOM 2648 O O . GLU B 1 41 ? 1.55 31.703 22.422 1 68.81 41 GLU B O 1
ATOM 2653 N N . VAL B 1 42 ? 0.499 30.031 23.547 1 70.62 42 VAL B N 1
ATOM 2654 C CA . VAL B 1 42 ? -0.55 29.906 22.547 1 70.62 42 VAL B CA 1
ATOM 2655 C C . VAL B 1 42 ? -1.674 30.891 22.844 1 70.62 42 VAL B C 1
ATOM 2657 O O . VAL B 1 42 ? -2.473 31.234 21.969 1 70.62 42 VAL B O 1
ATOM 2660 N N . GLY B 1 43 ? -1.752 31.422 23.984 1 71.44 43 GLY B N 1
ATOM 2661 C CA . GLY B 1 43 ? -2.65 32.5 24.391 1 71.44 43 GLY B CA 1
ATOM 2662 C C . GLY B 1 43 ? -4.039 32 24.75 1 71.44 43 GLY B C 1
ATOM 2663 O O . GLY B 1 43 ? -5 32.781 24.75 1 71.44 43 GLY B O 1
ATOM 2664 N N . THR B 1 44 ? -4.168 30.703 24.781 1 77.88 44 THR B N 1
ATOM 2665 C CA . THR B 1 44 ? -5.457 30.125 25.156 1 77.88 44 THR B CA 1
ATOM 2666 C C . THR B 1 44 ? -5.273 28.922 26.062 1 77.88 44 THR B C 1
ATOM 2668 O O . THR B 1 44 ? -4.195 28.328 26.109 1 77.88 44 THR B O 1
ATOM 2671 N N . SER B 1 45 ? -6.32 28.734 26.797 1 84.81 45 SER B N 1
ATOM 2672 C CA . SER B 1 45 ? -6.312 27.516 27.609 1 84.81 45 SER B CA 1
ATOM 2673 C C . SER B 1 45 ? -6.52 26.281 26.75 1 84.81 45 SER B C 1
ATOM 2675 O O . SER B 1 45 ? -7.348 26.281 25.844 1 84.81 45 SER B O 1
ATOM 2677 N N . LEU B 1 46 ? -5.707 25.312 27.062 1 86 46 LEU B N 1
ATOM 2678 C CA . LEU B 1 46 ? -5.75 24.094 26.25 1 86 46 LEU B CA 1
ATOM 2679 C C . LEU B 1 46 ? -6.527 23 26.969 1 86 46 LEU B C 1
ATOM 2681 O O . LEU B 1 46 ? -6.973 22.047 26.344 1 86 46 LEU B O 1
ATOM 2685 N N . PHE B 1 47 ? -6.625 23.156 28.297 1 88.75 47 PHE B N 1
ATOM 2686 C CA . PHE B 1 47 ? -7.352 22.188 29.094 1 88.75 47 PHE B CA 1
ATOM 2687 C C . PHE B 1 47 ? -8.359 22.875 30 1 88.75 47 PHE B C 1
ATOM 2689 O O . PHE B 1 47 ? -8.148 24.031 30.406 1 88.75 47 PHE B O 1
ATOM 2696 N N . GLU B 1 48 ? -9.539 22.188 30.125 1 86.5 48 GLU B N 1
ATOM 2697 C CA . GLU B 1 48 ? -10.516 22.641 31.125 1 86.5 48 GLU B CA 1
ATOM 2698 C C . GLU B 1 48 ? -10.75 21.578 32.188 1 86.5 48 GLU B C 1
ATOM 2700 O O . GLU B 1 48 ? -10.695 20.375 31.906 1 86.5 48 GLU B O 1
ATOM 2705 N N . ARG B 1 49 ? -10.867 22.016 33.406 1 77.25 49 ARG B N 1
ATOM 2706 C CA . ARG B 1 49 ? -11.094 21.109 34.531 1 77.25 49 ARG B CA 1
ATOM 2707 C C . ARG B 1 49 ? -12.555 20.672 34.594 1 77.25 49 ARG B C 1
ATOM 2709 O O . ARG B 1 49 ? -13.461 21.484 34.469 1 77.25 49 ARG B O 1
ATOM 2716 N N . VAL B 1 50 ? -12.773 19.391 34.5 1 77.44 50 VAL B N 1
ATOM 2717 C CA . VAL B 1 50 ? -14.109 18.828 34.688 1 77.44 50 VAL B CA 1
ATOM 2718 C C . VAL B 1 50 ? -14.102 17.828 35.812 1 77.44 50 VAL B C 1
ATOM 2720 O O . VAL B 1 50 ? -13.641 16.703 35.656 1 77.44 50 VAL B O 1
ATOM 2723 N N . GLY B 1 51 ? -14.648 18.172 36.906 1 70.44 51 GLY B N 1
ATOM 2724 C CA . GLY B 1 51 ? -14.633 17.328 38.062 1 70.44 51 GLY B CA 1
ATOM 2725 C C . GLY B 1 51 ? -13.234 16.969 38.531 1 70.44 51 GLY B C 1
ATOM 2726 O O . GLY B 1 51 ? -12.422 17.875 38.781 1 70.44 51 GLY B O 1
ATOM 2727 N N . ARG B 1 52 ? -12.906 15.68 38.594 1 65 52 ARG B N 1
ATOM 2728 C CA . ARG B 1 52 ? -11.594 15.234 39.062 1 65 52 ARG B CA 1
ATOM 2729 C C . ARG B 1 52 ? -10.625 15.062 37.875 1 65 52 ARG B C 1
ATOM 2731 O O . ARG B 1 52 ? -9.461 14.727 38.094 1 65 52 ARG B O 1
ATOM 2738 N N . GLY B 1 53 ? -11.062 15.367 36.594 1 75.62 53 GLY B N 1
ATOM 2739 C CA . GLY B 1 53 ? -10.219 15.133 35.469 1 75.62 53 GLY B CA 1
ATOM 2740 C C . GLY B 1 53 ? -10.047 16.359 34.562 1 75.62 53 GLY B C 1
ATOM 2741 O O . GLY B 1 53 ? -10.328 17.469 35 1 75.62 53 GLY B O 1
ATOM 2742 N N . VAL B 1 54 ? -9.25 16.266 33.5 1 83.69 54 VAL B N 1
ATOM 2743 C CA . VAL B 1 54 ? -9.016 17.359 32.562 1 83.69 54 VAL B CA 1
ATOM 2744 C C . VAL B 1 54 ? -9.555 17 31.188 1 83.69 54 VAL B C 1
ATOM 2746 O O . VAL B 1 54 ? -9.484 15.828 30.781 1 83.69 54 VAL B O 1
ATOM 2749 N N . LYS B 1 55 ? -10.273 17.953 30.641 1 84.19 55 LYS B N 1
ATOM 2750 C CA . LYS B 1 55 ? -10.734 17.797 29.266 1 84.19 55 LYS B CA 1
ATOM 2751 C C . LYS B 1 55 ? -10.047 18.797 28.344 1 84.19 55 LYS B C 1
ATOM 2753 O O . LYS B 1 55 ? -9.805 19.938 28.719 1 84.19 55 LYS B O 1
ATOM 2758 N N . VAL B 1 56 ? -9.742 18.344 27.188 1 83.25 56 VAL B N 1
ATOM 2759 C CA . VAL B 1 56 ? -9.102 19.188 26.188 1 83.25 56 VAL B CA 1
ATOM 2760 C C . VAL B 1 56 ? -10.117 20.188 25.625 1 83.25 56 VAL B C 1
ATOM 2762 O O . VAL B 1 56 ? -11.266 19.828 25.359 1 83.25 56 VAL B O 1
ATOM 2765 N N . THR B 1 57 ? -9.75 21.531 25.609 1 79.88 57 THR B N 1
ATOM 2766 C CA . THR B 1 57 ? -10.625 22.562 25.062 1 79.88 57 THR B CA 1
ATOM 2767 C C . THR B 1 57 ? -10.68 22.469 23.547 1 79.88 57 THR B C 1
ATOM 2769 O O . THR B 1 57 ? -9.938 21.703 22.938 1 79.88 57 THR B O 1
ATOM 2772 N N . ALA B 1 58 ? -11.562 23.188 22.984 1 71 58 ALA B N 1
ATOM 2773 C CA . ALA B 1 58 ? -11.648 23.25 21.531 1 71 58 ALA B CA 1
ATOM 2774 C C . ALA B 1 58 ? -10.32 23.703 20.922 1 71 58 ALA B C 1
ATOM 2776 O O . ALA B 1 58 ? -9.859 23.125 19.938 1 71 58 ALA B O 1
ATOM 2777 N N . ASP B 1 59 ? -9.773 24.688 21.594 1 72.31 59 ASP B N 1
ATOM 2778 C CA . ASP B 1 59 ? -8.461 25.156 21.172 1 72.31 59 ASP B CA 1
ATOM 2779 C C . ASP B 1 59 ? -7.395 24.094 21.375 1 72.31 59 ASP B C 1
ATOM 2781 O O . ASP B 1 59 ? -6.48 23.953 20.562 1 72.31 59 ASP B O 1
ATOM 2785 N N . GLY B 1 60 ? -7.582 23.406 22.406 1 77.69 60 GLY B N 1
ATOM 2786 C CA . GLY B 1 60 ? -6.668 22.297 22.688 1 77.69 60 GLY B CA 1
ATOM 2787 C C . GLY B 1 60 ? -6.727 21.203 21.625 1 77.69 60 GLY B C 1
ATOM 2788 O O . GLY B 1 60 ? -5.695 20.656 21.25 1 77.69 60 GLY B O 1
ATOM 2789 N N . GLU B 1 61 ? -7.836 20.984 21.219 1 73.56 61 GLU B N 1
ATOM 2790 C CA . GLU B 1 61 ? -8.016 19.969 20.203 1 73.56 61 GLU B CA 1
ATOM 2791 C C . GLU B 1 61 ? -7.328 20.359 18.891 1 73.56 61 GLU B C 1
ATOM 2793 O O . GLU B 1 61 ? -6.711 19.516 18.234 1 73.56 61 GLU B O 1
ATOM 2798 N N . ILE B 1 62 ? -7.465 21.578 18.609 1 63.22 62 ILE B N 1
ATOM 2799 C CA . ILE B 1 62 ? -6.805 22.109 17.422 1 63.22 62 ILE B CA 1
ATOM 2800 C C . ILE B 1 62 ? -5.289 21.969 17.578 1 63.22 62 ILE B C 1
ATOM 2802 O O . ILE B 1 62 ? -4.605 21.516 16.656 1 63.22 62 ILE B O 1
ATOM 2806 N N . LEU B 1 63 ? -4.836 22.375 18.75 1 69.31 63 LEU B N 1
ATOM 2807 C CA . LEU B 1 63 ? -3.398 22.297 19 1 69.31 63 LEU B CA 1
ATOM 2808 C C . LEU B 1 63 ? -2.92 20.844 19.016 1 69.31 63 LEU B C 1
ATOM 2810 O O . LEU B 1 63 ? -1.802 20.562 18.578 1 69.31 63 LEU B O 1
ATOM 2814 N N . TYR B 1 64 ? -3.771 20.016 19.5 1 73.94 64 TYR B N 1
ATOM 2815 C CA . TYR B 1 64 ? -3.389 18.609 19.578 1 73.94 64 TYR B CA 1
ATOM 2816 C C . TYR B 1 64 ? -3.041 18.062 18.203 1 73.94 64 TYR B C 1
ATOM 2818 O O . TYR B 1 64 ? -1.999 17.438 18.031 1 73.94 64 TYR B O 1
ATOM 2826 N N . ASP B 1 65 ? -3.822 18.391 17.391 1 61.91 65 ASP B N 1
ATOM 2827 C CA . ASP B 1 65 ? -3.594 17.938 16.031 1 61.91 65 ASP B CA 1
ATOM 2828 C C . ASP B 1 65 ? -2.299 18.516 15.469 1 61.91 65 ASP B C 1
ATOM 2830 O O . ASP B 1 65 ? -1.513 17.797 14.844 1 61.91 65 ASP B O 1
ATOM 2834 N N . LYS B 1 66 ? -2.086 19.719 15.75 1 61.03 66 LYS B N 1
ATOM 2835 C CA . LYS B 1 66 ? -0.881 20.406 15.289 1 61.03 66 LYS B CA 1
ATOM 2836 C C . LYS B 1 66 ? 0.357 19.875 16.016 1 61.03 66 LYS B C 1
ATOM 2838 O O . LYS B 1 66 ? 1.42 19.734 15.406 1 61.03 66 LYS B O 1
ATOM 2843 N N . ALA B 1 67 ? 0.125 19.656 17.234 1 67.62 67 ALA B N 1
ATOM 2844 C CA . ALA B 1 67 ? 1.229 19.156 18.047 1 67.62 67 ALA B CA 1
ATOM 2845 C C . ALA B 1 67 ? 1.695 17.781 17.578 1 67.62 67 ALA B C 1
ATOM 2847 O O . ALA B 1 67 ? 2.898 17.516 17.516 1 67.62 67 ALA B O 1
ATOM 2848 N N . LEU B 1 68 ? 0.79 17.016 17.203 1 64.69 68 LEU B N 1
ATOM 2849 C CA . LEU B 1 68 ? 1.145 15.695 16.672 1 64.69 68 LEU B CA 1
ATOM 2850 C C . LEU B 1 68 ? 1.972 15.82 15.398 1 64.69 68 LEU B C 1
ATOM 2852 O O . LEU B 1 68 ? 2.959 15.102 15.227 1 64.69 68 LEU B O 1
ATOM 2856 N N . SER B 1 69 ? 1.607 16.688 14.68 1 58.88 69 SER B N 1
ATOM 2857 C CA . SER B 1 69 ? 2.328 16.922 13.43 1 58.88 69 SER B CA 1
ATOM 2858 C C . SER B 1 69 ? 3.734 17.453 13.703 1 58.88 69 SER B C 1
ATOM 2860 O O . SER B 1 69 ? 4.695 17.016 13.055 1 58.88 69 SER B O 1
ATOM 2862 N N . VAL B 1 70 ? 3.848 18.312 14.609 1 56.97 70 VAL B N 1
ATOM 2863 C CA . VAL B 1 70 ? 5.133 18.891 15 1 56.97 70 VAL B CA 1
ATOM 2864 C C . VAL B 1 70 ? 6.023 17.797 15.594 1 56.97 70 VAL B C 1
ATOM 2866 O O . VAL B 1 70 ? 7.211 17.719 15.281 1 56.97 70 VAL B O 1
ATOM 2869 N N . MET B 1 71 ? 5.422 17 16.375 1 58.34 71 MET B N 1
ATOM 2870 C CA . MET B 1 71 ? 6.211 15.945 17 1 58.34 71 MET B CA 1
ATOM 2871 C C . MET B 1 71 ? 6.715 14.945 15.953 1 58.34 71 MET B C 1
ATOM 2873 O O . MET B 1 71 ? 7.844 14.461 16.047 1 58.34 71 MET B O 1
ATOM 2877 N N . ARG B 1 72 ? 5.883 14.734 15.094 1 57.94 72 ARG B N 1
ATOM 2878 C CA . ARG B 1 72 ? 6.316 13.883 13.992 1 57.94 72 ARG B CA 1
ATOM 2879 C C . ARG B 1 72 ? 7.496 14.508 13.25 1 57.94 72 ARG B C 1
ATOM 2881 O O . ARG B 1 72 ? 8.445 13.812 12.883 1 57.94 72 ARG B O 1
ATOM 2888 N N . LEU B 1 73 ? 7.43 15.734 13.086 1 51.78 73 LEU B N 1
ATOM 2889 C CA . LEU B 1 73 ? 8.508 16.453 12.422 1 51.78 73 LEU B CA 1
ATOM 2890 C C . LEU B 1 73 ? 9.781 16.422 13.266 1 51.78 73 LEU B C 1
ATOM 2892 O O . LEU B 1 73 ? 10.883 16.266 12.727 1 51.78 73 LEU B O 1
ATOM 2896 N N . ILE B 1 74 ? 9.617 16.594 14.484 1 48.81 74 ILE B N 1
ATOM 2897 C CA . ILE B 1 74 ? 10.75 16.547 15.406 1 48.81 74 ILE B CA 1
ATOM 2898 C C . ILE B 1 74 ? 11.359 15.148 15.414 1 48.81 74 ILE B C 1
ATOM 2900 O O . ILE B 1 74 ? 12.578 15 15.367 1 48.81 74 ILE B O 1
ATOM 2904 N N . GLU B 1 75 ? 10.5 14.258 15.5 1 51.47 75 GLU B N 1
ATOM 2905 C CA . GLU B 1 75 ? 11.008 12.891 15.469 1 51.47 75 GLU B CA 1
ATOM 2906 C C . GLU B 1 75 ? 11.734 12.602 14.164 1 51.47 75 GLU B C 1
ATOM 2908 O O . GLU B 1 75 ? 12.766 11.93 14.156 1 51.47 75 GLU B O 1
ATOM 2913 N N . GLU B 1 76 ? 11.156 13.141 13.25 1 51.62 76 GLU B N 1
ATOM 2914 C CA . GLU B 1 76 ? 11.797 13.031 11.945 1 51.62 76 GLU B CA 1
ATOM 2915 C C . GLU B 1 76 ? 13.148 13.742 11.93 1 51.62 76 GLU B C 1
ATOM 2917 O O . GLU B 1 76 ? 14.117 13.219 11.367 1 51.62 76 GLU B O 1
ATOM 2922 N N . SER B 1 77 ? 13.18 14.875 12.523 1 45.56 77 SER B N 1
ATOM 2923 C CA . SER B 1 77 ? 14.422 15.633 12.625 1 45.56 77 SER B CA 1
ATOM 2924 C C . SER B 1 77 ? 15.438 14.898 13.492 1 45.56 77 SER B C 1
ATOM 2926 O O . SER B 1 77 ? 16.625 14.867 13.172 1 45.56 77 SER B O 1
ATOM 2928 N N . LYS B 1 78 ? 14.922 14.445 14.531 1 46.59 78 LYS B N 1
ATOM 2929 C CA . LYS B 1 78 ? 15.812 13.656 15.375 1 46.59 78 LYS B CA 1
ATOM 2930 C C . LYS B 1 78 ? 16.359 12.445 14.625 1 46.59 78 LYS B C 1
ATOM 2932 O O . LYS B 1 78 ? 17.531 12.117 14.734 1 46.59 78 LYS B O 1
ATOM 2937 N N . LYS B 1 79 ? 15.445 11.859 14.008 1 46.31 79 LYS B N 1
ATOM 2938 C CA . LYS B 1 79 ? 15.891 10.734 13.188 1 46.31 79 LYS B CA 1
ATOM 2939 C C . LYS B 1 79 ? 16.938 11.18 12.164 1 46.31 79 LYS B C 1
ATOM 2941 O O . LYS B 1 79 ? 17.953 10.523 11.992 1 46.31 79 LYS B O 1
ATOM 2946 N N . GLU B 1 80 ? 16.641 12.25 11.609 1 44.91 80 GLU B N 1
ATOM 2947 C CA . GLU B 1 80 ? 17.562 12.797 10.625 1 44.91 80 GLU B CA 1
ATOM 2948 C C . GLU B 1 80 ? 18.891 13.18 11.281 1 44.91 80 GLU B C 1
ATOM 2950 O O . GLU B 1 80 ? 19.969 12.898 10.727 1 44.91 80 GLU B O 1
ATOM 2955 N N . THR B 1 81 ? 18.797 13.891 12.398 1 41.72 81 THR B N 1
ATOM 2956 C CA . THR B 1 81 ? 20 14.289 13.102 1 41.72 81 THR B CA 1
ATOM 2957 C C . THR B 1 81 ? 20.734 13.07 13.656 1 41.72 81 THR B C 1
ATOM 2959 O O . THR B 1 81 ? 21.969 13.008 13.617 1 41.72 81 THR B O 1
ATOM 2962 N N . TYR B 1 82 ? 20.016 12.266 14.258 1 40.66 82 TYR B N 1
ATOM 2963 C CA . TYR B 1 82 ? 20.609 11.023 14.727 1 40.66 82 TYR B CA 1
ATOM 2964 C C . TYR B 1 82 ? 21.281 10.266 13.578 1 40.66 82 TYR B C 1
ATOM 2966 O O . TYR B 1 82 ? 22.406 9.781 13.711 1 40.66 82 TYR B O 1
ATOM 2974 N N . GLU B 1 83 ? 20.484 10.117 12.609 1 42.34 83 GLU B N 1
ATOM 2975 C CA . GLU B 1 83 ? 21.062 9.469 11.438 1 42.34 83 GLU B CA 1
ATOM 2976 C C . GLU B 1 83 ? 22.281 10.242 10.938 1 42.34 83 GLU B C 1
ATOM 2978 O O . GLU B 1 83 ? 23.266 9.648 10.484 1 42.34 83 GLU B O 1
ATOM 2983 N N . LEU B 1 84 ? 22.188 11.484 11.086 1 39.62 84 LEU B N 1
ATOM 2984 C CA . LEU B 1 84 ? 23.375 12.281 10.766 1 39.62 84 LEU B CA 1
ATOM 2985 C C . LEU B 1 84 ? 24.516 11.984 11.742 1 39.62 84 LEU B C 1
ATOM 2987 O O . LEU B 1 84 ? 25.672 11.914 11.344 1 39.62 84 LEU B O 1
ATOM 2991 N N . ARG B 1 85 ? 24.281 12.188 12.945 1 37.06 85 ARG B N 1
ATOM 2992 C CA . ARG B 1 85 ? 25.344 11.961 13.906 1 37.06 85 ARG B CA 1
ATOM 2993 C C . ARG B 1 85 ? 25.75 10.492 13.945 1 37.06 85 ARG B C 1
ATOM 2995 O O . ARG B 1 85 ? 26.859 10.156 14.383 1 37.06 85 ARG B O 1
ATOM 3002 N N . HIS B 1 86 ? 24.859 9.633 14.219 1 39.88 86 HIS B N 1
ATOM 3003 C CA . HIS B 1 86 ? 25.266 8.227 14.164 1 39.88 86 HIS B CA 1
ATOM 3004 C C . HIS B 1 86 ? 25.344 7.73 12.727 1 39.88 86 HIS B C 1
ATOM 3006 O O . HIS B 1 86 ? 24.328 7.641 12.031 1 39.88 86 HIS B O 1
ATOM 3012 N N . ALA B 1 87 ? 26.469 7.953 12.141 1 40.16 87 ALA B N 1
ATOM 3013 C CA . ALA B 1 87 ? 27 7.656 10.812 1 40.16 87 ALA B CA 1
ATOM 3014 C C . ALA B 1 87 ? 26.375 6.379 10.25 1 40.16 87 ALA B C 1
ATOM 3016 O O . ALA B 1 87 ? 26.141 6.273 9.047 1 40.16 87 ALA B O 1
ATOM 3017 N N . ARG B 1 88 ? 26.75 5.152 10.711 1 38.84 88 ARG B N 1
ATOM 3018 C CA . ARG B 1 88 ? 27.109 3.939 9.984 1 38.84 88 ARG B CA 1
ATOM 3019 C C . ARG B 1 88 ? 25.875 3.199 9.492 1 38.84 88 ARG B C 1
ATOM 3021 O O . ARG B 1 88 ? 25.984 2.215 8.758 1 38.84 88 ARG B O 1
ATOM 3028 N N . VAL B 1 89 ? 24.781 3.154 10.266 1 50.88 89 VAL B N 1
ATOM 3029 C CA . VAL B 1 89 ? 23.859 2.152 9.727 1 50.88 89 VAL B CA 1
ATOM 3030 C C . VAL B 1 89 ? 23.141 2.713 8.508 1 50.88 89 VAL B C 1
ATOM 3032 O O . VAL B 1 89 ? 22.406 3.697 8.602 1 50.88 89 VAL B O 1
ATOM 3035 N N . ASN B 1 90 ? 23.641 2.695 7.324 1 71.81 90 ASN B N 1
ATOM 3036 C CA . ASN B 1 90 ? 23.234 3.02 5.961 1 71.81 90 ASN B CA 1
ATOM 3037 C C . ASN B 1 90 ? 21.875 2.414 5.625 1 71.81 90 ASN B C 1
ATOM 3039 O O . ASN B 1 90 ? 21.797 1.283 5.137 1 71.81 90 ASN B O 1
ATOM 3043 N N . LYS B 1 91 ? 20.797 3.086 6.219 1 81.94 91 LYS B N 1
ATOM 3044 C CA . LYS B 1 91 ? 19.469 2.604 5.898 1 81.94 91 LYS B CA 1
ATOM 3045 C C . LYS B 1 91 ? 18.812 3.467 4.824 1 81.94 91 LYS B C 1
ATOM 3047 O O . LYS B 1 91 ? 18.984 4.688 4.805 1 81.94 91 LYS B O 1
ATOM 3052 N N . LEU B 1 92 ? 18.109 2.811 3.951 1 89.88 92 LEU B N 1
ATOM 3053 C CA . LEU B 1 92 ? 17.375 3.457 2.869 1 89.88 92 LEU B CA 1
ATOM 3054 C C . LEU B 1 92 ? 15.906 3.02 2.863 1 89.88 92 LEU B C 1
ATOM 3056 O O . LEU B 1 92 ? 15.617 1.826 2.762 1 89.88 92 LEU B O 1
ATOM 3060 N N . SER B 1 93 ? 15.031 3.98 3.041 1 91.12 93 SER B N 1
ATOM 3061 C CA . SER B 1 93 ? 13.602 3.705 2.984 1 91.12 93 SER B CA 1
ATOM 3062 C C . SER B 1 93 ? 13.047 3.932 1.582 1 91.12 93 SER B C 1
ATOM 3064 O O . SER B 1 93 ? 13.164 5.027 1.031 1 91.12 93 SER B O 1
ATOM 3066 N N . ILE B 1 94 ? 12.367 2.885 1.097 1 93.62 94 ILE B N 1
ATOM 3067 C CA . ILE B 1 94 ? 11.922 2.912 -0.293 1 93.62 94 ILE B CA 1
ATOM 3068 C C . ILE B 1 94 ? 10.406 2.723 -0.355 1 93.62 94 ILE B C 1
ATOM 3070 O O . ILE B 1 94 ? 9.867 1.783 0.237 1 93.62 94 ILE B O 1
ATOM 3074 N N . GLY B 1 95 ? 9.734 3.656 -0.957 1 92.44 95 GLY B N 1
ATOM 3075 C CA . GLY B 1 95 ? 8.336 3.48 -1.294 1 92.44 95 GLY B CA 1
ATOM 3076 C C . GLY B 1 95 ? 8.125 2.865 -2.664 1 92.44 95 GLY B C 1
ATOM 3077 O O . GLY B 1 95 ? 8.594 3.4 -3.67 1 92.44 95 GLY B O 1
ATOM 3078 N N . ILE B 1 96 ? 7.391 1.735 -2.662 1 91.19 96 ILE B N 1
ATOM 3079 C CA . ILE B 1 96 ? 7.199 1.008 -3.912 1 91.19 96 ILE B CA 1
ATOM 3080 C C . ILE B 1 96 ? 5.957 0.127 -3.811 1 91.19 96 ILE B C 1
ATOM 3082 O O . ILE B 1 96 ? 5.664 -0.427 -2.748 1 91.19 96 ILE B O 1
ATOM 3086 N N . SER B 1 97 ? 5.238 0.077 -4.887 1 88.06 97 SER B N 1
ATOM 3087 C CA . SER B 1 97 ? 4.105 -0.843 -4.875 1 88.06 97 SER B CA 1
ATOM 3088 C C . SER B 1 97 ? 4.574 -2.295 -4.863 1 88.06 97 SER B C 1
ATOM 3090 O O . SER B 1 97 ? 5.641 -2.613 -5.395 1 88.06 97 SER B O 1
ATOM 3092 N N . PRO B 1 98 ? 3.76 -3.188 -4.266 1 83 98 PRO B N 1
ATOM 3093 C CA . PRO B 1 98 ? 4.156 -4.598 -4.23 1 83 98 PRO B CA 1
ATOM 3094 C C . PRO B 1 98 ? 4.418 -5.172 -5.621 1 83 98 PRO B C 1
ATOM 3096 O O . PRO B 1 98 ? 5.355 -5.957 -5.801 1 83 98 PRO B O 1
ATOM 3099 N N . MET B 1 99 ? 3.662 -4.793 -6.539 1 83.12 99 MET B N 1
ATOM 3100 C CA . MET B 1 99 ? 3.83 -5.324 -7.891 1 83.12 99 MET B CA 1
ATOM 3101 C C . MET B 1 99 ? 5.129 -4.824 -8.516 1 83.12 99 MET B C 1
ATOM 3103 O O . MET B 1 99 ? 5.848 -5.59 -9.156 1 83.12 99 MET B O 1
ATOM 3107 N N . ASP B 1 100 ? 5.367 -3.576 -8.32 1 88.12 100 ASP B N 1
ATOM 3108 C CA . ASP B 1 100 ? 6.613 -3.031 -8.844 1 88.12 100 ASP B CA 1
ATOM 3109 C C . ASP B 1 100 ? 7.82 -3.621 -8.117 1 88.12 100 ASP B C 1
ATOM 3111 O O . ASP B 1 100 ? 8.875 -3.828 -8.719 1 88.12 100 ASP B O 1
ATOM 3115 N N . PHE B 1 101 ? 7.688 -3.82 -6.875 1 89.25 101 PHE B N 1
ATOM 3116 C CA . PHE B 1 101 ? 8.758 -4.461 -6.121 1 89.25 101 PHE B CA 1
ATOM 3117 C C . PHE B 1 101 ? 9.094 -5.828 -6.711 1 89.25 101 PHE B C 1
ATOM 3119 O O . PHE B 1 101 ? 10.266 -6.164 -6.883 1 89.25 101 PHE B O 1
ATOM 3126 N N . PHE B 1 102 ? 8.07 -6.523 -6.969 1 83.75 102 PHE B N 1
ATOM 3127 C CA . PHE B 1 102 ? 8.273 -7.852 -7.531 1 83.75 102 PHE B CA 1
ATOM 3128 C C . PHE B 1 102 ? 9.102 -7.773 -8.812 1 83.75 102 PHE B C 1
ATOM 3130 O O . PHE B 1 102 ? 10.039 -8.547 -9 1 83.75 102 PHE B O 1
ATOM 3137 N N . CYS B 1 103 ? 8.781 -6.844 -9.633 1 84.44 103 CYS B N 1
ATOM 3138 C CA . CYS B 1 103 ? 9.453 -6.703 -10.922 1 84.44 103 CYS B CA 1
ATOM 3139 C C . CYS B 1 103 ? 10.883 -6.211 -10.742 1 84.44 103 CYS B C 1
ATOM 3141 O O . CYS B 1 103 ? 11.766 -6.574 -11.523 1 84.44 103 CYS B O 1
ATOM 3143 N N . LEU B 1 104 ? 11.141 -5.461 -9.703 1 89.75 104 LEU B N 1
ATOM 3144 C CA . LEU B 1 104 ? 12.438 -4.824 -9.531 1 89.75 104 LEU B CA 1
ATOM 3145 C C . LEU B 1 104 ? 13.281 -5.578 -8.516 1 89.75 104 LEU B C 1
ATOM 3147 O O . LEU B 1 104 ? 14.383 -5.137 -8.156 1 89.75 104 LEU B O 1
ATOM 3151 N N . THR B 1 105 ? 12.82 -6.664 -8.047 1 88.44 105 THR B N 1
ATOM 3152 C CA . THR B 1 105 ? 13.516 -7.438 -7.027 1 88.44 105 THR B CA 1
ATOM 3153 C C . THR B 1 105 ? 14.938 -7.762 -7.473 1 88.44 105 THR B C 1
ATOM 3155 O O . THR B 1 105 ? 15.891 -7.621 -6.695 1 88.44 105 THR B O 1
ATOM 3158 N N . PRO B 1 106 ? 15.141 -8.195 -8.758 1 87.62 106 PRO B N 1
ATOM 3159 C CA . PRO B 1 106 ? 16.516 -8.477 -9.188 1 87.62 106 PRO B CA 1
ATOM 3160 C C . PRO B 1 106 ? 17.438 -7.27 -9.047 1 87.62 106 PRO B C 1
ATOM 3162 O O . PRO B 1 106 ? 18.594 -7.414 -8.648 1 87.62 106 PRO B O 1
ATOM 3165 N N . GLN B 1 107 ? 16.906 -6.141 -9.367 1 91.62 107 GLN B N 1
ATOM 3166 C CA . GLN B 1 107 ? 17.703 -4.926 -9.258 1 91.62 107 GLN B CA 1
ATOM 3167 C C . GLN B 1 107 ? 18.016 -4.602 -7.801 1 91.62 107 GLN B C 1
ATOM 3169 O O . GLN B 1 107 ? 19.125 -4.191 -7.473 1 91.62 107 GLN B O 1
ATOM 3174 N N . PHE B 1 108 ? 17.062 -4.801 -6.938 1 92.44 108 PHE B N 1
ATOM 3175 C CA . PHE B 1 108 ? 17.281 -4.543 -5.52 1 92.44 108 PHE B CA 1
ATOM 3176 C C . PHE B 1 108 ? 18.297 -5.527 -4.945 1 92.44 108 PHE B C 1
ATOM 3178 O O . PHE B 1 108 ? 19.109 -5.168 -4.09 1 92.44 108 PHE B O 1
ATOM 3185 N N . THR B 1 109 ? 18.203 -6.734 -5.363 1 89 109 THR B N 1
ATOM 3186 C CA . THR B 1 109 ? 19.156 -7.75 -4.918 1 89 109 THR B CA 1
ATOM 3187 C C . THR B 1 109 ? 20.562 -7.398 -5.363 1 89 109 THR B C 1
ATOM 3189 O O . THR B 1 109 ? 21.516 -7.484 -4.574 1 89 109 THR B O 1
ATOM 3192 N N . LYS B 1 110 ? 20.688 -7.035 -6.629 1 90.25 110 LYS B N 1
ATOM 3193 C CA . LYS B 1 110 ? 21.984 -6.625 -7.148 1 90.25 110 LYS B CA 1
ATOM 3194 C C . LYS B 1 110 ? 22.516 -5.414 -6.391 1 90.25 110 LYS B C 1
ATOM 3196 O O . LYS B 1 110 ? 23.719 -5.324 -6.113 1 90.25 110 LYS B O 1
ATOM 3201 N N . PHE B 1 111 ? 21.703 -4.504 -6.141 1 92.31 111 PHE B N 1
ATOM 3202 C CA . PHE B 1 111 ? 22.094 -3.336 -5.367 1 92.31 111 PHE B CA 1
ATOM 3203 C C . PHE B 1 111 ? 22.641 -3.748 -4.004 1 92.31 111 PHE B C 1
ATOM 3205 O O . PHE B 1 111 ? 23.672 -3.23 -3.557 1 92.31 111 PHE B O 1
ATOM 3212 N N . HIS B 1 112 ? 21.906 -4.559 -3.398 1 86.31 112 HIS B N 1
ATOM 3213 C CA . HIS B 1 112 ? 22.328 -5.031 -2.084 1 86.31 112 HIS B CA 1
ATOM 3214 C C . HIS B 1 112 ? 23.688 -5.734 -2.154 1 86.31 112 HIS B C 1
ATOM 3216 O O . HIS B 1 112 ? 24.484 -5.637 -1.224 1 86.31 112 HIS B O 1
ATOM 3222 N N . GLU B 1 113 ? 23.891 -6.508 -3.15 1 86.94 113 GLU B N 1
ATOM 3223 C CA . GLU B 1 113 ? 25.172 -7.184 -3.34 1 86.94 113 GLU B CA 1
ATOM 3224 C C . GLU B 1 113 ? 26.312 -6.176 -3.49 1 86.94 113 GLU B C 1
ATOM 3226 O O . GLU B 1 113 ? 27.406 -6.391 -2.969 1 86.94 113 GLU B O 1
ATOM 3231 N N . GLN B 1 114 ? 26.016 -5.145 -4.195 1 88.5 114 GLN B N 1
ATOM 3232 C CA . GLN B 1 114 ? 27.031 -4.113 -4.434 1 88.5 114 GLN B CA 1
ATOM 3233 C C . GLN B 1 114 ? 27.234 -3.258 -3.188 1 88.5 114 GLN B C 1
ATOM 3235 O O . GLN B 1 114 ? 28.359 -2.801 -2.928 1 88.5 114 GLN B O 1
ATOM 3240 N N . TYR B 1 115 ? 26.203 -3.016 -2.502 1 88.94 115 TYR B N 1
ATOM 3241 C CA . TYR B 1 115 ? 26.266 -2.193 -1.299 1 88.94 115 TYR B CA 1
ATOM 3242 C C . TYR B 1 115 ? 25.672 -2.924 -0.105 1 88.94 115 TYR B C 1
ATOM 3244 O O . TYR B 1 115 ? 24.656 -2.49 0.449 1 88.94 115 TYR B O 1
ATOM 3252 N N . PRO B 1 116 ? 26.328 -3.834 0.412 1 84.5 116 PRO B N 1
ATOM 3253 C CA . PRO B 1 116 ? 25.781 -4.691 1.467 1 84.5 116 PRO B CA 1
ATOM 3254 C C . PRO B 1 116 ? 25.594 -3.957 2.791 1 84.5 116 PRO B C 1
ATOM 3256 O O . PRO B 1 116 ? 24.859 -4.426 3.666 1 84.5 116 PRO B O 1
ATOM 3259 N N . ASP B 1 117 ? 26.141 -2.863 2.902 1 82.12 117 ASP B N 1
ATOM 3260 C CA . ASP B 1 117 ? 26.078 -2.127 4.164 1 82.12 117 ASP B CA 1
ATOM 3261 C C . ASP B 1 117 ? 24.812 -1.278 4.242 1 82.12 117 ASP B C 1
ATOM 3263 O O . ASP B 1 117 ? 24.453 -0.773 5.309 1 82.12 117 ASP B O 1
ATOM 3267 N N . ILE B 1 118 ? 24.156 -1.213 3.16 1 86.75 118 ILE B N 1
ATOM 3268 C CA . ILE B 1 118 ? 22.922 -0.419 3.145 1 86.75 118 ILE B CA 1
ATOM 3269 C C . ILE B 1 118 ? 21.719 -1.323 3.391 1 86.75 118 ILE B C 1
ATOM 3271 O O . ILE B 1 118 ? 21.438 -2.221 2.594 1 86.75 118 ILE B O 1
ATOM 3275 N N . ALA B 1 119 ? 21.062 -1.049 4.449 1 86.56 119 ALA B N 1
ATOM 3276 C CA . ALA B 1 119 ? 19.828 -1.775 4.727 1 86.56 119 ALA B CA 1
ATOM 3277 C C . ALA B 1 119 ? 18.641 -1.137 4.004 1 86.56 119 ALA B C 1
ATOM 3279 O O . ALA B 1 119 ? 18.484 0.085 4.027 1 86.56 119 ALA B O 1
ATOM 3280 N N . LEU B 1 120 ? 17.859 -1.996 3.332 1 90.88 120 LEU B N 1
ATOM 3281 C CA . LEU B 1 120 ? 16.719 -1.501 2.576 1 90.88 120 LEU B CA 1
ATOM 3282 C C . LEU B 1 120 ? 15.414 -1.797 3.311 1 90.88 120 LEU B C 1
ATOM 3284 O O . LEU B 1 120 ? 15.164 -2.936 3.711 1 90.88 120 LEU B O 1
ATOM 3288 N N . THR B 1 121 ? 14.664 -0.767 3.512 1 89.69 121 THR B N 1
ATOM 3289 C CA . THR B 1 121 ? 13.312 -0.899 4.047 1 89.69 121 THR B CA 1
ATOM 3290 C C . THR B 1 121 ? 12.273 -0.492 3.004 1 89.69 121 THR B C 1
ATOM 3292 O O . THR B 1 121 ? 12.367 0.588 2.418 1 89.69 121 THR B O 1
ATOM 3295 N N . PHE B 1 122 ? 11.266 -1.34 2.842 1 90.88 122 PHE B N 1
ATOM 3296 C CA . PHE B 1 122 ? 10.273 -1.091 1.799 1 90.88 122 PHE B CA 1
ATOM 3297 C C . PHE B 1 122 ? 8.914 -0.775 2.408 1 90.88 122 PHE B C 1
ATOM 3299 O O . PHE B 1 122 ? 8.414 -1.531 3.242 1 90.88 122 PHE B O 1
ATOM 3306 N N . ALA B 1 123 ? 8.375 0.292 1.993 1 86.19 123 ALA B N 1
ATOM 3307 C CA . ALA B 1 123 ? 6.996 0.642 2.322 1 86.19 123 ALA B CA 1
ATOM 3308 C C . ALA B 1 123 ? 6.09 0.506 1.104 1 86.19 123 ALA B C 1
ATOM 3310 O O . ALA B 1 123 ? 6.438 0.958 0.01 1 86.19 123 ALA B O 1
ATOM 3311 N N . SER B 1 124 ? 4.984 -0.155 1.395 1 82.06 124 SER B N 1
ATOM 3312 C CA . SER B 1 124 ? 4.027 -0.292 0.302 1 82.06 124 SER B CA 1
ATOM 3313 C C . SER B 1 124 ? 3.35 1.038 -0.009 1 82.06 124 SER B C 1
ATOM 3315 O O . SER B 1 124 ? 2.648 1.597 0.837 1 82.06 124 SER B O 1
ATOM 3317 N N . ALA B 1 125 ? 3.594 1.519 -1.216 1 76.69 125 ALA B N 1
ATOM 3318 C CA . ALA B 1 125 ? 2.994 2.791 -1.609 1 76.69 125 ALA B CA 1
ATOM 3319 C C . ALA B 1 125 ? 2.773 2.85 -3.117 1 76.69 125 ALA B C 1
ATOM 3321 O O . ALA B 1 125 ? 3.662 2.498 -3.896 1 76.69 125 ALA B O 1
ATOM 3322 N N . GLU B 1 126 ? 1.48 3.164 -3.441 1 67.62 126 GLU B N 1
ATOM 3323 C CA . GLU B 1 126 ? 1.211 3.398 -4.855 1 67.62 126 GLU B CA 1
ATOM 3324 C C . GLU B 1 126 ? 1.657 4.793 -5.281 1 67.62 126 GLU B C 1
ATOM 3326 O O . GLU B 1 126 ? 2.119 4.988 -6.406 1 67.62 126 GLU B O 1
ATOM 3331 N N . ASN B 1 127 ? 1.446 5.746 -4.453 1 68.31 127 ASN B N 1
ATOM 3332 C CA . ASN B 1 127 ? 1.931 7.117 -4.59 1 68.31 127 ASN B CA 1
ATOM 3333 C C . ASN B 1 127 ? 2.703 7.566 -3.352 1 68.31 127 ASN B C 1
ATOM 3335 O O . ASN B 1 127 ? 2.135 7.664 -2.262 1 68.31 127 ASN B O 1
ATOM 3339 N N . SER B 1 128 ? 4.043 7.762 -3.672 1 75.69 128 SER B N 1
ATOM 3340 C CA . SER B 1 128 ? 4.891 8.039 -2.518 1 75.69 128 SER B CA 1
ATOM 3341 C C . SER B 1 128 ? 5.281 9.516 -2.463 1 75.69 128 SER B C 1
ATOM 3343 O O . SER B 1 128 ? 6.191 9.898 -1.724 1 75.69 128 SER B O 1
ATOM 3345 N N . SER B 1 129 ? 4.602 10.312 -3.248 1 77.19 129 SER B N 1
ATOM 3346 C CA . SER B 1 129 ? 5.039 11.703 -3.361 1 77.19 129 SER B CA 1
ATOM 3347 C C . SER B 1 129 ? 4.977 12.414 -2.014 1 77.19 129 SER B C 1
ATOM 3349 O O . SER B 1 129 ? 5.922 13.102 -1.625 1 77.19 129 SER B O 1
ATOM 3351 N N . GLN B 1 130 ? 3.922 12.156 -1.4 1 71.62 130 GLN B N 1
ATOM 3352 C CA . GLN B 1 130 ? 3.752 12.812 -0.108 1 71.62 130 GLN B CA 1
ATOM 3353 C C . GLN B 1 130 ? 4.734 12.266 0.922 1 71.62 130 GLN B C 1
ATOM 3355 O O . GLN B 1 130 ? 5.301 13.016 1.715 1 71.62 130 GLN B O 1
ATOM 3360 N N . GLN B 1 131 ? 4.906 11.039 0.884 1 78.56 131 GLN B N 1
ATOM 3361 C CA . GLN B 1 131 ? 5.805 10.398 1.837 1 78.56 131 GLN B CA 1
ATOM 3362 C C . GLN B 1 131 ? 7.254 10.82 1.598 1 78.56 131 GLN B C 1
ATOM 3364 O O . GLN B 1 131 ? 8.047 10.898 2.539 1 78.56 131 GLN B O 1
ATOM 3369 N N . VAL B 1 132 ? 7.562 11.031 0.396 1 82.12 132 VAL B N 1
ATOM 3370 C CA . VAL B 1 132 ? 8.898 11.5 0.057 1 82.12 132 VAL B CA 1
ATOM 3371 C C . VAL B 1 132 ? 9.062 12.953 0.493 1 82.12 132 VAL B C 1
ATOM 3373 O O . VAL B 1 132 ? 10.094 13.328 1.053 1 82.12 132 VAL B O 1
ATOM 3376 N N . ALA B 1 133 ? 8.016 13.688 0.254 1 75.25 133 ALA B N 1
ATOM 3377 C CA . ALA B 1 133 ? 8.047 15.102 0.606 1 75.25 133 ALA B CA 1
ATOM 3378 C C . ALA B 1 133 ? 8.195 15.289 2.113 1 75.25 133 ALA B C 1
ATOM 3380 O O . ALA B 1 133 ? 8.898 16.203 2.566 1 75.25 133 ALA B O 1
ATOM 3381 N N . ASP B 1 134 ? 7.574 14.352 2.781 1 67.69 134 ASP B N 1
ATOM 3382 C CA . ASP B 1 134 ? 7.625 14.492 4.234 1 67.69 134 ASP B CA 1
ATOM 3383 C C . ASP B 1 134 ? 8.773 13.68 4.824 1 67.69 134 ASP B C 1
ATOM 3385 O O . ASP B 1 134 ? 8.898 13.57 6.047 1 67.69 134 ASP B O 1
ATOM 3389 N N . SER B 1 135 ? 9.508 13.039 4.035 1 74.19 135 SER B N 1
ATOM 3390 C CA . SER B 1 135 ? 10.75 12.344 4.363 1 74.19 135 SER B CA 1
ATOM 3391 C C . SER B 1 135 ? 10.477 11.039 5.105 1 74.19 135 SER B C 1
ATOM 3393 O O . SER B 1 135 ? 11.352 10.508 5.789 1 74.19 135 SER B O 1
ATOM 3395 N N . SER B 1 136 ? 9.312 10.617 5.035 1 75.31 136 SER B N 1
ATOM 3396 C CA . SER B 1 136 ? 9.031 9.297 5.582 1 75.31 136 SER B CA 1
ATOM 3397 C C . SER B 1 136 ? 9.617 8.195 4.707 1 75.31 136 SER B C 1
ATOM 3399 O O . SER B 1 136 ? 9.867 7.082 5.18 1 75.31 136 SER B O 1
ATOM 3401 N N . ILE B 1 137 ? 9.805 8.555 3.471 1 86.38 137 ILE B N 1
ATOM 3402 C CA . ILE B 1 137 ? 10.453 7.695 2.482 1 86.38 137 ILE B CA 1
ATOM 3403 C C . ILE B 1 137 ? 11.586 8.453 1.805 1 86.38 137 ILE B C 1
ATOM 3405 O O . ILE B 1 137 ? 11.453 9.641 1.493 1 86.38 137 ILE B O 1
ATOM 3409 N N . ASP B 1 138 ? 12.672 7.766 1.646 1 89.62 138 ASP B N 1
ATOM 3410 C CA . ASP B 1 138 ? 13.828 8.406 1.029 1 89.62 138 ASP B CA 1
ATOM 3411 C C . ASP B 1 138 ? 13.688 8.445 -0.491 1 89.62 138 ASP B C 1
ATOM 3413 O O . ASP B 1 138 ? 14.023 9.453 -1.124 1 89.62 138 ASP B O 1
ATOM 3417 N N . ILE B 1 139 ? 13.258 7.309 -1 1 92.44 139 ILE B N 1
ATOM 3418 C CA . ILE B 1 139 ? 13.117 7.172 -2.445 1 92.44 139 ILE B CA 1
ATOM 3419 C C . ILE B 1 139 ? 11.781 6.508 -2.777 1 92.44 139 ILE B C 1
ATOM 3421 O O . ILE B 1 139 ? 11.367 5.559 -2.107 1 92.44 139 ILE B O 1
ATOM 3425 N N . GLY B 1 140 ? 11.133 7.066 -3.748 1 93.06 140 GLY B N 1
ATOM 3426 C CA . GLY B 1 140 ? 9.898 6.469 -4.223 1 93.06 140 GLY B CA 1
ATOM 3427 C C . GLY B 1 140 ? 9.992 5.957 -5.648 1 93.06 140 GLY B C 1
ATOM 3428 O O . GLY B 1 140 ? 10.625 6.586 -6.496 1 93.06 140 GLY B O 1
ATOM 3429 N N . PHE B 1 141 ? 9.477 4.773 -5.871 1 92.38 141 PHE B N 1
ATOM 3430 C CA . PHE B 1 141 ? 9.227 4.246 -7.207 1 92.38 141 PHE B CA 1
ATOM 3431 C C . PHE B 1 141 ? 7.75 4.348 -7.562 1 92.38 141 PHE B C 1
ATOM 3433 O O . PHE B 1 141 ? 6.902 3.727 -6.914 1 92.38 141 PHE B O 1
ATOM 3440 N N . THR B 1 142 ? 7.469 5.18 -8.555 1 90.31 142 THR B N 1
ATOM 3441 C CA . THR B 1 142 ? 6.055 5.434 -8.805 1 90.31 142 THR B CA 1
ATOM 3442 C C . THR B 1 142 ? 5.824 5.836 -10.258 1 90.31 142 THR B C 1
ATOM 3444 O O . THR B 1 142 ? 6.746 6.293 -10.938 1 90.31 142 THR B O 1
ATOM 3447 N N . ASP B 1 143 ? 4.598 5.539 -10.672 1 87.12 143 ASP B N 1
ATOM 3448 C CA . ASP B 1 143 ? 4.191 6.055 -11.977 1 87.12 143 ASP B CA 1
ATOM 3449 C C . ASP B 1 143 ? 3.254 7.254 -11.82 1 87.12 143 ASP B C 1
ATOM 3451 O O . ASP B 1 143 ? 2.795 7.82 -12.812 1 87.12 143 ASP B O 1
ATOM 3455 N N . GLN B 1 144 ? 2.908 7.453 -10.617 1 75.62 144 GLN B N 1
ATOM 3456 C CA . GLN B 1 144 ? 2.07 8.609 -10.32 1 75.62 144 GLN B CA 1
ATOM 3457 C C . GLN B 1 144 ? 2.869 9.703 -9.617 1 75.62 144 GLN B C 1
ATOM 3459 O O . GLN B 1 144 ? 3.588 9.43 -8.656 1 75.62 144 GLN B O 1
ATOM 3464 N N . TYR B 1 145 ? 3.07 10.781 -10.234 1 68 145 TYR B N 1
ATOM 3465 C CA . TYR B 1 145 ? 3.859 11.852 -9.633 1 68 145 TYR B CA 1
ATOM 3466 C C . TYR B 1 145 ? 3.082 13.156 -9.617 1 68 145 TYR B C 1
ATOM 3468 O O . TYR B 1 145 ? 2.512 13.562 -10.633 1 68 145 TYR B O 1
ATOM 3476 N N . ASP B 1 146 ? 2.936 13.531 -8.336 1 65.94 146 ASP B N 1
ATOM 3477 C CA . ASP B 1 146 ? 2.459 14.906 -8.219 1 65.94 146 ASP B CA 1
ATOM 3478 C C . ASP B 1 146 ? 3.625 15.891 -8.195 1 65.94 146 ASP B C 1
ATOM 3480 O O . ASP B 1 146 ? 4.5 15.805 -7.332 1 65.94 146 ASP B O 1
ATOM 3484 N N . PRO B 1 147 ? 3.648 16.641 -9.234 1 60.97 147 PRO B N 1
ATOM 3485 C CA . PRO B 1 147 ? 4.75 17.609 -9.258 1 60.97 147 PRO B CA 1
ATOM 3486 C C . PRO B 1 147 ? 4.875 18.391 -7.953 1 60.97 147 PRO B C 1
ATOM 3488 O O . PRO B 1 147 ? 3.869 18.844 -7.402 1 60.97 147 PRO B O 1
ATOM 3491 N N . ASN B 1 148 ? 5.922 18.172 -7.324 1 64.25 148 ASN B N 1
ATOM 3492 C CA . ASN B 1 148 ? 6.301 18.828 -6.082 1 64.25 148 ASN B CA 1
ATOM 3493 C C . ASN B 1 148 ? 7.727 19.375 -6.152 1 64.25 148 ASN B C 1
ATOM 3495 O O . ASN B 1 148 ? 8.641 18.672 -6.598 1 64.25 148 ASN B O 1
ATOM 3499 N N . LYS B 1 149 ? 7.824 20.609 -5.945 1 62.81 149 LYS B N 1
ATOM 3500 C CA . LYS B 1 149 ? 9.125 21.266 -6.086 1 62.81 149 LYS B CA 1
ATOM 3501 C C . LYS B 1 149 ? 10.172 20.594 -5.199 1 62.81 149 LYS B C 1
ATOM 3503 O O . LYS B 1 149 ? 11.367 20.641 -5.5 1 62.81 149 LYS B O 1
ATOM 3508 N N . GLU B 1 150 ? 9.711 20.062 -4.156 1 71.25 150 GLU B N 1
ATOM 3509 C CA . GLU B 1 150 ? 10.664 19.469 -3.225 1 71.25 150 GLU B CA 1
ATOM 3510 C C . GLU B 1 150 ? 11.047 18.062 -3.652 1 71.25 150 GLU B C 1
ATOM 3512 O O . GLU B 1 150 ? 12 17.484 -3.119 1 71.25 150 GLU B O 1
ATOM 3517 N N . VAL B 1 151 ? 10.281 17.672 -4.555 1 82.31 151 VAL B N 1
ATOM 3518 C CA . VAL B 1 151 ? 10.492 16.297 -4.965 1 82.31 151 VAL B CA 1
ATOM 3519 C C . VAL B 1 151 ? 11.047 16.25 -6.387 1 82.31 151 VAL B C 1
ATOM 3521 O O . VAL B 1 151 ? 10.508 16.891 -7.289 1 82.31 151 VAL B O 1
ATOM 3524 N N . HIS B 1 152 ? 12.203 15.719 -6.512 1 85.56 152 HIS B N 1
ATOM 3525 C CA . HIS B 1 152 ? 12.805 15.492 -7.82 1 85.56 152 HIS B CA 1
ATOM 3526 C C . HIS B 1 152 ? 12.359 14.156 -8.414 1 85.56 152 HIS B C 1
ATOM 3528 O O . HIS B 1 152 ? 12.219 13.172 -7.688 1 85.56 152 HIS B O 1
ATOM 3534 N N . MET B 1 153 ? 12.195 14.234 -9.664 1 88.25 153 MET B N 1
ATOM 3535 C CA . MET B 1 153 ? 11.75 13.031 -10.367 1 88.25 153 MET B CA 1
ATOM 3536 C C . MET B 1 153 ? 12.734 12.648 -11.469 1 88.25 153 MET B C 1
ATOM 3538 O O . MET B 1 153 ? 13.219 13.508 -12.203 1 88.25 153 MET B O 1
ATOM 3542 N N . LEU B 1 154 ? 13.078 11.383 -11.547 1 88.31 154 LEU B N 1
ATOM 3543 C CA . LEU B 1 154 ? 13.898 10.812 -12.609 1 88.31 154 LEU B CA 1
ATOM 3544 C C . LEU B 1 154 ? 13.164 9.68 -13.312 1 88.31 154 LEU B C 1
ATOM 3546 O O . LEU B 1 154 ? 12.633 8.773 -12.656 1 88.31 154 LEU B O 1
ATOM 3550 N N . HIS B 1 155 ? 13.18 9.789 -14.547 1 89.62 155 HIS B N 1
ATOM 3551 C CA . HIS B 1 155 ? 12.531 8.727 -15.312 1 89.62 155 HIS B CA 1
ATOM 3552 C C . HIS B 1 155 ? 13.367 7.453 -15.297 1 89.62 155 HIS B C 1
ATOM 3554 O O . HIS B 1 155 ? 14.586 7.504 -15.492 1 89.62 155 HIS B O 1
ATOM 3560 N N . LEU B 1 156 ? 12.719 6.324 -15.086 1 90.56 156 LEU B N 1
ATOM 3561 C CA . LEU B 1 156 ? 13.43 5.047 -15.047 1 90.56 156 LEU B CA 1
ATOM 3562 C C . LEU B 1 156 ? 13.156 4.242 -16.312 1 90.56 156 LEU B C 1
ATOM 3564 O O . LEU B 1 156 ? 14.086 3.949 -17.078 1 90.56 156 LEU B O 1
ATOM 3568 N N . TYR B 1 157 ? 11.836 3.893 -16.5 1 88.12 157 TYR B N 1
ATOM 3569 C CA . TYR B 1 157 ? 11.484 3.105 -17.672 1 88.12 157 TYR B CA 1
ATOM 3570 C C . TYR B 1 157 ? 9.992 3.227 -17.984 1 88.12 157 TYR B C 1
ATOM 3572 O O . TYR B 1 157 ? 9.234 3.797 -17.203 1 88.12 157 TYR B O 1
ATOM 3580 N N . LYS B 1 158 ? 9.68 2.814 -19.203 1 89.69 158 LYS B N 1
ATOM 3581 C CA . LYS B 1 158 ? 8.289 2.742 -19.625 1 89.69 158 LYS B CA 1
ATOM 3582 C C . LYS B 1 158 ? 7.828 1.293 -19.766 1 89.69 158 LYS B C 1
ATOM 3584 O O . LYS B 1 158 ? 8.641 0.401 -20.031 1 89.69 158 LYS B O 1
ATOM 3589 N N . GLU B 1 159 ? 6.617 1.123 -19.469 1 89.69 159 GLU B N 1
ATOM 3590 C CA . GLU B 1 159 ? 6.051 -0.215 -19.609 1 89.69 159 GLU B CA 1
ATOM 3591 C C . GLU B 1 159 ? 4.641 -0.157 -20.188 1 89.69 159 GLU B C 1
ATOM 3593 O O . GLU B 1 159 ? 3.867 0.746 -19.875 1 89.69 159 GLU B O 1
ATOM 3598 N N . GLU B 1 160 ? 4.34 -1.155 -21 1 91.25 160 GLU B N 1
ATOM 3599 C CA . GLU B 1 160 ? 3.006 -1.245 -21.594 1 91.25 160 GLU B CA 1
ATOM 3600 C C . GLU B 1 160 ? 1.987 -1.753 -20.578 1 91.25 160 GLU B C 1
ATOM 3602 O O . GLU B 1 160 ? 2.32 -2.561 -19.703 1 91.25 160 GLU B O 1
ATOM 3607 N N . LEU B 1 161 ? 0.82 -1.174 -20.734 1 92.44 161 LEU B N 1
ATOM 3608 C CA . LEU B 1 161 ? -0.332 -1.712 -20.031 1 92.44 161 LEU B CA 1
ATOM 3609 C C . LEU B 1 161 ? -1.145 -2.641 -20.922 1 92.44 161 LEU B C 1
ATOM 3611 O O . LEU B 1 161 ? -1.139 -2.49 -22.141 1 92.44 161 LEU B O 1
ATOM 3615 N N . ALA B 1 162 ? -1.757 -3.559 -20.312 1 93 162 ALA B N 1
ATOM 3616 C CA . ALA B 1 162 ? -2.547 -4.547 -21.031 1 93 162 ALA B CA 1
ATOM 3617 C C . ALA B 1 162 ? -3.875 -4.812 -20.328 1 93 162 ALA B C 1
ATOM 3619 O O . ALA B 1 162 ? -4.059 -4.434 -19.172 1 93 162 ALA B O 1
ATOM 3620 N N . LEU B 1 163 ? -4.727 -5.355 -21.078 1 93.06 163 LEU B N 1
ATOM 3621 C CA . LEU B 1 163 ? -5.988 -5.801 -20.5 1 93.06 163 LEU B CA 1
ATOM 3622 C C . LEU B 1 163 ? -5.84 -7.18 -19.875 1 93.06 163 LEU B C 1
ATOM 3624 O O . LEU B 1 163 ? -5.336 -8.109 -20.5 1 93.06 163 LEU B O 1
ATOM 3628 N N . VAL B 1 164 ? -6.227 -7.273 -18.656 1 92.94 164 VAL B N 1
ATOM 3629 C CA . VAL B 1 164 ? -6.156 -8.547 -17.953 1 92.94 164 VAL B CA 1
ATOM 3630 C C . VAL B 1 164 ? -7.566 -9.062 -17.672 1 92.94 164 VAL B C 1
ATOM 3632 O O . VAL B 1 164 ? -8.391 -8.352 -17.094 1 92.94 164 VAL B O 1
ATOM 3635 N N . VAL B 1 165 ? -7.746 -10.281 -18.109 1 93.31 165 VAL B N 1
ATOM 3636 C CA . VAL B 1 165 ? -9.055 -10.898 -17.922 1 93.31 165 VAL B CA 1
ATOM 3637 C C . VAL B 1 165 ? -8.883 -12.25 -17.219 1 93.31 165 VAL B C 1
ATOM 3639 O O . VAL B 1 165 ? -7.781 -12.789 -17.156 1 93.31 165 VAL B O 1
ATOM 3642 N N . TYR B 1 166 ? -9.938 -12.703 -16.5 1 91.94 166 TYR B N 1
ATOM 3643 C CA . TYR B 1 166 ? -9.891 -14.039 -15.914 1 91.94 166 TYR B CA 1
ATOM 3644 C C . TYR B 1 166 ? -10.039 -15.109 -16.984 1 91.94 166 TYR B C 1
ATOM 3646 O O . TYR B 1 166 ? -10.516 -14.828 -18.094 1 91.94 166 TYR B O 1
ATOM 3654 N N . ALA B 1 167 ? -9.664 -16.391 -16.766 1 90.31 167 ALA B N 1
ATOM 3655 C CA . ALA B 1 167 ? -9.43 -17.438 -17.75 1 90.31 167 ALA B CA 1
ATOM 3656 C C . ALA B 1 167 ? -10.711 -17.797 -18.5 1 90.31 167 ALA B C 1
ATOM 3658 O O . ALA B 1 167 ? -10.664 -18.156 -19.672 1 90.31 167 ALA B O 1
ATOM 3659 N N . ASP B 1 168 ? -11.781 -17.703 -17.891 1 93.81 168 ASP B N 1
ATOM 3660 C CA . ASP B 1 168 ? -13.023 -18.078 -18.547 1 93.81 168 ASP B CA 1
ATOM 3661 C C . ASP B 1 168 ? -13.805 -16.859 -19.016 1 93.81 168 ASP B C 1
ATOM 3663 O O . ASP B 1 168 ? -15.016 -16.922 -19.25 1 93.81 168 ASP B O 1
ATOM 3667 N N . HIS B 1 169 ? -13.203 -15.758 -19.109 1 94.94 169 HIS B N 1
ATOM 3668 C CA . HIS B 1 169 ? -13.82 -14.555 -19.656 1 94.94 169 HIS B CA 1
ATOM 3669 C C . HIS B 1 169 ? -14.102 -14.703 -21.141 1 94.94 169 HIS B C 1
ATOM 3671 O O . HIS B 1 169 ? -13.336 -15.344 -21.859 1 94.94 169 HIS B O 1
ATOM 3677 N N . PRO B 1 170 ? -15.094 -14.086 -21.625 1 94.94 170 PRO B N 1
ATOM 3678 C CA . PRO B 1 170 ? -15.445 -14.188 -23.047 1 94.94 170 PRO B CA 1
ATOM 3679 C C . PRO B 1 170 ? -14.312 -13.75 -23.969 1 94.94 170 PRO B C 1
ATOM 3681 O O . PRO B 1 170 ? -14.203 -14.227 -25.094 1 94.94 170 PRO B O 1
ATOM 3684 N N . TRP B 1 171 ? -13.5 -12.883 -23.484 1 95.5 171 TRP B N 1
ATOM 3685 C CA . TRP B 1 171 ? -12.422 -12.359 -24.328 1 95.5 171 TRP B CA 1
ATOM 3686 C C . TRP B 1 171 ? -11.117 -13.109 -24.062 1 95.5 171 TRP B C 1
ATOM 3688 O O . TRP B 1 171 ? -10.062 -12.719 -24.562 1 95.5 171 TRP B O 1
ATOM 3698 N N . ALA B 1 172 ? -11.148 -14.164 -23.281 1 94.19 172 ALA B N 1
ATOM 3699 C CA . ALA B 1 172 ? -9.945 -14.852 -22.812 1 94.19 172 ALA B CA 1
ATOM 3700 C C . ALA B 1 172 ? -9.156 -15.438 -23.984 1 94.19 172 ALA B C 1
ATOM 3702 O O . ALA B 1 172 ? -7.941 -15.617 -23.891 1 94.19 172 ALA B O 1
ATOM 3703 N N . ASP B 1 173 ? -9.758 -15.648 -25.062 1 94.31 173 ASP B N 1
ATOM 3704 C CA . ASP B 1 173 ? -9.086 -16.266 -26.203 1 94.31 173 ASP B CA 1
ATOM 3705 C C . ASP B 1 173 ? -8.469 -15.219 -27.125 1 94.31 173 ASP B C 1
ATOM 3707 O O . ASP B 1 173 ? -7.723 -15.555 -28.047 1 94.31 173 ASP B O 1
ATOM 3711 N N . ARG B 1 174 ? -8.766 -14 -26.812 1 94.81 174 ARG B N 1
ATOM 3712 C CA . ARG B 1 174 ? -8.18 -12.93 -27.609 1 94.81 174 ARG B CA 1
ATOM 3713 C C . ARG B 1 174 ? -6.758 -12.617 -27.156 1 9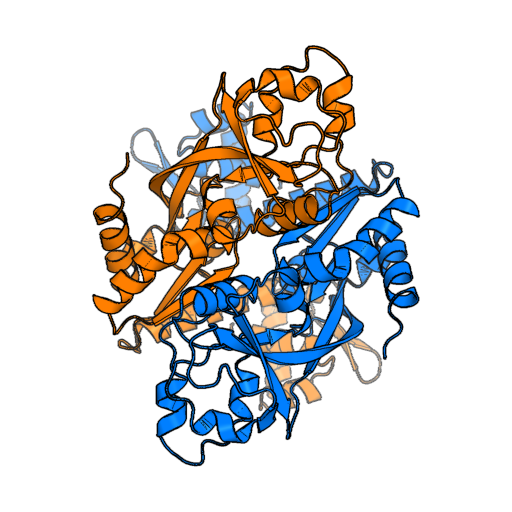4.81 174 ARG B C 1
ATOM 3715 O O . ARG B 1 174 ? -6.449 -12.727 -25.969 1 94.81 174 ARG B O 1
ATOM 3722 N N . THR B 1 175 ? -5.953 -12.242 -28.156 1 94.06 175 THR B N 1
ATOM 3723 C CA . THR B 1 175 ? -4.578 -11.914 -27.812 1 94.06 175 THR B CA 1
ATOM 3724 C C . THR B 1 175 ? -4.328 -10.414 -27.953 1 94.06 175 THR B C 1
ATOM 3726 O O . THR B 1 175 ? -3.426 -9.867 -27.312 1 94.06 175 THR B O 1
ATOM 3729 N N . VAL B 1 176 ? -5.113 -9.82 -28.844 1 95.62 176 VAL B N 1
ATOM 3730 C CA . VAL B 1 176 ? -4.977 -8.383 -29.094 1 95.62 176 VAL B CA 1
ATOM 3731 C C . VAL B 1 176 ? -6.352 -7.762 -29.312 1 95.62 176 VAL B C 1
ATOM 3733 O O . VAL B 1 176 ? -7.215 -8.359 -29.953 1 95.62 176 VAL B O 1
ATOM 3736 N N . ILE B 1 177 ? -6.539 -6.645 -28.719 1 94.12 177 ILE B N 1
ATOM 3737 C CA . ILE B 1 177 ? -7.754 -5.879 -28.984 1 94.12 177 ILE B CA 1
ATOM 3738 C C . ILE B 1 177 ? -7.41 -4.398 -29.109 1 94.12 177 ILE B C 1
ATOM 3740 O O . ILE B 1 177 ? -6.414 -3.932 -28.547 1 94.12 177 ILE B O 1
ATOM 3744 N N . SER B 1 178 ? -8.203 -3.688 -29.922 1 91 178 SER B N 1
ATOM 3745 C CA . SER B 1 178 ? -8.023 -2.24 -29.969 1 91 178 SER B CA 1
ATOM 3746 C C . SER B 1 178 ? -8.586 -1.563 -28.734 1 91 178 SER B C 1
ATOM 3748 O O . SER B 1 178 ? -9.547 -2.051 -28.141 1 91 178 SER B O 1
ATOM 3750 N N . PHE B 1 179 ? -7.941 -0.494 -28.422 1 87.12 179 PHE B N 1
ATOM 3751 C CA . PHE B 1 179 ? -8.391 0.256 -27.25 1 87.12 179 PHE B CA 1
ATOM 3752 C C . PHE B 1 179 ? -9.859 0.64 -27.375 1 87.12 179 PHE B C 1
ATOM 3754 O O . PHE B 1 179 ? -10.609 0.608 -26.406 1 87.12 179 PHE B O 1
ATOM 3761 N N . GLN B 1 180 ? -10.305 0.915 -28.547 1 83.44 180 GLN B N 1
ATOM 3762 C CA . GLN B 1 180 ? -11.672 1.33 -28.812 1 83.44 180 GLN B CA 1
ATOM 3763 C C . GLN B 1 180 ? -12.648 0.175 -28.594 1 83.44 180 GLN B C 1
ATOM 3765 O O . GLN B 1 180 ? -13.805 0.391 -28.219 1 83.44 180 GLN B O 1
ATOM 3770 N N . GLU B 1 181 ? -12.227 -1.019 -28.844 1 87.56 181 GLU B N 1
ATOM 3771 C CA . GLU B 1 181 ? -13.07 -2.203 -28.672 1 87.56 181 GLU B CA 1
ATOM 3772 C C . GLU B 1 181 ? -13.508 -2.367 -27.219 1 87.56 181 GLU B C 1
ATOM 3774 O O . GLU B 1 181 ? -14.461 -3.09 -26.938 1 87.56 181 GLU B O 1
ATOM 3779 N N . LEU B 1 182 ? -12.812 -1.687 -26.344 1 87.94 182 LEU B N 1
ATOM 3780 C CA . LEU B 1 182 ? -13.172 -1.749 -24.938 1 87.94 182 LEU B CA 1
ATOM 3781 C C . LEU B 1 182 ? -14.594 -1.235 -24.703 1 87.94 182 LEU B C 1
ATOM 3783 O O . LEU B 1 182 ? -15.211 -1.542 -23.688 1 87.94 182 LEU B O 1
ATOM 3787 N N . GLU B 1 183 ? -15.031 -0.489 -25.547 1 81.56 183 GLU B N 1
ATOM 3788 C CA . GLU B 1 183 ? -16.391 0.033 -25.453 1 81.56 183 GLU B CA 1
ATOM 3789 C C . GLU B 1 183 ? -17.422 -1.091 -25.516 1 81.56 183 GLU B C 1
ATOM 3791 O O . GLU B 1 183 ? -18.547 -0.929 -25.062 1 81.56 183 GLU B O 1
ATOM 3796 N N . ASP B 1 184 ? -17 -2.193 -26.109 1 84 184 ASP B N 1
ATOM 3797 C CA . ASP B 1 184 ? -17.906 -3.33 -26.281 1 84 184 ASP B CA 1
ATOM 3798 C C . ASP B 1 184 ? -17.859 -4.258 -25.062 1 84 184 ASP B C 1
ATOM 3800 O O . ASP B 1 184 ? -18.562 -5.273 -25.031 1 84 184 ASP B O 1
ATOM 3804 N N . LEU B 1 185 ? -17.062 -3.867 -24.094 1 86.5 185 LEU B N 1
ATOM 3805 C CA . LEU B 1 185 ? -16.922 -4.703 -22.906 1 86.5 185 LEU B CA 1
ATOM 3806 C C . LEU B 1 185 ? -18.219 -4.734 -22.109 1 86.5 185 LEU B C 1
ATOM 3808 O O . LEU B 1 185 ? -18.812 -3.688 -21.828 1 86.5 185 LEU B O 1
ATOM 3812 N N . GLU B 1 186 ? -18.609 -5.934 -21.719 1 83.56 186 GLU B N 1
ATOM 3813 C CA . GLU B 1 186 ? -19.828 -6.09 -20.922 1 83.56 186 GLU B CA 1
ATOM 3814 C C . GLU B 1 186 ? -19.516 -6.102 -19.422 1 83.56 186 GLU B C 1
ATOM 3816 O O . GLU B 1 186 ? -20.344 -5.695 -18.609 1 83.56 186 GLU B O 1
ATOM 3821 N N . SER B 1 187 ? -18.344 -6.535 -19.141 1 87.12 187 SER B N 1
ATOM 3822 C CA . SER B 1 187 ? -17.938 -6.598 -17.734 1 87.12 187 SER B CA 1
ATOM 3823 C C . SER B 1 187 ? -17.422 -5.25 -17.25 1 87.12 187 SER B C 1
ATOM 3825 O O . SER B 1 187 ? -17.094 -4.375 -18.062 1 87.12 187 SER B O 1
ATOM 3827 N N . SER B 1 188 ? -17.312 -5.137 -15.93 1 87.56 188 SER B N 1
ATOM 3828 C CA . SER B 1 188 ? -16.719 -3.941 -15.352 1 87.56 188 SER B CA 1
ATOM 3829 C C . SER B 1 188 ? -15.234 -3.83 -15.727 1 87.56 188 SER B C 1
ATOM 3831 O O . SER B 1 188 ? -14.523 -4.836 -15.773 1 87.56 188 SER B O 1
ATOM 3833 N N . LEU B 1 189 ? -14.875 -2.592 -16 1 89 189 LEU B N 1
ATOM 3834 C CA . LEU B 1 189 ? -13.469 -2.303 -16.297 1 89 189 LEU B CA 1
ATOM 3835 C C . LEU B 1 189 ? -12.836 -1.528 -15.141 1 89 189 LEU B C 1
ATOM 3837 O O . LEU B 1 189 ? -13.32 -0.462 -14.758 1 89 189 LEU B O 1
ATOM 3841 N N . PHE B 1 190 ? -11.797 -2.145 -14.664 1 89.12 190 PHE B N 1
ATOM 3842 C CA . PHE B 1 190 ? -11.055 -1.507 -13.586 1 89.12 190 PHE B CA 1
ATOM 3843 C C . PHE B 1 190 ? -9.758 -0.896 -14.102 1 89.12 190 PHE B C 1
ATOM 3845 O O . PHE B 1 190 ? -9.016 -1.54 -14.844 1 89.12 190 PHE B O 1
ATOM 3852 N N . VAL B 1 191 ? -9.555 0.36 -13.703 1 85.19 191 VAL B N 1
ATOM 3853 C CA . VAL B 1 191 ? -8.32 1.05 -14.07 1 85.19 191 VAL B CA 1
ATOM 3854 C C . VAL B 1 191 ? -7.75 1.777 -12.859 1 85.19 191 VAL B C 1
ATOM 3856 O O . VAL B 1 191 ? -8.5 2.311 -12.039 1 85.19 191 VAL B O 1
ATOM 3859 N N . GLY B 1 192 ? -6.473 1.715 -12.758 1 83.88 192 GLY B N 1
ATOM 3860 C CA . GLY B 1 192 ? -5.832 2.469 -11.688 1 83.88 192 GLY B CA 1
ATOM 3861 C C . GLY B 1 192 ? -5.73 3.953 -11.984 1 83.88 192 GLY B C 1
ATOM 3862 O O . GLY B 1 192 ? -5.66 4.773 -11.062 1 83.88 192 GLY B O 1
ATOM 3863 N N . ASP B 1 193 ? -5.582 4.297 -13.18 1 78.88 193 ASP B N 1
ATOM 3864 C CA . ASP B 1 193 ? -5.512 5.668 -13.68 1 78.88 193 ASP B CA 1
ATOM 3865 C C . ASP B 1 193 ? -6.742 6.008 -14.516 1 78.88 193 ASP B C 1
ATOM 3867 O O . ASP B 1 193 ? -6.84 5.609 -15.68 1 78.88 193 ASP B O 1
ATOM 3871 N N . LYS B 1 194 ? -7.512 6.836 -14.016 1 74.75 194 LYS B N 1
ATOM 3872 C CA . LYS B 1 194 ? -8.781 7.16 -14.656 1 74.75 194 LYS B CA 1
ATOM 3873 C C . LYS B 1 194 ? -8.555 7.926 -15.961 1 74.75 194 LYS B C 1
ATOM 3875 O O . LYS B 1 194 ? -9.445 7.988 -16.812 1 74.75 194 LYS B O 1
ATOM 3880 N N . SER B 1 195 ? -7.344 8.523 -16.062 1 75 195 SER B N 1
ATOM 3881 C CA . SER B 1 195 ? -7.055 9.234 -17.297 1 75 195 SER B CA 1
ATOM 3882 C C . SER B 1 195 ? -7.062 8.289 -18.5 1 75 195 SER B C 1
ATOM 3884 O O . SER B 1 195 ? -7.223 8.734 -19.641 1 75 195 SER B O 1
ATOM 3886 N N . LEU B 1 196 ? -6.879 7.074 -18.266 1 75.88 196 LEU B N 1
ATOM 3887 C CA . LEU B 1 196 ? -6.91 6.082 -19.344 1 75.88 196 LEU B CA 1
ATOM 3888 C C . LEU B 1 196 ? -8.297 5.996 -19.953 1 75.88 196 LEU B C 1
ATOM 3890 O O . LEU B 1 196 ? -8.43 5.766 -21.156 1 75.88 196 LEU B O 1
ATOM 3894 N N . ILE B 1 197 ? -9.203 6.223 -19.078 1 72.5 197 ILE B N 1
ATOM 3895 C CA . ILE B 1 197 ? -10.586 6.125 -19.531 1 72.5 197 ILE B CA 1
ATOM 3896 C C . ILE B 1 197 ? -10.922 7.336 -20.406 1 72.5 197 ILE B C 1
ATOM 3898 O O . ILE B 1 197 ? -11.75 7.242 -21.312 1 72.5 197 ILE B O 1
ATOM 3902 N N . GLU B 1 198 ? -10.289 8.43 -19.984 1 67.31 198 GLU B N 1
ATOM 3903 C CA . GLU B 1 198 ? -10.547 9.641 -20.75 1 67.31 198 GLU B CA 1
ATOM 3904 C C . GLU B 1 198 ? -10.203 9.453 -22.234 1 67.31 198 GLU B C 1
ATOM 3906 O O . GLU B 1 198 ? -10.75 10.141 -23.094 1 67.31 198 GLU B O 1
ATOM 3911 N N . HIS B 1 199 ? -9.305 8.633 -22.438 1 63.38 199 HIS B N 1
ATOM 3912 C CA . HIS B 1 199 ? -8.906 8.359 -23.812 1 63.38 199 HIS B CA 1
ATOM 3913 C C . HIS B 1 199 ? -9.969 7.531 -24.531 1 63.38 199 HIS B C 1
ATOM 3915 O O . HIS B 1 199 ? -9.922 7.402 -25.766 1 63.38 199 HIS B O 1
ATOM 3921 N N . LEU B 1 200 ? -10.695 7.02 -23.703 1 61.94 200 LEU B N 1
ATOM 3922 C CA . LEU B 1 200 ? -11.789 6.277 -24.328 1 61.94 200 LEU B CA 1
ATOM 3923 C C . LEU B 1 200 ? -12.898 7.219 -24.781 1 61.94 200 LEU B C 1
ATOM 3925 O O . LEU B 1 200 ? -13.266 8.148 -24.062 1 61.94 200 LEU B O 1
ATOM 3929 N N . GLN B 1 201 ? -12.875 7.852 -25.953 1 52.66 201 GLN B N 1
ATOM 3930 C CA . GLN B 1 201 ? -13.93 8.664 -26.547 1 52.66 201 GLN B CA 1
ATOM 3931 C C . GLN B 1 201 ? -15.25 7.902 -26.594 1 52.66 201 GLN B C 1
ATOM 3933 O O . GLN B 1 201 ? -15.562 7.246 -27.578 1 52.66 201 GLN B O 1
ATOM 3938 N N . PRO B 1 202 ? -15.867 7.941 -25.422 1 49.06 202 PRO B N 1
ATOM 3939 C CA . PRO B 1 202 ? -17.094 7.172 -25.594 1 49.06 202 PRO B CA 1
ATOM 3940 C C . PRO B 1 202 ? -17.969 7.699 -26.734 1 49.06 202 PRO B C 1
ATOM 3942 O O . PRO B 1 202 ? -18.219 8.906 -26.828 1 49.06 202 PRO B O 1
ATOM 3945 N N . SER B 1 203 ? -17.781 7.379 -27.812 1 49.31 203 SER B N 1
ATOM 3946 C CA . SER B 1 203 ? -18.812 7.832 -28.734 1 49.31 203 SER B CA 1
ATOM 3947 C C . SER B 1 203 ? -20.172 7.879 -28.062 1 49.31 203 SER B C 1
ATOM 3949 O O . SER B 1 203 ? -21.109 8.484 -28.578 1 49.31 203 SER B O 1
ATOM 3951 N N . GLY B 1 204 ? -20.688 6.941 -27.062 1 41.56 204 GLY B N 1
ATOM 3952 C CA . GLY B 1 204 ? -21.953 6.875 -26.375 1 41.56 204 GLY B CA 1
ATOM 3953 C C . GLY B 1 204 ? -21.828 6.617 -24.891 1 41.56 204 GLY B C 1
ATOM 3954 O O . GLY B 1 204 ? -20.719 6.363 -24.391 1 41.56 204 GLY B O 1
ATOM 3955 N N . ALA B 1 205 ? -23 6.887 -23.984 1 44.28 205 ALA B N 1
ATOM 3956 C CA . ALA B 1 205 ? -23.469 6.723 -22.609 1 44.28 205 ALA B CA 1
ATOM 3957 C C . ALA B 1 205 ? -22.984 5.395 -22.031 1 44.28 205 ALA B C 1
ATOM 3959 O O . ALA B 1 205 ? -23 5.211 -20.812 1 44.28 205 ALA B O 1
ATOM 3960 N N . ARG B 1 206 ? -22.625 4.539 -22.812 1 44.88 206 ARG B N 1
ATOM 3961 C CA . ARG B 1 206 ? -22.547 3.15 -22.375 1 44.88 206 ARG B CA 1
ATOM 3962 C C . ARG B 1 206 ? -21.25 2.881 -21.625 1 44.88 206 ARG B C 1
ATOM 3964 O O . ARG B 1 206 ? -21.234 2.129 -20.641 1 44.88 206 ARG B O 1
ATOM 3971 N N . ILE B 1 207 ? -20.062 3.223 -22.062 1 48.53 207 ILE B N 1
ATOM 3972 C CA . ILE B 1 207 ? -18.812 2.865 -21.406 1 48.53 207 ILE B CA 1
ATOM 3973 C C . ILE B 1 207 ? -18.781 3.471 -20.016 1 48.53 207 ILE B C 1
ATOM 3975 O O . ILE B 1 207 ? -18.328 2.822 -19.062 1 48.53 207 ILE B O 1
ATOM 3979 N N . ALA B 1 208 ? -19.234 4.699 -19.906 1 49.34 208 ALA B N 1
ATOM 3980 C CA . ALA B 1 208 ? -19.25 5.34 -18.594 1 49.34 208 ALA B CA 1
ATOM 3981 C C . ALA B 1 208 ? -20 4.484 -17.578 1 49.34 208 ALA B C 1
ATOM 3983 O O . ALA B 1 208 ? -19.609 4.418 -16.406 1 49.34 208 ALA B O 1
ATOM 3984 N N . LYS B 1 209 ? -21.094 3.875 -18.078 1 49.19 209 LYS B N 1
ATOM 3985 C CA . LYS B 1 209 ? -21.922 3.043 -17.219 1 49.19 209 LYS B CA 1
ATOM 3986 C C . LYS B 1 209 ? -21.156 1.802 -16.75 1 49.19 209 LYS B C 1
ATOM 3988 O O . LYS B 1 209 ? -21.312 1.364 -15.609 1 49.19 209 LYS B O 1
ATOM 3993 N N . THR B 1 210 ? -20.5 1.158 -17.75 1 49.38 210 THR B N 1
ATOM 3994 C CA . THR B 1 210 ? -19.766 -0.069 -17.453 1 49.38 210 THR B CA 1
ATOM 3995 C C . THR B 1 210 ? -18.547 0.225 -16.594 1 49.38 210 THR B C 1
ATOM 3997 O O . THR B 1 210 ? -18.125 -0.617 -15.805 1 49.38 210 THR B O 1
ATOM 4000 N N . LEU B 1 211 ? -18.031 1.431 -16.812 1 53.44 211 LEU B N 1
ATOM 4001 C CA . LEU B 1 211 ? -16.859 1.862 -16.062 1 53.44 211 LEU B CA 1
ATOM 4002 C C . LEU B 1 211 ? -17.25 2.307 -14.656 1 53.44 211 LEU B C 1
ATOM 4004 O O . LEU B 1 211 ? -16.375 2.512 -13.805 1 53.44 211 LEU B O 1
ATOM 4008 N N . GLN B 1 212 ? -18.484 2.627 -14.594 1 53.84 212 GLN B N 1
ATOM 4009 C CA . GLN B 1 212 ? -18.938 3.092 -13.289 1 53.84 212 GLN B CA 1
ATOM 4010 C C . GLN B 1 212 ? -18.844 1.98 -12.25 1 53.84 212 GLN B C 1
ATOM 4012 O O . GLN B 1 212 ? -19.844 1.309 -11.961 1 53.84 212 GLN B O 1
ATOM 4017 N N . SER B 1 213 ? -17.547 1.501 -12.234 1 60.75 213 SER B N 1
ATOM 4018 C CA . SER B 1 213 ? -17.344 0.414 -11.281 1 60.75 213 SER B CA 1
ATOM 4019 C C . SER B 1 213 ? -17.625 0.871 -9.852 1 60.75 213 SER B C 1
ATOM 4021 O O . SER B 1 213 ? -17.344 2.018 -9.5 1 60.75 213 SER B O 1
ATOM 4023 N N . LYS B 1 214 ? -18.5 0.125 -9.242 1 75.31 214 LYS B N 1
ATOM 4024 C CA . LYS B 1 214 ? -18.844 0.289 -7.828 1 75.31 214 LYS B CA 1
ATOM 4025 C C . LYS B 1 214 ? -17.641 0.01 -6.938 1 75.31 214 LYS B C 1
ATOM 4027 O O . LYS B 1 214 ? -17.656 0.304 -5.738 1 75.31 214 LYS B O 1
ATOM 4032 N N . PHE B 1 215 ? -16.531 -0.456 -7.652 1 83.81 215 PHE B N 1
ATOM 4033 C CA . PHE B 1 215 ? -15.258 -0.675 -6.977 1 83.81 215 PHE B CA 1
ATOM 4034 C C . PHE B 1 215 ? -14.141 0.079 -7.684 1 83.81 215 PHE B C 1
ATOM 4036 O O . PHE B 1 215 ? -13.969 -0.044 -8.898 1 83.81 215 PHE B O 1
ATOM 4043 N N . GLU B 1 216 ? -13.469 0.846 -6.945 1 87.38 216 GLU B N 1
ATOM 4044 C CA . GLU B 1 216 ? -12.344 1.597 -7.496 1 87.38 216 GLU B CA 1
ATOM 4045 C C . GLU B 1 216 ? -11.094 1.436 -6.633 1 87.38 216 GLU B C 1
ATOM 4047 O O . GLU B 1 216 ? -11.195 1.286 -5.414 1 87.38 216 GLU B O 1
ATOM 4052 N N . SER B 1 217 ? -9.977 1.4 -7.324 1 89.44 217 SER B N 1
ATOM 4053 C CA . SER B 1 217 ? -8.695 1.365 -6.621 1 89.44 217 SER B CA 1
ATOM 4054 C C . SER B 1 217 ? -7.562 1.846 -7.52 1 89.44 217 SER B C 1
ATOM 4056 O O . SER B 1 217 ? -7.621 1.69 -8.742 1 89.44 217 SER B O 1
ATOM 4058 N N . THR B 1 218 ? -6.578 2.414 -6.867 1 84.75 218 THR B N 1
ATOM 4059 C CA . THR B 1 218 ? -5.367 2.754 -7.605 1 84.75 218 THR B CA 1
ATOM 4060 C C . THR B 1 218 ? -4.289 1.692 -7.395 1 84.75 218 THR B C 1
ATOM 4062 O O . THR B 1 218 ? -3.211 1.77 -7.984 1 84.75 218 THR B O 1
ATOM 4065 N N . SER B 1 219 ? -4.574 0.74 -6.613 1 87.44 219 SER B N 1
ATOM 4066 C CA . SER B 1 219 ? -3.617 -0.323 -6.32 1 87.44 219 SER B CA 1
ATOM 4067 C C . SER B 1 219 ? -3.688 -1.435 -7.359 1 87.44 219 SER B C 1
ATOM 4069 O O . SER B 1 219 ? -4.73 -2.074 -7.523 1 87.44 219 SER B O 1
ATOM 4071 N N . THR B 1 220 ? -2.594 -1.649 -7.965 1 86.88 220 THR B N 1
ATOM 4072 C CA . THR B 1 220 ? -2.521 -2.713 -8.961 1 86.88 220 THR B CA 1
ATOM 4073 C C . THR B 1 220 ? -2.846 -4.066 -8.328 1 86.88 220 THR B C 1
ATOM 4075 O O . THR B 1 220 ? -3.535 -4.887 -8.938 1 86.88 220 THR B O 1
ATOM 4078 N N . ALA B 1 221 ? -2.355 -4.258 -7.18 1 84 221 ALA B N 1
ATOM 4079 C CA . ALA B 1 221 ? -2.588 -5.531 -6.508 1 84 221 ALA B CA 1
ATOM 4080 C C . ALA B 1 221 ? -4.07 -5.734 -6.211 1 84 221 ALA B C 1
ATOM 4082 O O . ALA B 1 221 ? -4.594 -6.844 -6.348 1 84 221 ALA B O 1
ATOM 4083 N N . ILE B 1 222 ? -4.719 -4.719 -5.77 1 88.12 222 ILE B N 1
ATOM 4084 C CA . ILE B 1 222 ? -6.148 -4.805 -5.48 1 88.12 222 ILE B CA 1
ATOM 4085 C C . ILE B 1 222 ? -6.926 -5.035 -6.773 1 88.12 222 ILE B C 1
ATOM 4087 O O . ILE B 1 222 ? -7.824 -5.875 -6.824 1 88.12 222 ILE B O 1
ATOM 4091 N N . LEU B 1 223 ? -6.582 -4.344 -7.773 1 89.06 223 LEU B N 1
ATOM 4092 C CA . LEU B 1 223 ? -7.242 -4.512 -9.062 1 89.06 223 LEU B CA 1
ATOM 4093 C C . LEU B 1 223 ? -7.07 -5.934 -9.578 1 89.06 223 LEU B C 1
ATOM 4095 O O . LEU B 1 223 ? -8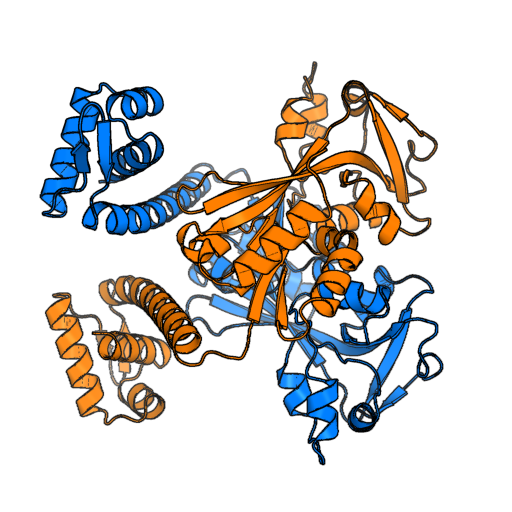.016 -6.531 -10.102 1 89.06 223 LEU B O 1
ATOM 4099 N N . LEU B 1 224 ? -5.875 -6.391 -9.422 1 86.75 224 LEU B N 1
ATOM 4100 C CA . LEU B 1 224 ? -5.609 -7.766 -9.828 1 86.75 224 LEU B CA 1
ATOM 4101 C C . LEU B 1 224 ? -6.488 -8.742 -9.055 1 86.75 224 LEU B C 1
ATOM 4103 O O . LEU B 1 224 ? -7.004 -9.703 -9.625 1 86.75 224 LEU B O 1
ATOM 4107 N N . SER B 1 225 ? -6.586 -8.469 -7.812 1 84.44 225 SER B N 1
ATOM 4108 C CA . SER B 1 225 ? -7.441 -9.305 -6.977 1 84.44 225 SER B CA 1
ATOM 4109 C C . SER B 1 225 ? -8.891 -9.281 -7.465 1 84.44 225 SER B C 1
ATOM 4111 O O . SER B 1 225 ? -9.57 -10.305 -7.453 1 84.44 225 SER B O 1
ATOM 4113 N N . MET B 1 226 ? -9.344 -8.18 -7.844 1 88.69 226 MET B N 1
ATOM 4114 C CA . MET B 1 226 ? -10.711 -8.039 -8.352 1 88.69 226 MET B CA 1
ATOM 4115 C C . MET B 1 226 ? -10.906 -8.875 -9.617 1 88.69 226 MET B C 1
ATOM 4117 O O . MET B 1 226 ? -11.938 -9.523 -9.781 1 88.69 226 MET B O 1
ATOM 4121 N N . VAL B 1 227 ? -9.93 -8.906 -10.461 1 89.56 227 VAL B N 1
ATOM 4122 C CA . VAL B 1 227 ? -10 -9.703 -11.68 1 89.56 227 VAL B CA 1
ATOM 4123 C C . VAL B 1 227 ? -9.992 -11.188 -11.336 1 89.56 227 VAL B C 1
ATOM 4125 O O . VAL B 1 227 ? -10.766 -11.969 -11.898 1 89.56 227 VAL B O 1
ATOM 4128 N N . LEU B 1 228 ? -9.133 -11.516 -10.43 1 84.31 228 LEU B N 1
ATOM 4129 C CA . LEU B 1 228 ? -9.016 -12.906 -10.008 1 84.31 228 LEU B CA 1
ATOM 4130 C C . LEU B 1 228 ? -10.344 -13.414 -9.453 1 84.31 228 LEU B C 1
ATOM 4132 O O . LEU B 1 228 ? -10.688 -14.586 -9.617 1 84.31 228 LEU B O 1
ATOM 4136 N N . GLN B 1 229 ? -11 -12.508 -8.859 1 83.88 229 GLN B N 1
ATOM 4137 C CA . GLN B 1 229 ? -12.289 -12.867 -8.266 1 83.88 229 GLN B CA 1
ATOM 4138 C C . GLN B 1 229 ? -13.422 -12.695 -9.266 1 83.88 229 GLN B C 1
ATOM 4140 O O . GLN B 1 229 ? -14.594 -12.719 -8.891 1 83.88 229 GLN B O 1
ATOM 4145 N N . LYS B 1 230 ? -13.117 -12.352 -10.453 1 89.19 230 LYS B N 1
ATOM 4146 C CA . LYS B 1 230 ? -14.016 -12.297 -11.602 1 89.19 230 LYS B CA 1
ATOM 4147 C C . LYS B 1 230 ? -15.039 -11.18 -11.445 1 89.19 230 LYS B C 1
ATOM 4149 O O . LYS B 1 230 ? -16.203 -11.32 -11.836 1 89.19 230 LYS B O 1
ATOM 4154 N N . MET B 1 231 ? -14.594 -10.141 -10.781 1 88.06 231 MET B N 1
ATOM 4155 C CA . MET B 1 231 ? -15.461 -8.977 -10.602 1 88.06 231 MET B CA 1
ATOM 4156 C C . MET B 1 231 ? -15.492 -8.125 -11.859 1 88.06 231 MET B C 1
ATOM 4158 O O . MET B 1 231 ? -16.344 -7.254 -12.008 1 88.06 231 MET B O 1
ATOM 4162 N N . GLY B 1 232 ? -14.617 -8.375 -12.727 1 91.69 232 GLY B N 1
ATOM 4163 C CA . GLY B 1 232 ? -14.422 -7.633 -13.961 1 91.69 232 GLY B CA 1
ATOM 4164 C C . GLY B 1 232 ? -13.031 -7.816 -14.555 1 91.69 232 GLY B C 1
ATOM 4165 O O . GLY B 1 232 ? -12.375 -8.828 -14.297 1 91.69 232 GLY B O 1
ATOM 4166 N N . VAL B 1 233 ? -12.734 -6.863 -15.414 1 93.31 233 VAL B N 1
ATOM 4167 C CA . VAL B 1 233 ? -11.414 -6.88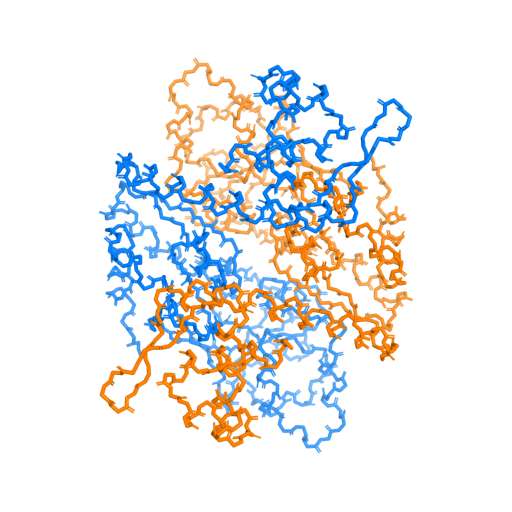3 -16.047 1 93.31 233 VAL B CA 1
ATOM 4168 C C . VAL B 1 233 ? -10.672 -5.586 -15.719 1 93.31 233 VAL B C 1
ATOM 4170 O O . VAL B 1 233 ? -11.273 -4.621 -15.242 1 93.31 233 VAL B O 1
ATOM 4173 N N . ALA B 1 234 ? -9.367 -5.676 -15.922 1 92.62 234 ALA B N 1
ATOM 4174 C CA . ALA B 1 234 ? -8.602 -4.496 -15.531 1 92.62 234 ALA B CA 1
ATOM 4175 C C . ALA B 1 234 ? -7.48 -4.211 -16.531 1 92.62 234 ALA B C 1
ATOM 4177 O O . ALA B 1 234 ? -7.02 -5.117 -17.234 1 92.62 234 ALA B O 1
ATOM 4178 N N . ILE B 1 235 ? -7.137 -2.973 -16.656 1 91.44 235 ILE B N 1
ATOM 4179 C CA . ILE B 1 235 ? -5.922 -2.58 -17.359 1 91.44 235 ILE B CA 1
ATOM 4180 C C . ILE B 1 235 ? -4.762 -2.467 -16.375 1 91.44 235 ILE B C 1
ATOM 4182 O O . ILE B 1 235 ? -4.77 -1.606 -15.492 1 91.44 235 ILE B O 1
ATOM 4186 N N . LEU B 1 236 ? -3.795 -3.342 -16.562 1 91.62 236 LEU B N 1
ATOM 4187 C CA . LEU B 1 236 ? -2.686 -3.463 -15.625 1 91.62 236 LEU B CA 1
ATOM 4188 C C . LEU B 1 236 ? -1.356 -3.576 -16.359 1 91.62 236 LEU B C 1
ATOM 4190 O O . LEU B 1 236 ? -1.33 -3.893 -17.562 1 91.62 236 LEU B O 1
ATOM 4194 N N . PRO B 1 237 ? -0.254 -3.305 -15.594 1 89.31 237 PRO B N 1
ATOM 4195 C CA . PRO B 1 237 ? 1.05 -3.539 -16.219 1 89.31 237 PRO B CA 1
ATOM 4196 C C . PRO B 1 237 ? 1.254 -4.996 -16.625 1 89.31 237 PRO B C 1
ATOM 4198 O O . PRO B 1 237 ? 0.943 -5.906 -15.852 1 89.31 237 PRO B O 1
ATOM 4201 N N . ALA B 1 238 ? 1.796 -5.141 -17.812 1 81.56 238 ALA B N 1
ATOM 4202 C CA . ALA B 1 238 ? 1.994 -6.48 -18.359 1 81.56 238 ALA B CA 1
ATOM 4203 C C . ALA B 1 238 ? 2.932 -7.297 -17.469 1 81.56 238 ALA B C 1
ATOM 4205 O O . ALA B 1 238 ? 2.758 -8.508 -17.328 1 81.56 238 ALA B O 1
ATOM 4206 N N . SER B 1 239 ? 3.85 -6.66 -16.859 1 76.81 239 SER B N 1
ATOM 4207 C CA . SER B 1 239 ? 4.844 -7.332 -16.016 1 76.81 239 SER B CA 1
ATOM 4208 C C . SER B 1 239 ? 4.211 -7.918 -14.766 1 76.81 239 SER B C 1
ATOM 4210 O O . SER B 1 239 ? 4.738 -8.867 -14.18 1 76.81 239 SER B O 1
ATOM 4212 N N . SER B 1 240 ? 3.174 -7.297 -14.266 1 71.88 240 SER B N 1
ATOM 4213 C CA . SER B 1 240 ? 2.527 -7.715 -13.031 1 71.88 240 SER B CA 1
ATOM 4214 C C . SER B 1 240 ? 1.948 -9.117 -13.156 1 71.88 240 SER B C 1
ATOM 4216 O O . SER B 1 240 ? 1.884 -9.859 -12.172 1 71.88 240 SER B O 1
ATOM 4218 N N . ILE B 1 241 ? 1.55 -9.516 -14.266 1 64.88 241 ILE B N 1
ATOM 4219 C CA . ILE B 1 241 ? 0.805 -10.758 -14.484 1 64.88 241 ILE B CA 1
ATOM 4220 C C . ILE B 1 241 ? 1.775 -11.922 -14.633 1 64.88 241 ILE B C 1
ATOM 4222 O O . ILE B 1 241 ? 1.478 -13.039 -14.203 1 64.88 241 ILE B O 1
ATOM 4226 N N . GLU B 1 242 ? 2.805 -11.617 -15.195 1 61.53 242 GLU B N 1
ATOM 4227 C CA . GLU B 1 242 ? 3.756 -12.695 -15.445 1 61.53 242 GLU B CA 1
ATOM 4228 C C . GLU B 1 242 ? 4.223 -13.328 -14.133 1 61.53 242 GLU B C 1
ATOM 4230 O O . GLU B 1 242 ? 4.543 -14.516 -14.094 1 61.53 242 GLU B O 1
ATOM 4235 N N . ILE B 1 243 ? 4.102 -12.578 -13.195 1 57.34 243 ILE B N 1
ATOM 4236 C CA . ILE B 1 243 ? 4.723 -13 -11.945 1 57.34 243 ILE B CA 1
ATOM 4237 C C . ILE B 1 243 ? 3.67 -13.633 -11.031 1 57.34 243 ILE B C 1
ATOM 4239 O O . ILE B 1 243 ? 3.938 -14.633 -10.359 1 57.34 243 ILE B O 1
ATOM 4243 N N . LEU B 1 244 ? 2.609 -12.969 -11.039 1 58.12 244 LEU B N 1
ATOM 4244 C CA . LEU B 1 244 ? 1.678 -13.32 -9.977 1 58.12 244 LEU B CA 1
ATOM 4245 C C . LEU B 1 244 ? 0.598 -14.266 -10.492 1 58.12 244 LEU B C 1
ATOM 4247 O O . LEU B 1 244 ? -0.1 -14.906 -9.695 1 58.12 244 LEU B O 1
ATOM 4251 N N . SER B 1 245 ? 0.418 -14.141 -11.773 1 58.44 245 SER B N 1
ATOM 4252 C CA . SER B 1 245 ? -0.85 -14.734 -12.195 1 58.44 245 SER B CA 1
ATOM 4253 C C . SER B 1 245 ? -0.635 -16.062 -12.898 1 58.44 245 SER B C 1
ATOM 4255 O O . SER B 1 245 ? 0.329 -16.219 -13.656 1 58.44 245 SER B O 1
ATOM 4257 N N . GLY B 1 246 ? -0.97 -17.109 -12.125 1 61.53 246 GLY B N 1
ATOM 4258 C CA . GLY B 1 246 ? -1.093 -18.453 -12.656 1 61.53 246 GLY B CA 1
ATOM 4259 C C . GLY B 1 246 ? -2.055 -18.562 -13.828 1 61.53 246 GLY B C 1
ATOM 4260 O O . GLY B 1 246 ? -2.414 -17.547 -14.43 1 61.53 246 GLY B O 1
ATOM 4261 N N . PRO B 1 247 ? -2.393 -19.703 -14.266 1 65.5 247 PRO B N 1
ATOM 4262 C CA . PRO B 1 247 ? -3.297 -20.062 -15.367 1 65.5 247 PRO B CA 1
ATOM 4263 C C . PRO B 1 247 ? -4.68 -19.438 -15.219 1 65.5 247 PRO B C 1
ATOM 4265 O O . PRO B 1 247 ? -5.48 -19.469 -16.156 1 65.5 247 PRO B O 1
ATOM 4268 N N . GLN B 1 248 ? -4.902 -18.656 -14.266 1 81.06 248 GLN B N 1
ATOM 4269 C CA . GLN B 1 248 ? -6.246 -18.156 -13.992 1 81.06 248 GLN B CA 1
ATOM 4270 C C . GLN B 1 248 ? -6.484 -16.812 -14.68 1 81.06 248 GLN B C 1
ATOM 4272 O O . GLN B 1 248 ? -7.617 -16.328 -14.734 1 81.06 248 GLN B O 1
ATOM 4277 N N . LEU B 1 249 ? -5.426 -16.281 -15.266 1 87.56 249 LEU B N 1
ATOM 4278 C CA . LEU B 1 249 ? -5.555 -14.969 -15.883 1 87.56 249 LEU B CA 1
ATOM 4279 C C . LEU B 1 249 ? -5.004 -14.969 -17.297 1 87.56 249 LEU B C 1
ATOM 4281 O O . LEU B 1 249 ? -4.141 -15.789 -17.641 1 87.56 249 LEU B O 1
ATOM 4285 N N . LYS B 1 250 ? -5.566 -14.164 -18.094 1 90.25 250 LYS B N 1
ATOM 4286 C CA . LYS B 1 250 ? -5.109 -13.961 -19.469 1 90.25 250 LYS B CA 1
ATOM 4287 C C . LYS B 1 250 ? -4.777 -12.492 -19.719 1 90.25 250 LYS B C 1
ATOM 4289 O O . LYS B 1 250 ? -5.488 -11.602 -19.266 1 90.25 250 LYS B O 1
ATOM 4294 N N . ILE B 1 251 ? -3.695 -12.367 -20.484 1 91.5 251 ILE B N 1
ATOM 4295 C CA . ILE B 1 251 ? -3.252 -11.023 -20.828 1 91.5 251 ILE B CA 1
ATOM 4296 C C . ILE B 1 251 ? -3.566 -10.727 -22.281 1 91.5 251 ILE B C 1
ATOM 4298 O O . ILE B 1 251 ? -3.227 -11.523 -23.172 1 91.5 251 ILE B O 1
ATOM 4302 N N . ILE B 1 252 ? -4.188 -9.609 -22.5 1 94 252 ILE B N 1
ATOM 4303 C CA . ILE B 1 252 ? -4.547 -9.195 -23.859 1 94 252 ILE B CA 1
ATOM 4304 C C . ILE B 1 252 ? -3.873 -7.871 -24.188 1 94 252 ILE B C 1
ATOM 4306 O O . ILE B 1 252 ? -4.031 -6.887 -23.469 1 94 252 ILE B O 1
ATOM 4310 N N . ARG B 1 253 ? -3.189 -7.836 -25.266 1 94.69 2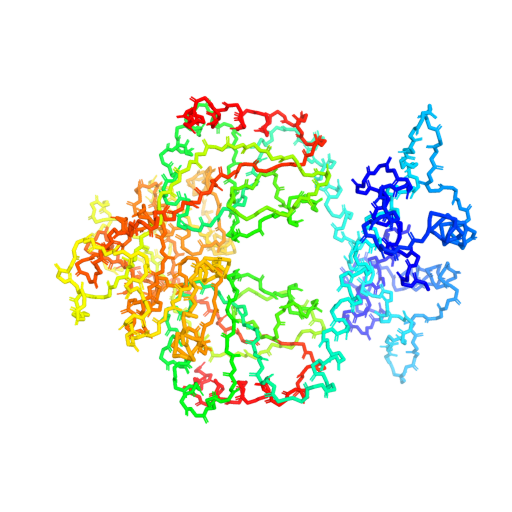53 ARG B N 1
ATOM 4311 C CA . ARG B 1 253 ? -2.506 -6.617 -25.688 1 94.69 253 ARG B CA 1
ATOM 4312 C C . ARG B 1 253 ? -3.498 -5.578 -26.203 1 94.69 253 ARG B C 1
ATOM 4314 O O . ARG B 1 253 ? -4.422 -5.91 -26.938 1 94.69 253 ARG B O 1
ATOM 4321 N N . LEU B 1 254 ? -3.336 -4.348 -25.703 1 93.38 254 LEU B N 1
ATOM 4322 C CA . LEU B 1 254 ? -4.125 -3.223 -26.203 1 93.38 254 LEU B CA 1
ATOM 4323 C C . LEU B 1 254 ? -3.367 -2.457 -27.281 1 93.38 254 LEU B C 1
ATOM 4325 O O . LEU B 1 254 ? -2.186 -2.15 -27.109 1 93.38 254 LEU B O 1
ATOM 4329 N N . VAL B 1 255 ? -4.105 -2.182 -28.359 1 93.19 255 VAL B N 1
ATOM 4330 C CA . VAL B 1 255 ? -3.467 -1.455 -29.453 1 93.19 255 VAL B CA 1
ATOM 4331 C C . VAL B 1 255 ? -4.355 -0.292 -29.891 1 93.19 255 VAL B C 1
ATOM 4333 O O . VAL B 1 255 ? -5.516 -0.199 -29.469 1 93.19 255 VAL B O 1
ATOM 4336 N N . ASN B 1 256 ? -3.756 0.633 -30.516 1 88.56 256 ASN B N 1
ATOM 4337 C CA . ASN B 1 256 ? -4.426 1.761 -31.156 1 88.56 256 ASN B CA 1
ATOM 4338 C C . ASN B 1 256 ? -5.23 2.578 -30.156 1 88.56 256 ASN B C 1
ATOM 4340 O O . ASN B 1 256 ? -6.434 2.783 -30.344 1 88.56 256 ASN B O 1
ATOM 4344 N N . PRO B 1 257 ? -4.57 2.979 -29.234 1 88 257 PRO B N 1
ATOM 4345 C CA . PRO B 1 257 ? -3.145 2.941 -28.891 1 88 257 PRO B CA 1
ATOM 4346 C C . PRO B 1 257 ? -2.822 1.928 -27.797 1 88 257 PRO B C 1
ATOM 4348 O O . PRO B 1 257 ? -3.732 1.355 -27.188 1 88 257 PRO B O 1
ATOM 4351 N N . THR B 1 258 ? -1.577 1.726 -27.688 1 90.38 258 THR B N 1
ATOM 4352 C CA . THR B 1 258 ? -1.115 0.955 -26.547 1 90.38 258 THR B CA 1
ATOM 4353 C C . THR B 1 258 ? -0.821 1.873 -25.359 1 90.38 258 THR B C 1
ATOM 4355 O O . THR B 1 258 ? 0.082 2.709 -25.422 1 90.38 258 THR B O 1
ATOM 4358 N N . PRO B 1 259 ? -1.628 1.674 -24.328 1 90.5 259 PRO B N 1
ATOM 4359 C CA . PRO B 1 259 ? -1.321 2.514 -23.172 1 90.5 259 PRO B CA 1
ATOM 4360 C C . PRO B 1 259 ? 0.016 2.16 -22.516 1 90.5 259 PRO B C 1
ATOM 4362 O O . PRO B 1 259 ? 0.395 0.986 -22.469 1 90.5 259 PRO B O 1
ATOM 4365 N N . VAL B 1 260 ? 0.687 3.229 -22.031 1 89.75 260 VAL B N 1
ATOM 4366 C CA . VAL B 1 260 ? 1.99 3.055 -21.406 1 89.75 260 VAL B CA 1
ATOM 4367 C C . VAL B 1 260 ? 2.031 3.822 -20.094 1 89.75 260 VAL B C 1
ATOM 4369 O O . VAL B 1 260 ? 1.341 4.832 -19.922 1 89.75 260 VAL B O 1
ATOM 4372 N N . ARG B 1 261 ? 2.727 3.188 -19.172 1 88.5 261 ARG B N 1
ATOM 4373 C CA . ARG B 1 261 ? 3.008 3.932 -17.938 1 88.5 261 ARG B CA 1
ATOM 4374 C C . ARG B 1 261 ? 4.496 4.234 -17.812 1 88.5 261 ARG B C 1
ATOM 4376 O O . ARG B 1 261 ? 5.332 3.498 -18.344 1 88.5 261 ARG B O 1
ATOM 4383 N N . LYS B 1 262 ? 4.754 5.371 -17.203 1 89.19 262 LYS B N 1
ATOM 4384 C CA . LYS B 1 262 ? 6.129 5.805 -16.969 1 89.19 262 LYS B CA 1
ATOM 4385 C C . LYS B 1 262 ? 6.508 5.625 -15.5 1 89.19 262 LYS B C 1
ATOM 4387 O O . LYS B 1 262 ? 5.934 6.27 -14.617 1 89.19 262 LYS B O 1
ATOM 4392 N N . MET B 1 263 ? 7.484 4.723 -15.336 1 90.75 263 MET B N 1
ATOM 4393 C CA . MET B 1 263 ? 7.977 4.516 -13.977 1 90.75 263 MET B CA 1
ATOM 4394 C C . MET B 1 263 ? 9.086 5.504 -13.648 1 90.75 263 MET B C 1
ATOM 4396 O O . MET B 1 263 ? 10.023 5.688 -14.43 1 90.75 263 MET B O 1
ATOM 4400 N N . ASN B 1 264 ? 8.914 6.117 -12.445 1 91.19 264 ASN B N 1
ATOM 4401 C CA . ASN B 1 264 ? 9.852 7.156 -12.047 1 91.19 264 ASN B CA 1
ATOM 4402 C C . ASN B 1 264 ? 10.438 6.879 -10.664 1 91.19 264 ASN B C 1
ATOM 4404 O O . ASN B 1 264 ? 9.82 6.184 -9.852 1 91.19 264 ASN B O 1
ATOM 4408 N N . LEU B 1 265 ? 11.609 7.367 -10.531 1 91.88 265 LEU B N 1
ATOM 4409 C CA . LEU B 1 265 ? 12.234 7.48 -9.219 1 91.88 265 LEU B CA 1
ATOM 4410 C C . LEU B 1 265 ? 12.086 8.898 -8.664 1 91.88 265 LEU B C 1
ATOM 4412 O O . LEU B 1 265 ? 12.398 9.867 -9.352 1 91.88 265 LEU B O 1
ATOM 4416 N N . ILE B 1 266 ? 11.531 8.969 -7.469 1 91.44 266 ILE B N 1
ATOM 4417 C CA . ILE B 1 266 ? 11.359 10.297 -6.891 1 91.44 266 ILE B CA 1
ATOM 4418 C C . ILE B 1 266 ? 12.102 10.383 -5.555 1 91.44 266 ILE B C 1
ATOM 4420 O O . ILE B 1 266 ? 12.164 9.398 -4.812 1 91.44 266 ILE B O 1
ATOM 4424 N N . PHE B 1 267 ? 12.625 11.5 -5.227 1 88.88 267 PHE B N 1
ATOM 4425 C CA . PHE B 1 267 ? 13.344 11.766 -3.986 1 88.88 267 PHE B CA 1
ATOM 4426 C C . PHE B 1 267 ? 13.352 13.258 -3.668 1 88.88 267 PHE B C 1
ATOM 4428 O O . PHE B 1 267 ? 13.086 14.086 -4.543 1 88.88 267 PHE B O 1
ATOM 4435 N N . ARG B 1 268 ? 13.57 13.5 -2.434 1 83.81 268 ARG B N 1
ATOM 4436 C CA . ARG B 1 268 ? 13.633 14.906 -2.045 1 83.81 268 ARG B CA 1
ATOM 4437 C C . ARG B 1 268 ? 14.891 15.57 -2.584 1 83.81 268 ARG B C 1
ATOM 4439 O O . ARG B 1 268 ? 15.977 14.992 -2.527 1 83.81 268 ARG B O 1
ATOM 4446 N N . ARG B 1 269 ? 14.758 16.75 -2.965 1 74.94 269 ARG B N 1
ATOM 4447 C CA . ARG B 1 269 ? 15.859 17.484 -3.59 1 74.94 269 ARG B CA 1
ATOM 4448 C C . ARG B 1 269 ? 17.047 17.594 -2.646 1 74.94 269 ARG B C 1
ATOM 4450 O O . ARG B 1 269 ? 18.188 17.375 -3.057 1 74.94 269 ARG B O 1
ATOM 4457 N N . HIS B 1 270 ? 16.828 17.828 -1.416 1 68.69 270 HIS B N 1
ATOM 4458 C CA . HIS B 1 270 ? 17.938 18.031 -0.481 1 68.69 270 HIS B CA 1
ATOM 4459 C C . HIS B 1 270 ? 18.5 16.703 0.015 1 68.69 270 HIS B C 1
ATOM 4461 O O . HIS B 1 270 ? 19.547 16.672 0.66 1 68.69 270 HIS B O 1
ATOM 4467 N N . HIS B 1 271 ? 17.797 15.695 -0.245 1 66.56 271 HIS B N 1
ATOM 4468 C CA . HIS B 1 271 ? 18.234 14.391 0.221 1 66.56 271 HIS B CA 1
ATOM 4469 C C . HIS B 1 271 ? 19.266 13.781 -0.734 1 66.56 271 HIS B C 1
ATOM 4471 O O . HIS B 1 271 ? 19.906 12.781 -0.406 1 66.56 271 HIS B O 1
ATOM 4477 N N . TYR B 1 272 ? 19.469 14.43 -1.808 1 67.25 272 TYR B N 1
ATOM 4478 C CA . TYR B 1 272 ? 20.453 13.906 -2.752 1 67.25 272 TYR B CA 1
ATOM 4479 C C . TYR B 1 272 ? 21.844 13.898 -2.137 1 67.25 272 TYR B C 1
ATOM 4481 O O . TYR B 1 272 ? 22.703 13.109 -2.541 1 67.25 272 TYR B O 1
ATOM 4489 N N . GLN B 1 273 ? 21.938 14.523 -1.155 1 68.12 273 GLN B N 1
ATOM 4490 C CA . GLN B 1 273 ? 23.25 14.594 -0.511 1 68.12 273 GLN B CA 1
ATOM 4491 C C . GLN B 1 273 ? 23.484 13.383 0.39 1 68.12 273 GLN B C 1
ATOM 4493 O O . GLN B 1 273 ? 24.609 13.109 0.783 1 68.12 273 GLN B O 1
ATOM 4498 N N . ASN B 1 274 ? 22.469 12.672 0.69 1 78 274 ASN B N 1
ATOM 4499 C CA . ASN B 1 274 ? 22.609 11.414 1.416 1 78 274 ASN B CA 1
ATOM 4500 C C . ASN B 1 274 ? 23.297 10.344 0.559 1 78 274 ASN B C 1
ATOM 4502 O O . ASN B 1 274 ? 22.797 10 -0.516 1 78 274 ASN B O 1
ATOM 4506 N N . PRO B 1 275 ? 24.406 9.883 0.946 1 80.62 275 PRO B N 1
ATOM 4507 C CA . PRO B 1 275 ? 25.188 8.945 0.122 1 80.62 275 PRO B CA 1
ATOM 4508 C C . PRO B 1 275 ? 24.391 7.699 -0.255 1 80.62 275 PRO B C 1
ATOM 4510 O O . PRO B 1 275 ? 24.5 7.203 -1.379 1 80.62 275 PRO B O 1
ATOM 4513 N N . SER B 1 276 ? 23.625 7.195 0.687 1 86.81 276 SER B N 1
ATOM 4514 C CA . SER B 1 276 ? 22.828 6.008 0.401 1 86.81 276 SER B CA 1
ATOM 4515 C C . SER B 1 276 ? 21.781 6.285 -0.678 1 86.81 276 SER B C 1
ATOM 4517 O O . SER B 1 276 ? 21.547 5.445 -1.548 1 86.81 276 SER B O 1
ATOM 4519 N N . VAL B 1 277 ? 21.219 7.406 -0.653 1 88.94 277 VAL B N 1
ATOM 4520 C CA . VAL B 1 277 ? 20.25 7.824 -1.65 1 88.94 277 VAL B CA 1
ATOM 4521 C C . VAL B 1 277 ? 20.922 7.977 -3.01 1 88.94 277 VAL B C 1
ATOM 4523 O O . VAL B 1 277 ? 20.422 7.477 -4.02 1 88.94 277 VAL B O 1
ATOM 4526 N N . GLN B 1 278 ? 22.031 8.617 -2.99 1 87.06 278 GLN B N 1
ATOM 4527 C CA . GLN B 1 278 ? 22.781 8.836 -4.223 1 87.06 278 GLN B CA 1
ATOM 4528 C C . GLN B 1 278 ? 23.203 7.516 -4.855 1 87.06 278 GLN B C 1
ATOM 4530 O O . GLN B 1 278 ? 23.094 7.34 -6.074 1 87.06 278 GLN B O 1
ATOM 4535 N N . LYS B 1 279 ? 23.703 6.656 -4.082 1 89.62 279 LYS B N 1
ATOM 4536 C CA . LYS B 1 279 ? 24.125 5.352 -4.574 1 89.62 279 LYS B CA 1
ATOM 4537 C C . LYS B 1 279 ? 22.969 4.598 -5.207 1 89.62 279 LYS B C 1
ATOM 4539 O O . LYS B 1 279 ? 23.109 3.975 -6.258 1 89.62 279 LYS B O 1
ATOM 4544 N N . CYS B 1 280 ? 21.859 4.652 -4.531 1 92.38 280 CYS B N 1
ATOM 4545 C CA . CYS B 1 280 ? 20.672 3.963 -5.035 1 92.38 280 CYS B CA 1
ATOM 4546 C C . CYS B 1 280 ? 20.219 4.555 -6.367 1 92.38 280 CYS B C 1
ATOM 4548 O O . CYS B 1 280 ? 19.969 3.822 -7.324 1 92.38 280 CYS B O 1
ATOM 4550 N N . ILE B 1 281 ? 20.203 5.828 -6.43 1 90.56 281 ILE B N 1
ATOM 4551 C CA . ILE B 1 281 ? 19.781 6.527 -7.637 1 90.56 281 ILE B CA 1
ATOM 4552 C C . ILE B 1 281 ? 20.719 6.184 -8.789 1 90.56 281 ILE B C 1
ATOM 4554 O O . ILE B 1 281 ? 20.281 5.797 -9.867 1 90.56 281 ILE B O 1
ATOM 4558 N N . ASP B 1 282 ? 21.969 6.34 -8.539 1 89.5 282 ASP B N 1
ATOM 4559 C CA . ASP B 1 282 ? 22.969 6.07 -9.57 1 89.5 282 ASP B CA 1
ATOM 4560 C C . ASP B 1 282 ? 22.875 4.629 -10.055 1 89.5 282 ASP B C 1
ATOM 4562 O O . ASP B 1 282 ? 22.984 4.367 -11.258 1 89.5 282 ASP B O 1
ATOM 4566 N N . PHE B 1 283 ? 22.688 3.764 -9.203 1 93 283 PHE B N 1
ATOM 4567 C CA . PHE B 1 283 ? 22.609 2.348 -9.539 1 93 283 PHE B CA 1
ATOM 4568 C C . PHE B 1 283 ? 21.438 2.088 -10.492 1 93 283 PHE B C 1
ATOM 4570 O O . PHE B 1 283 ? 21.609 1.435 -11.523 1 93 283 PHE B O 1
ATOM 4577 N N . PHE B 1 284 ? 20.266 2.572 -10.117 1 93.12 284 PHE B N 1
ATOM 4578 C CA . PHE B 1 284 ? 19.078 2.273 -10.898 1 93.12 284 PHE B CA 1
ATOM 4579 C C . PHE B 1 284 ? 19.109 3.006 -12.234 1 93.12 284 PHE B C 1
ATOM 4581 O O . PHE B 1 284 ? 18.594 2.502 -13.234 1 93.12 284 PHE B O 1
ATOM 4588 N N . LEU B 1 285 ? 19.672 4.125 -12.289 1 87.94 285 LEU B N 1
ATOM 4589 C CA . LEU B 1 285 ? 19.812 4.84 -13.555 1 87.94 285 LEU B CA 1
ATOM 4590 C C . LEU B 1 285 ? 20.766 4.117 -14.492 1 87.94 285 LEU B C 1
ATOM 4592 O O . LEU B 1 285 ? 20.578 4.141 -15.711 1 87.94 285 LEU B O 1
ATOM 4596 N N . GLU B 1 286 ? 21.719 3.5 -13.945 1 86.75 286 GLU B N 1
ATOM 4597 C CA . GLU B 1 286 ? 22.672 2.742 -14.734 1 86.75 286 GLU B CA 1
ATOM 4598 C C . GLU B 1 286 ? 22.062 1.435 -15.242 1 86.75 286 GLU B C 1
ATOM 4600 O O . GLU B 1 286 ? 22.328 1.014 -16.375 1 86.75 286 GLU B O 1
ATOM 4605 N N . GLN B 1 287 ? 21.328 0.777 -14.445 1 84.31 287 GLN B N 1
ATOM 4606 C CA . GLN B 1 287 ? 20.781 -0.54 -14.766 1 84.31 287 GLN B CA 1
ATOM 4607 C C . GLN B 1 287 ? 19.594 -0.431 -15.719 1 84.31 287 GLN B C 1
ATOM 4609 O O . GLN B 1 287 ? 19.312 -1.365 -16.469 1 84.31 287 GLN B O 1
ATOM 4614 N N . MET B 1 288 ? 18.875 0.591 -15.539 1 76.56 288 MET B N 1
ATOM 4615 C CA . MET B 1 288 ? 17.672 0.722 -16.359 1 76.56 288 MET B CA 1
ATOM 4616 C C . MET B 1 288 ? 17.75 1.959 -17.25 1 76.56 288 MET B C 1
ATOM 4618 O O . MET B 1 288 ? 17.031 2.938 -17.016 1 76.56 288 MET B O 1
ATOM 4622 N N . PRO B 1 289 ? 18.594 1.913 -18.172 1 58.62 289 PRO B N 1
ATOM 4623 C CA . PRO B 1 289 ? 18.734 3.111 -19 1 58.62 289 PRO B CA 1
ATOM 4624 C C . PRO B 1 289 ? 17.438 3.514 -19.703 1 58.62 289 PRO B C 1
ATOM 4626 O O . PRO B 1 289 ? 16.609 2.656 -20 1 58.62 289 PRO B O 1
ATOM 4629 N N . SER B 1 290 ? 16.938 4.762 -19.344 1 57.62 290 SER B N 1
ATOM 4630 C CA . SER B 1 290 ? 15.766 5.387 -19.922 1 57.62 290 SER B CA 1
ATOM 4631 C C . SER B 1 290 ? 15.578 4.969 -21.375 1 57.62 290 SER B C 1
ATOM 4633 O O . SER B 1 290 ? 16.5 5.059 -22.172 1 57.62 290 SER B O 1
ATOM 4635 N N . SER B 1 291 ? 14.828 3.844 -21.516 1 49.44 291 SER B N 1
ATOM 4636 C CA . SER B 1 291 ? 14.523 3.691 -22.938 1 49.44 291 SER B CA 1
ATOM 4637 C C . SER B 1 291 ? 13.594 4.797 -23.422 1 49.44 291 SER B C 1
ATOM 4639 O O . SER B 1 291 ? 12.797 5.332 -22.641 1 49.44 291 SER B O 1
#

Solvent-accessible surface area (backbone atoms only — not comparable to full-atom values): 30492 Å² total; per-residue (Å²): 112,65,66,32,42,52,49,49,49,38,25,66,73,59,38,23,64,61,59,23,13,60,73,69,70,46,54,46,69,57,48,52,48,35,45,51,52,46,24,62,73,71,71,44,67,39,63,39,82,51,89,97,40,46,40,72,27,76,62,21,52,55,45,44,57,50,40,52,52,49,48,51,49,46,50,47,45,46,47,49,48,44,46,60,72,56,56,74,75,35,67,44,37,33,20,28,28,48,59,57,43,54,73,42,41,67,58,53,50,50,47,36,70,74,39,67,66,41,32,39,34,42,40,63,21,61,62,29,52,64,39,21,64,70,58,75,18,53,34,21,45,26,64,53,75,67,92,36,92,53,39,39,76,42,77,34,42,71,44,54,34,19,39,35,33,26,52,83,40,95,63,40,83,44,59,67,44,47,47,68,57,56,60,73,50,81,54,31,48,39,52,53,54,67,70,63,53,66,69,49,71,63,85,56,79,58,40,62,60,33,46,56,42,56,59,44,39,58,31,65,62,43,48,50,41,39,17,73,68,64,68,26,28,28,53,40,55,53,71,51,43,72,71,59,48,57,87,57,47,32,72,23,43,36,32,82,58,57,50,68,44,54,35,26,41,32,28,28,58,80,47,56,73,40,64,66,54,39,52,51,50,56,49,50,52,66,74,36,58,65,110,112,65,68,30,42,52,50,49,49,38,24,66,71,59,37,24,62,61,60,23,13,58,73,69,71,45,54,45,70,57,48,51,48,36,44,5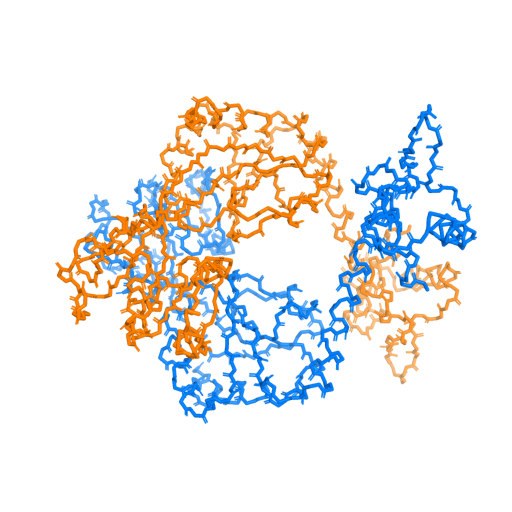0,51,45,24,61,73,71,69,44,66,38,63,40,81,51,88,97,41,46,40,71,28,76,61,20,50,55,45,44,58,50,40,52,53,49,48,51,48,46,50,47,46,46,48,50,48,44,48,58,68,55,64,73,79,36,66,44,36,32,22,29,28,46,58,56,43,56,73,41,40,66,58,52,52,51,48,36,70,75,38,68,67,42,32,38,33,42,41,63,21,61,62,29,51,63,39,22,64,70,59,76,20,54,34,22,45,25,64,54,75,68,93,38,93,53,40,39,76,41,76,34,41,70,44,52,34,20,39,36,34,24,52,84,40,94,63,39,84,46,59,66,43,48,47,67,57,56,60,72,51,82,54,30,48,40,50,53,54,67,67,63,53,64,71,49,69,62,87,58,82,58,40,62,59,36,45,57,43,54,59,41,39,59,30,66,63,43,49,49,41,39,18,72,68,63,66,27,28,27,55,40,54,53,72,50,43,74,72,58,47,59,86,56,48,31,71,23,44,37,32,82,56,57,50,67,45,54,37,26,41,33,26,28,59,80,47,55,74,39,63,66,52,39,52,52,51,54,49,49,53,66,73,37,56,66,110

Radius of gyration: 25.62 Å; Cα contacts (8 Å, |Δi|>4): 1017; chains: 2; bounding box: 54×74×70 Å

Sequence (582 aa):
MFRQLECFIQICREGSFTKAAEVLMVSQPTLSQQIRFLEAEVGTSLFERVGRGVKVTADGEILYDKALSVMRLIEESKKETYELRHARVNKLSIGISPMDFFCLTPQFTKFHEQYPDIALTFASAENSSQQVADSSIDIGFTDQYDPNKEVHMLHLYKEELALVVYADHPWADRTVISFQELEDLESSLFVGDKSLIEHLQPSGARIAKTLQSKFESTSTAILLSMVLQKMGVAILPASSIEILSGPQLKIIRLVNPTPVRKMNLIFRRHHYQNPSVQKCIDFFLEQMPSSMFRQLECFIQICREGSFTKAAEVLMVSQPTLSQQIRFLEAEVGTSLFERVGRGVKVTADGEILYDKALSVMRLIEESKKETYELRHARVNKLSIGISPMDFFCLTPQFTKFHEQYPDIALTFASAENSSQQVADSSIDIGFTDQYDPNKEVHMLHLYKEELALVVYADHPWADRTVISFQELEDLESSLFVGDKSLIEHLQPSGARIAKTLQSKFESTSTAILLSMVLQKMGVAILPASSIEILSGPQLKIIRLVNPTPVRKMNLIFRRHHYQNPSVQKCIDFFLEQMPSS

Organism: NCBI:txid582686

Secondary structure (DSSP, 8-state):
-HHHHHHHHHHHHHS-HHHHHHHHTS-HHHHHHHHHHHHHHHTS--EEEETTEEEE-HHHHHHHHHHHHHHHHHHHHHHHHHHHHSTTSEEEEEEE-HHHHHHHHHHHHHHHHH-TTEEEEEEE-S--HHHHHTTS-SEEEES-----TTEEEEEEEEEEEEEEEETTSTTTT-SEEEGGGGGG--S-EEES-THHHHTS--SSTHHHHHH--SEEES-HHHHHHHHHTTS-EEEEEHHHHHHH--TTEEEEEEESS--EEEEEEEEEGGGGGSHHHHHHHHHHHHHS---/-HHHHHHHHHHHHHS-HHHHHHHHTS-HHHHHHHHHHHHHHHTS--EEEETTEEEE-HHHHHHHHHHHHHHHHHHHHHHHHHHHHS---EEEEEEE-HHHHHHHHHHHHHHHHH-TTEEEEEEE-S--HHHHHTTS-SEEEES-----TTEEEEEEEEEEEEEEEETTSTTTT-SEEEGGGGGG--S-EEES-THHHHTS--SSTHHHHHH--SEEES-HHHHHHHHHTTS-EEEEEHHHHHHH--TTEEEEEEESS--EEEEEEEEEGGGGGSHHHHHHHHHHHHHS---